Protein AF-A0A378NFX3-F1 (afdb_monomer_lite)

Radius of gyration: 78.87 Å; chains: 1; bounding box: 173×47×258 Å

Organism: Mannheimia haemolytica (NCBI:txid75985)

InterPro domains:
  IPR003798 DNA recombination RmuC [PF02646] (217-364)
  IPR003798 DNA recombination RmuC [PTHR30563] (143-364)

Sequence (382 aa):
MNNTIHFQEIGIYIALAVCVLVGVYLFFLKSRYQRNAYELSQDLGKITENFEQIQQKYEVLAQEKNQLEQWAIQQQTKYEAVSERLNERDGQLQRFQQKIELAEQQENQLERYINELKERVGSSQAKAESLEEQLQFSQSSLSTKERENQALFSRLNEVQNELTELRTTLSEKQANFEAQQRNFIEVKQQLNVEFQHLAQQILDEKSKRFSETNQSSLEALLKPFKEQIEGFQKRVNEVHSESLKGSANLEAEIKRVLQIGVSMSEEAQNLATALKGNNKIAGNWGEVQLESALQSAGLLAGEHYQAQESFRDEEGRRFAPILWCICRIKKHLIIDSKVSLVAYDQAVRSEENFAISQALDEHCVRYAIILRDCLRRTTVHY

Foldseek 3Di:
DDDDPPDVVVVVVVVVVVVVVVVVVVVVVVVVVVVVVVVVVVVVVVVVVVVVVVVVVVVVVVVVVVVVVVVVVVVVVVVVVVVVVVVVVVVVVVVVVVVVVVVVVVVVVVVVVVVVVVVVVVVVVVVVVVVVVVVVVVVVVVVVVVVVVVVVVVVVVVVVVVVVVVVVVVVVVVVVVVVVVVVVVVVVVVVVVVCVVVVVVCCVVCVVCVVPDDDPCVVVVCVVVVVVVVVVVVVVVVVVVVVVVVVVVVVVVVVVVVVVVVVVVVVVVVLLVVLVPDQVSVQVVLVVVVVVVCVVVVHDEPQFWDWDDWDADPVRDTDDDFIWGDDPPPDTDTDGGDDDSPLVVQLVPDPDPVSNVVSVVVVVVVVVVVVVVVVVVVVPDD

Secondary structure (DSSP, 8-state):
----TTHHHHHHHHHHHHHHHHHHHHHHHHHHHHHHHHHHHHHHHHHHHHHHHHHHHHHHHHHHHHHHHHHHHHHHHHHHHHHHHHHHHHHHHHHHHHHHHHHHHHHHHHHHHHHHHHHHHHHHHHHHHHHHHHHHHHHHHHHHHHHHHHHHHHHHHHHHHHHHHHHHHHHHHHHHHHHHHHHHHHHHHHHHHHHHHHHHHHHHHHHHHHTT--STTHHHHHHHHHHHHHHHHHHHHHHHHHHHHHHHHHHHHHHHHHHHHHHHHHHHHHHHHHHHH-HHHHHHHHHHHHHHHHHHTTPPBTTTEEEPPPPB-TT--B----EEEE-TTS-EEEE------HHHHHHHH--SHHHHHHHHHHHHHHHHHHHHHHHHHHTS--

pLDDT: mean 78.94, std 16.0, range [31.3, 97.19]

Structure (mmCIF, N/CA/C/O backbone):
data_AF-A0A378NFX3-F1
#
_entry.id   AF-A0A378NFX3-F1
#
loop_
_atom_site.group_PDB
_atom_site.id
_atom_site.type_symbol
_atom_site.label_atom_id
_atom_site.label_alt_id
_atom_site.label_comp_id
_atom_site.label_asym_id
_atom_site.label_entity_id
_atom_site.label_seq_id
_atom_site.pdbx_PDB_ins_code
_atom_site.Cartn_x
_atom_site.Cartn_y
_atom_site.Cartn_z
_atom_site.occupancy
_atom_site.B_iso_or_equiv
_atom_site.auth_seq_id
_atom_site.auth_comp_id
_atom_site.auth_asym_id
_atom_site.auth_atom_id
_atom_site.pdbx_PDB_model_num
ATOM 1 N N . MET A 1 1 ? 112.354 30.227 -144.761 1.00 38.34 1 MET A N 1
ATOM 2 C CA . MET A 1 1 ? 112.314 31.591 -144.186 1.00 38.34 1 MET A CA 1
ATOM 3 C C . MET A 1 1 ? 110.903 31.865 -143.685 1.00 38.34 1 MET A C 1
ATOM 5 O O . MET A 1 1 ? 110.002 31.784 -144.497 1.00 38.34 1 MET A O 1
ATOM 9 N N . ASN A 1 2 ? 110.601 32.221 -142.444 1.00 37.81 2 ASN A N 1
ATOM 10 C CA . ASN A 1 2 ? 111.087 31.808 -141.127 1.00 37.81 2 ASN A CA 1
ATOM 11 C C . ASN A 1 2 ? 109.947 32.191 -140.146 1.00 37.81 2 ASN A C 1
ATOM 13 O O . ASN A 1 2 ? 109.509 33.333 -140.205 1.00 37.81 2 ASN A O 1
ATOM 17 N N . ASN A 1 3 ? 109.508 31.261 -139.284 1.00 41.38 3 ASN A N 1
ATOM 18 C CA . ASN A 1 3 ? 108.649 31.413 -138.083 1.00 41.38 3 ASN A CA 1
ATOM 19 C C . ASN A 1 3 ? 107.237 32.036 -138.250 1.00 41.38 3 ASN A C 1
ATOM 21 O O . ASN A 1 3 ? 107.086 33.228 -138.472 1.00 41.38 3 ASN A O 1
ATOM 25 N N . THR A 1 4 ? 106.130 31.309 -138.049 1.00 43.84 4 THR A N 1
ATOM 26 C CA . THR A 1 4 ? 105.612 30.958 -136.707 1.00 43.84 4 THR A CA 1
ATOM 27 C C . THR A 1 4 ? 104.517 29.874 -136.804 1.00 43.84 4 THR A C 1
ATOM 29 O O . THR A 1 4 ? 103.327 30.142 -136.929 1.00 43.84 4 THR A O 1
ATOM 32 N N . ILE A 1 5 ? 104.944 28.615 -136.710 1.00 47.94 5 ILE A N 1
ATOM 33 C CA . ILE A 1 5 ? 104.150 27.373 -136.774 1.00 47.94 5 ILE A CA 1
ATOM 34 C C . ILE A 1 5 ? 103.476 27.039 -135.411 1.00 47.94 5 ILE A C 1
ATOM 36 O O . ILE A 1 5 ? 103.186 25.895 -135.111 1.00 47.94 5 ILE A O 1
ATOM 40 N N . HIS A 1 6 ? 103.157 28.024 -134.558 1.00 54.47 6 HIS A N 1
ATOM 41 C CA . HIS A 1 6 ? 102.705 27.738 -133.179 1.00 54.47 6 HIS A CA 1
ATOM 42 C C . HIS A 1 6 ? 101.240 28.074 -132.837 1.00 54.47 6 HIS A C 1
ATOM 44 O O . HIS A 1 6 ? 100.764 27.613 -131.809 1.00 54.47 6 HIS A O 1
ATOM 50 N N . PHE A 1 7 ? 100.465 28.800 -133.655 1.00 55.91 7 PHE A N 1
ATOM 51 C CA . PHE A 1 7 ? 99.140 29.287 -133.207 1.00 55.91 7 PHE A CA 1
ATOM 52 C C . PHE A 1 7 ? 97.987 28.260 -133.317 1.00 55.91 7 PHE A C 1
ATOM 54 O O . PHE A 1 7 ? 97.090 28.260 -132.474 1.00 55.91 7 PHE A O 1
ATOM 61 N N . GLN A 1 8 ? 98.004 27.356 -134.309 1.00 59.88 8 GLN A N 1
ATOM 62 C CA . GLN A 1 8 ? 96.956 26.327 -134.465 1.00 59.88 8 GLN A CA 1
ATOM 63 C C . GLN A 1 8 ? 97.091 25.170 -133.465 1.00 59.88 8 GLN A C 1
ATOM 65 O O . GLN A 1 8 ? 96.078 24.704 -132.947 1.00 59.88 8 GLN A O 1
ATOM 70 N N . GLU A 1 9 ? 98.315 24.756 -133.126 1.00 60.25 9 GLU A N 1
ATOM 71 C CA . GLU A 1 9 ? 98.535 23.783 -132.049 1.00 60.25 9 GLU A CA 1
ATOM 72 C C . GLU A 1 9 ? 98.127 24.374 -130.689 1.00 60.25 9 GLU A C 1
ATOM 74 O O . GLU A 1 9 ? 97.387 23.732 -129.948 1.00 60.25 9 GLU A O 1
ATOM 79 N N . ILE A 1 10 ? 98.485 25.635 -130.396 1.00 65.06 10 ILE A N 1
ATOM 80 C CA . ILE A 1 10 ? 98.069 26.339 -129.166 1.00 65.06 10 ILE A CA 1
ATOM 81 C C . ILE A 1 10 ? 96.536 26.428 -129.048 1.00 65.06 10 ILE A C 1
ATOM 83 O O . ILE A 1 10 ? 96.001 26.207 -127.964 1.00 65.06 10 ILE A O 1
ATOM 87 N N . GLY A 1 11 ? 95.809 26.689 -130.141 1.00 67.81 11 GLY A N 1
ATOM 88 C CA . GLY A 1 11 ? 94.340 26.731 -130.138 1.00 67.81 11 GLY A CA 1
ATOM 89 C C . GLY A 1 11 ? 93.683 25.388 -129.790 1.00 67.81 11 GLY A C 1
ATOM 90 O O . GLY A 1 11 ? 92.720 25.356 -129.022 1.00 67.81 11 GLY A O 1
ATOM 91 N N . ILE A 1 12 ? 94.233 24.275 -130.287 1.00 74.94 12 ILE A N 1
ATOM 92 C CA . ILE A 1 12 ? 93.768 22.919 -129.952 1.00 74.94 12 ILE A CA 1
ATOM 93 C C . ILE A 1 12 ? 94.069 22.595 -128.481 1.00 74.94 12 ILE A C 1
ATOM 95 O O . ILE A 1 12 ? 93.197 22.070 -127.788 1.00 74.94 12 ILE A O 1
ATOM 99 N N . TYR A 1 13 ? 95.245 22.974 -127.966 1.00 75.75 13 TYR A N 1
ATOM 100 C CA . TYR A 1 13 ? 95.585 22.803 -126.547 1.00 75.75 13 TYR A CA 1
ATOM 101 C C . TYR A 1 13 ? 94.717 23.666 -125.617 1.00 75.75 13 TYR A C 1
ATOM 103 O O . TYR A 1 13 ? 94.320 23.190 -124.556 1.00 75.75 13 TYR A O 1
ATOM 111 N N . ILE A 1 14 ? 94.357 24.893 -126.013 1.00 76.88 14 ILE A N 1
ATOM 112 C CA . ILE A 1 14 ? 93.420 25.750 -125.264 1.00 76.88 14 ILE A CA 1
ATOM 113 C C . ILE A 1 14 ? 92.013 25.139 -125.261 1.00 76.88 14 ILE A C 1
ATOM 115 O O . ILE A 1 14 ? 91.382 25.079 -124.209 1.00 76.88 14 ILE A O 1
ATOM 119 N N . ALA A 1 15 ? 91.522 24.638 -126.398 1.00 77.81 15 ALA A N 1
ATOM 120 C CA . ALA A 1 15 ? 90.214 23.983 -126.474 1.00 77.81 15 ALA A CA 1
ATOM 121 C C . ALA A 1 15 ? 90.159 22.696 -125.630 1.00 77.81 15 ALA A C 1
ATOM 123 O O . ALA A 1 15 ? 89.180 22.470 -124.916 1.00 77.81 15 ALA A O 1
ATOM 124 N N . LEU A 1 16 ? 91.228 21.893 -125.643 1.00 79.62 16 LEU A N 1
ATOM 125 C CA . LEU A 1 16 ? 91.397 20.740 -124.753 1.00 79.62 16 LEU A CA 1
ATOM 126 C C . LEU A 1 16 ? 91.434 21.163 -123.281 1.00 79.62 16 LEU A C 1
ATOM 128 O O . LEU A 1 16 ? 90.736 20.564 -122.468 1.00 79.62 16 LEU A O 1
ATOM 132 N N . ALA A 1 17 ? 92.176 22.217 -122.934 1.00 79.12 17 ALA A N 1
ATOM 133 C CA . ALA A 1 17 ? 92.245 22.733 -121.569 1.00 79.12 17 ALA A CA 1
ATOM 134 C C . ALA A 1 17 ? 90.881 23.241 -121.071 1.00 79.12 17 ALA A C 1
ATOM 136 O O . ALA A 1 17 ? 90.496 22.944 -119.942 1.00 79.12 17 ALA A O 1
ATOM 137 N N . VAL A 1 18 ? 90.109 23.938 -121.911 1.00 82.19 18 VAL A N 1
ATOM 138 C CA . VAL A 1 18 ? 88.743 24.380 -121.586 1.00 82.19 18 VAL A CA 1
ATOM 139 C C . VAL A 1 18 ? 87.800 23.185 -121.436 1.00 82.19 18 VAL A C 1
ATOM 141 O O . VAL A 1 18 ? 87.040 23.139 -120.474 1.00 82.19 18 VAL A O 1
ATOM 144 N N . CYS A 1 19 ? 87.873 22.181 -122.315 1.00 82.00 19 CYS A N 1
ATOM 145 C CA . CYS A 1 19 ? 87.066 20.963 -122.185 1.00 82.00 19 CYS A CA 1
ATOM 146 C C . CYS A 1 19 ? 87.399 20.182 -120.908 1.00 82.00 19 CYS A C 1
ATOM 148 O O . CYS A 1 19 ? 86.494 19.687 -120.239 1.00 82.00 19 CYS A O 1
ATOM 150 N N . VAL A 1 20 ? 88.678 20.112 -120.529 1.00 83.00 20 VAL A N 1
ATOM 151 C CA . VAL A 1 20 ? 89.115 19.504 -119.267 1.00 83.00 20 VAL A CA 1
ATOM 152 C C . VAL A 1 20 ? 88.613 20.318 -118.075 1.00 83.00 20 VAL A C 1
ATOM 154 O O . VAL A 1 20 ? 88.066 19.735 -117.146 1.00 83.00 20 VAL A O 1
ATOM 157 N N . LEU A 1 21 ? 88.707 21.650 -118.105 1.00 82.81 21 LEU A N 1
ATOM 158 C CA . LEU A 1 21 ? 88.189 22.517 -117.040 1.00 82.81 21 LEU A CA 1
ATOM 159 C C . LEU A 1 21 ? 86.667 22.405 -116.885 1.00 82.81 21 LEU A C 1
ATOM 161 O O . LEU A 1 21 ? 86.176 22.314 -115.762 1.00 82.81 21 LEU A O 1
ATOM 165 N N . VAL A 1 22 ? 85.919 22.344 -117.989 1.00 84.69 22 VAL A N 1
ATOM 166 C CA . VAL A 1 22 ? 84.466 22.113 -117.978 1.00 84.69 22 VAL A CA 1
ATOM 167 C C . VAL A 1 22 ? 84.147 20.705 -117.476 1.00 84.69 22 VAL A C 1
ATOM 169 O O . VAL A 1 22 ? 83.245 20.545 -116.658 1.00 84.69 22 VAL A O 1
ATOM 172 N N . GLY A 1 23 ? 84.910 19.688 -117.886 1.00 81.94 23 GLY A N 1
ATOM 173 C CA . GLY A 1 23 ? 84.777 18.319 -117.384 1.00 81.94 23 GLY A CA 1
ATOM 174 C C . GLY A 1 23 ? 85.024 18.219 -115.876 1.00 81.94 23 GLY A C 1
ATOM 175 O O . GLY A 1 23 ? 84.242 17.591 -115.165 1.00 81.94 23 GLY A O 1
ATOM 176 N N . VAL A 1 24 ? 86.050 18.906 -115.368 1.00 83.56 24 VAL A N 1
ATOM 177 C CA . VAL A 1 24 ? 86.360 19.009 -113.933 1.00 83.56 24 VAL A CA 1
ATOM 178 C C . VAL A 1 24 ? 85.271 19.784 -113.190 1.00 83.56 24 VAL A C 1
ATOM 180 O O . VAL A 1 24 ? 84.862 19.364 -112.110 1.00 83.56 24 VAL A O 1
ATOM 183 N N . TYR A 1 25 ? 84.747 20.867 -113.766 1.00 84.88 25 TYR A N 1
ATOM 184 C CA . TYR A 1 25 ? 83.654 21.650 -113.185 1.00 84.88 25 TYR A CA 1
ATOM 185 C C . TYR A 1 25 ? 82.347 20.850 -113.100 1.00 84.88 25 TYR A C 1
ATOM 187 O O . TYR A 1 25 ? 81.708 20.822 -112.049 1.00 84.88 25 TYR A O 1
ATOM 195 N N . LEU A 1 26 ? 81.978 20.130 -114.163 1.00 83.25 26 LEU A N 1
ATOM 196 C CA . LEU A 1 26 ? 80.816 19.236 -114.184 1.00 83.25 26 LEU A CA 1
ATOM 197 C C . LEU A 1 26 ? 80.993 18.049 -113.232 1.00 83.25 26 LEU A C 1
ATOM 199 O O . LEU A 1 26 ? 80.040 17.657 -112.560 1.00 83.25 26 LEU A O 1
ATOM 203 N N . PHE A 1 27 ? 82.207 17.506 -113.116 1.00 84.44 27 PHE A N 1
ATOM 204 C CA . PHE A 1 27 ? 82.533 16.483 -112.123 1.00 84.44 27 PHE A CA 1
ATOM 205 C C . PHE A 1 27 ? 82.379 17.019 -110.694 1.00 84.44 27 PHE A C 1
ATOM 207 O O . PHE A 1 27 ? 81.773 16.354 -109.855 1.00 84.44 27 PHE A O 1
ATOM 214 N N . PHE A 1 28 ? 82.844 18.241 -110.422 1.00 84.25 28 PHE A N 1
ATOM 215 C CA . PHE A 1 28 ? 82.656 18.906 -109.131 1.00 84.25 28 PHE A CA 1
ATOM 216 C C . PHE A 1 28 ? 81.183 19.196 -108.833 1.00 84.25 28 PHE A C 1
ATOM 218 O O . PHE A 1 28 ? 80.742 18.957 -107.713 1.00 84.25 28 PHE A O 1
ATOM 225 N N . LEU A 1 29 ? 80.403 19.652 -109.816 1.00 83.12 29 LEU A N 1
ATOM 226 C CA . LEU A 1 29 ? 78.957 19.859 -109.684 1.00 83.12 29 LEU A CA 1
ATOM 227 C C . LEU A 1 29 ? 78.222 18.550 -109.401 1.00 83.12 29 LEU A C 1
ATOM 229 O O . LEU A 1 29 ? 77.413 18.500 -108.480 1.00 83.12 29 LEU A O 1
ATOM 233 N N . LYS A 1 30 ? 78.532 17.478 -110.138 1.00 83.94 30 LYS A N 1
ATOM 234 C CA . LYS A 1 30 ?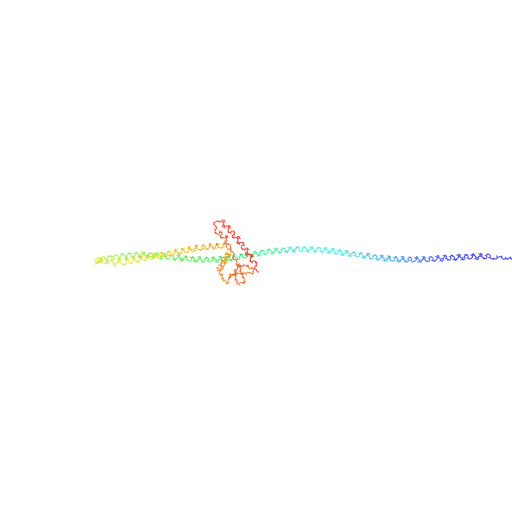 77.958 16.146 -109.914 1.00 83.94 30 LYS A CA 1
ATOM 235 C C . LYS A 1 30 ? 78.346 15.593 -108.544 1.00 83.94 30 LYS A C 1
ATOM 237 O O . LYS A 1 30 ? 77.485 15.081 -107.843 1.00 83.94 30 LYS A O 1
ATOM 242 N N . SER A 1 31 ? 79.607 15.744 -108.142 1.00 82.62 31 SER A N 1
ATOM 243 C CA . SER A 1 31 ? 80.109 15.341 -106.823 1.00 82.62 31 SER A CA 1
ATOM 244 C C . SER A 1 31 ? 79.429 16.126 -105.700 1.00 82.62 31 SER A C 1
ATOM 246 O O . SER A 1 31 ? 78.991 15.544 -104.712 1.00 82.62 31 SER A O 1
ATOM 248 N N . ARG A 1 32 ? 79.244 17.440 -105.872 1.00 82.25 32 ARG A N 1
ATOM 249 C CA . ARG A 1 32 ? 78.532 18.288 -104.908 1.00 82.25 32 ARG A CA 1
ATOM 250 C C . ARG A 1 32 ? 77.039 17.960 -104.850 1.00 82.25 32 ARG A C 1
ATOM 252 O O . ARG A 1 32 ? 76.488 17.901 -103.760 1.00 82.25 32 ARG A O 1
ATOM 259 N N . TYR A 1 33 ? 76.399 17.682 -105.986 1.00 81.06 33 TYR A N 1
ATOM 260 C CA . TYR A 1 33 ? 75.003 17.243 -106.042 1.00 81.06 33 TYR A CA 1
ATOM 261 C C . TYR A 1 33 ? 74.816 15.870 -105.388 1.00 81.06 33 TYR A C 1
ATOM 263 O O . TYR A 1 33 ? 73.885 15.690 -104.617 1.00 81.06 33 TYR A O 1
ATOM 271 N N . GLN A 1 34 ? 75.728 14.924 -105.625 1.00 82.75 34 GLN A N 1
ATOM 272 C CA . GLN A 1 34 ? 75.722 13.613 -104.973 1.00 82.75 34 GLN A CA 1
ATOM 273 C C . GLN A 1 34 ? 75.950 13.715 -103.464 1.00 82.75 34 GLN A C 1
ATOM 275 O O . GLN A 1 34 ? 75.257 13.036 -102.717 1.00 82.75 34 GLN A O 1
ATOM 280 N N . ARG A 1 35 ? 76.868 14.578 -103.006 1.00 80.88 35 ARG A N 1
ATOM 281 C CA . ARG A 1 35 ? 77.079 14.840 -101.572 1.00 80.88 35 ARG A CA 1
ATOM 282 C C . ARG A 1 35 ? 75.847 15.459 -100.925 1.00 80.88 35 ARG A C 1
ATOM 284 O O . ARG A 1 35 ? 75.362 14.907 -99.952 1.00 80.88 35 ARG A O 1
ATOM 291 N N . ASN A 1 36 ? 75.286 16.515 -101.512 1.00 84.69 36 ASN A N 1
ATOM 292 C CA . ASN A 1 36 ? 74.071 17.146 -100.994 1.00 84.69 36 ASN A CA 1
ATOM 293 C C . ASN A 1 36 ? 72.865 16.187 -101.023 1.00 84.69 36 ASN A C 1
ATOM 295 O O . ASN A 1 36 ? 72.052 16.201 -100.108 1.00 84.69 36 ASN A O 1
ATOM 299 N N . ALA A 1 37 ? 72.737 15.345 -102.055 1.00 80.81 37 ALA A N 1
ATOM 300 C CA . ALA A 1 37 ? 71.687 14.328 -102.135 1.00 80.81 37 ALA A CA 1
ATOM 301 C C . ALA A 1 37 ? 71.879 13.218 -101.091 1.00 80.81 37 ALA A C 1
ATOM 303 O O . ALA A 1 37 ? 70.902 12.725 -100.534 1.00 80.81 37 ALA A O 1
ATOM 304 N N . TYR A 1 38 ? 73.128 12.846 -100.802 1.00 83.12 38 TYR A N 1
ATOM 305 C CA . TYR A 1 38 ? 73.468 11.888 -99.755 1.00 83.12 38 TYR A CA 1
ATOM 306 C C . TYR A 1 38 ? 73.204 12.458 -98.354 1.00 83.12 38 TYR A C 1
ATOM 308 O O . TYR A 1 38 ? 72.560 11.796 -97.547 1.00 83.12 38 TYR A O 1
ATOM 316 N N . GLU A 1 39 ? 73.622 13.698 -98.088 1.00 83.62 39 GLU A N 1
ATOM 317 C CA . GLU A 1 39 ? 73.335 14.422 -96.841 1.00 83.62 39 GLU A CA 1
ATOM 318 C C . GLU A 1 39 ? 71.821 14.572 -96.628 1.00 83.62 39 GLU A C 1
ATOM 320 O O . GLU A 1 39 ? 71.312 14.217 -95.567 1.00 83.62 39 GLU A O 1
ATOM 325 N N . LEU A 1 40 ? 71.073 14.973 -97.663 1.00 84.06 40 LEU A N 1
ATOM 326 C CA . LEU A 1 40 ? 69.614 15.074 -97.601 1.00 84.06 40 LEU A CA 1
ATOM 327 C C . LEU A 1 40 ? 68.945 13.711 -97.369 1.00 84.06 40 LEU A C 1
ATOM 329 O O . LEU A 1 40 ? 68.006 13.617 -96.585 1.00 84.06 40 LEU A O 1
ATOM 333 N N . SER A 1 41 ? 69.426 12.644 -98.014 1.00 84.81 41 SER A N 1
ATOM 334 C CA . SER A 1 41 ? 68.932 11.281 -97.779 1.00 84.81 41 SER A CA 1
ATOM 335 C C . SER A 1 41 ? 69.213 10.811 -96.352 1.00 84.81 41 SER A C 1
ATOM 337 O O . SER A 1 41 ? 68.393 10.101 -95.772 1.00 84.81 41 SER A O 1
ATOM 339 N N . GLN A 1 42 ? 70.357 11.190 -95.783 1.00 87.31 42 GLN A N 1
ATOM 340 C CA . GLN A 1 42 ? 70.720 10.856 -94.412 1.00 87.31 42 GLN A CA 1
ATOM 341 C C . GLN A 1 42 ? 69.848 11.617 -93.405 1.00 87.31 42 GLN A C 1
ATOM 343 O O . GLN A 1 42 ? 69.387 11.024 -92.430 1.00 87.31 42 GLN A O 1
ATOM 348 N N . ASP A 1 43 ? 69.581 12.900 -93.641 1.00 87.62 43 ASP A N 1
ATOM 349 C CA . ASP A 1 43 ? 68.715 13.705 -92.777 1.00 87.62 43 ASP A CA 1
ATOM 350 C C . ASP A 1 43 ? 67.245 13.280 -92.878 1.00 87.62 43 ASP A C 1
ATOM 352 O O . ASP A 1 43 ? 66.576 13.176 -91.852 1.00 87.62 43 ASP A O 1
ATOM 356 N N . LEU A 1 44 ? 66.753 12.920 -94.071 1.00 86.62 44 LEU A N 1
ATOM 357 C CA . LEU A 1 44 ? 65.435 12.292 -94.238 1.00 86.62 44 LEU A CA 1
ATOM 358 C C . LEU A 1 44 ? 65.346 10.948 -93.498 1.00 86.62 44 LEU A C 1
ATOM 360 O O . LEU A 1 44 ? 64.333 10.672 -92.857 1.00 86.62 44 LEU A O 1
ATOM 364 N N . GLY A 1 45 ? 66.411 10.142 -93.520 1.00 87.12 45 GLY A N 1
ATOM 365 C CA . GLY A 1 45 ? 66.516 8.909 -92.731 1.00 87.12 45 GLY A CA 1
ATOM 366 C C . GLY A 1 45 ? 66.418 9.163 -91.222 1.00 87.12 45 GLY A C 1
ATOM 367 O O . GLY A 1 45 ? 65.624 8.534 -90.534 1.00 87.12 45 GLY A O 1
ATOM 368 N N . LYS A 1 46 ? 67.145 10.157 -90.702 1.00 89.62 46 LYS A N 1
ATOM 369 C CA . LYS A 1 46 ? 67.064 10.539 -89.279 1.00 89.62 46 LYS A CA 1
ATOM 370 C C . LYS A 1 46 ? 65.691 11.090 -88.897 1.00 89.62 46 LYS A C 1
ATOM 372 O O . LYS A 1 46 ? 65.200 10.821 -87.807 1.00 89.62 46 LYS A O 1
ATOM 377 N N . ILE A 1 47 ? 65.069 11.890 -89.766 1.00 89.44 47 ILE A N 1
ATOM 378 C CA . ILE A 1 47 ? 63.730 12.446 -89.523 1.00 89.44 47 ILE A CA 1
ATOM 379 C C . ILE A 1 47 ? 62.683 11.332 -89.505 1.00 89.44 47 ILE A C 1
ATOM 381 O O . ILE A 1 47 ? 61.809 11.349 -88.643 1.00 89.44 47 ILE A O 1
ATOM 385 N N . THR A 1 48 ? 62.776 10.363 -90.418 1.00 92.19 48 THR A N 1
ATOM 386 C CA . THR A 1 48 ? 61.868 9.207 -90.447 1.00 92.19 48 THR A CA 1
ATOM 387 C C . THR A 1 48 ? 62.048 8.315 -89.222 1.00 92.19 48 THR A C 1
ATOM 389 O O . THR A 1 48 ? 61.052 7.973 -88.594 1.00 92.19 48 THR A O 1
ATOM 392 N N . GLU A 1 49 ? 63.284 8.050 -88.797 1.00 90.56 49 GLU A N 1
ATOM 393 C CA . GLU A 1 49 ? 63.567 7.313 -87.558 1.00 90.56 49 GLU A CA 1
ATOM 394 C C . GLU A 1 49 ? 63.036 8.050 -86.315 1.00 90.56 49 GLU A C 1
ATOM 396 O O . GLU A 1 49 ? 62.370 7.457 -85.467 1.00 90.56 49 GLU A O 1
ATOM 401 N N . ASN A 1 50 ? 63.246 9.367 -86.221 1.00 92.56 50 ASN A N 1
ATOM 402 C CA . ASN A 1 50 ? 62.692 10.180 -85.135 1.00 92.56 50 ASN A CA 1
ATOM 403 C C . ASN A 1 50 ? 61.156 10.182 -85.142 1.00 92.56 50 ASN A C 1
ATOM 405 O O . ASN A 1 50 ? 60.536 10.139 -84.079 1.00 92.56 50 ASN A O 1
ATOM 409 N N . PHE A 1 51 ? 60.533 10.240 -86.323 1.00 93.12 51 PHE A N 1
ATOM 410 C CA . PHE A 1 51 ? 59.081 10.169 -86.464 1.00 93.12 51 PHE A CA 1
ATOM 411 C C . PHE A 1 51 ? 58.547 8.813 -85.995 1.00 93.12 51 PHE A C 1
ATOM 413 O O . PHE A 1 51 ? 57.585 8.771 -85.232 1.00 93.12 51 PHE A O 1
ATOM 420 N N . GLU A 1 52 ? 59.210 7.719 -86.368 1.00 92.06 52 GLU A N 1
ATOM 421 C CA . GLU A 1 52 ? 58.854 6.366 -85.940 1.00 92.06 52 GLU A CA 1
ATOM 422 C C . GLU A 1 52 ? 59.006 6.193 -84.419 1.00 92.06 52 GLU A C 1
ATOM 424 O O . GLU A 1 52 ? 58.101 5.682 -83.760 1.00 92.06 52 GLU A O 1
ATOM 429 N N . GLN A 1 53 ? 60.078 6.723 -83.820 1.00 93.56 53 GLN A N 1
ATOM 430 C CA . GLN A 1 53 ? 60.254 6.739 -82.361 1.00 93.56 53 GLN A CA 1
ATOM 431 C C . GLN A 1 53 ? 59.164 7.548 -81.642 1.00 93.56 53 GLN A C 1
ATOM 433 O O . GLN A 1 53 ? 58.695 7.153 -80.571 1.00 93.56 53 GLN A O 1
ATOM 438 N N . ILE A 1 54 ? 58.759 8.695 -82.196 1.00 92.25 54 ILE A N 1
ATOM 439 C CA . ILE A 1 54 ? 57.669 9.510 -81.641 1.00 92.25 54 ILE A CA 1
ATOM 440 C C . ILE A 1 54 ? 56.338 8.765 -81.758 1.00 92.25 54 ILE A C 1
ATOM 442 O O . ILE A 1 54 ? 55.566 8.763 -80.799 1.00 92.25 54 ILE A O 1
ATOM 446 N N . GLN A 1 55 ? 56.083 8.099 -82.886 1.00 94.06 55 GLN A N 1
ATOM 447 C CA . GLN A 1 55 ? 54.879 7.300 -83.085 1.00 94.06 55 GLN A CA 1
ATOM 448 C C . GLN A 1 55 ? 54.806 6.140 -82.082 1.00 94.06 55 GLN A C 1
ATOM 450 O O . GLN A 1 55 ? 53.782 5.978 -81.424 1.00 94.06 55 GLN A O 1
ATOM 455 N N . GLN A 1 56 ? 55.901 5.405 -81.873 1.00 93.81 56 GLN A N 1
ATOM 456 C CA . GLN A 1 56 ? 55.965 4.341 -80.864 1.00 93.81 56 GLN A CA 1
ATOM 457 C C . GLN A 1 56 ? 55.698 4.869 -79.450 1.00 93.81 56 GLN A C 1
ATOM 459 O O . GLN A 1 56 ? 54.920 4.280 -78.701 1.00 93.81 56 GLN A O 1
ATOM 464 N N . LYS A 1 57 ? 56.289 6.012 -79.074 1.00 94.44 57 LYS A N 1
ATOM 465 C CA . LYS A 1 57 ? 56.012 6.651 -77.775 1.00 94.44 57 LYS A CA 1
ATOM 466 C C . LYS A 1 57 ? 54.552 7.071 -77.642 1.00 94.44 57 LYS A C 1
ATOM 468 O O . LYS A 1 57 ? 53.987 6.927 -76.563 1.00 94.44 57 LYS A O 1
ATOM 473 N N . TYR A 1 58 ? 53.946 7.580 -78.712 1.00 94.88 58 TYR A N 1
ATOM 474 C CA . TYR A 1 58 ? 52.529 7.932 -78.724 1.00 94.88 58 TYR A CA 1
ATOM 475 C C . TYR A 1 58 ? 51.642 6.697 -78.544 1.00 94.88 58 TYR A C 1
ATOM 477 O O . TYR A 1 58 ? 50.700 6.742 -77.759 1.00 94.88 58 TYR A O 1
ATOM 485 N N . GLU A 1 59 ? 51.961 5.584 -79.207 1.00 94.12 59 GLU A N 1
ATOM 486 C CA . GLU A 1 59 ? 51.235 4.320 -79.059 1.00 94.12 59 GLU A CA 1
ATOM 487 C C . GLU A 1 59 ? 51.335 3.764 -77.631 1.00 94.12 59 GLU A C 1
ATOM 489 O O . GLU A 1 59 ? 50.312 3.399 -77.050 1.00 94.12 59 GLU A O 1
ATOM 494 N N . VAL A 1 60 ? 52.527 3.770 -77.025 1.00 95.00 60 VAL A N 1
ATOM 495 C CA . VAL A 1 60 ? 52.718 3.355 -75.621 1.00 95.00 60 VAL A CA 1
ATOM 496 C C . VAL A 1 60 ? 51.950 4.273 -74.671 1.00 95.00 60 VAL A C 1
ATOM 498 O O . VAL A 1 60 ? 51.206 3.791 -73.820 1.00 95.00 60 VAL A O 1
ATOM 501 N N . LEU A 1 61 ? 52.049 5.593 -74.850 1.00 95.00 61 LEU A N 1
ATOM 502 C CA . LEU A 1 61 ? 51.328 6.561 -74.021 1.00 95.00 61 LEU A CA 1
ATOM 503 C C . LEU A 1 61 ? 49.804 6.411 -74.167 1.00 95.00 61 LEU A C 1
ATOM 505 O O . LEU A 1 61 ? 49.069 6.546 -73.191 1.00 95.00 61 LEU A O 1
ATOM 509 N N . ALA A 1 62 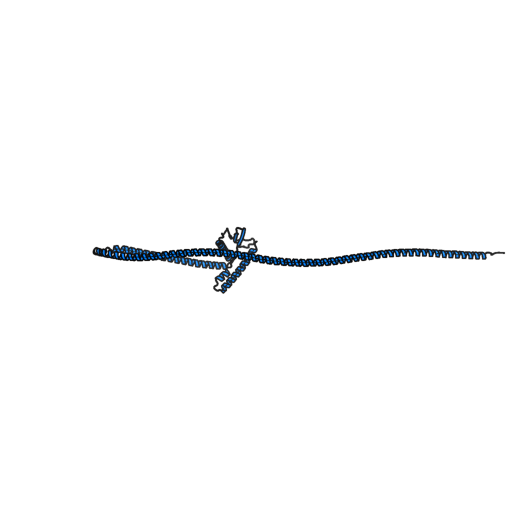? 49.312 6.106 -75.371 1.00 94.56 62 ALA A N 1
ATOM 510 C CA . ALA A 1 62 ? 47.900 5.828 -75.614 1.00 94.56 62 ALA A CA 1
ATOM 511 C C . ALA A 1 62 ? 47.440 4.543 -74.904 1.00 94.56 62 ALA A C 1
ATOM 513 O O . ALA A 1 62 ? 46.342 4.511 -74.346 1.00 94.56 62 ALA A O 1
ATOM 514 N N . GLN A 1 63 ? 48.275 3.500 -74.871 1.00 94.56 63 GLN A N 1
ATOM 515 C CA . GLN A 1 63 ? 47.997 2.276 -74.115 1.00 94.56 63 GLN A CA 1
ATOM 516 C C . GLN A 1 63 ? 47.978 2.526 -72.602 1.00 94.56 63 GLN A C 1
ATOM 518 O O . GLN A 1 63 ? 47.030 2.106 -71.939 1.00 94.56 63 GLN A O 1
ATOM 523 N N . GLU A 1 64 ? 48.966 3.241 -72.059 1.00 94.75 64 GLU A N 1
ATOM 524 C CA . GLU A 1 64 ? 49.012 3.615 -70.638 1.00 94.75 64 GLU A CA 1
ATOM 525 C C . GLU A 1 64 ? 47.802 4.465 -70.243 1.00 94.75 64 GLU A C 1
ATOM 527 O O . GLU A 1 64 ? 47.160 4.200 -69.227 1.00 94.75 64 GLU A O 1
ATOM 532 N N . LYS A 1 65 ? 47.428 5.442 -71.079 1.00 95.75 65 LYS A N 1
ATOM 533 C CA . LYS A 1 65 ? 46.221 6.249 -70.882 1.00 95.75 65 LYS A CA 1
ATOM 534 C C . LYS A 1 65 ? 44.969 5.369 -70.817 1.00 95.75 65 LYS A C 1
ATOM 536 O O . LYS A 1 65 ? 44.189 5.513 -69.881 1.00 95.75 65 LYS A O 1
ATOM 541 N N . ASN A 1 66 ? 44.799 4.435 -71.754 1.00 94.69 66 ASN A N 1
ATOM 542 C CA . ASN A 1 66 ? 43.655 3.518 -71.753 1.00 94.69 66 ASN A CA 1
ATOM 543 C C . ASN A 1 66 ? 43.632 2.624 -70.500 1.00 94.69 66 ASN A C 1
ATOM 545 O O . ASN A 1 66 ? 42.566 2.386 -69.935 1.00 94.69 66 ASN A O 1
ATOM 549 N N . GLN A 1 67 ? 44.789 2.143 -70.033 1.00 95.19 67 GLN A N 1
ATOM 550 C CA . GLN A 1 67 ? 44.882 1.367 -68.791 1.00 95.19 67 GLN A CA 1
ATOM 551 C C . GLN A 1 67 ? 44.513 2.206 -67.562 1.00 95.19 67 GLN A C 1
ATOM 553 O O . GLN A 1 67 ? 43.781 1.729 -66.694 1.00 95.19 67 GLN A O 1
ATOM 558 N N . LEU A 1 68 ? 44.976 3.457 -67.496 1.00 95.00 68 LEU A N 1
ATOM 559 C CA . LEU A 1 68 ? 44.629 4.390 -66.423 1.00 95.00 68 LEU A CA 1
ATOM 560 C C . LEU A 1 68 ? 43.137 4.730 -66.425 1.00 95.00 68 LEU A C 1
ATOM 562 O O . LEU A 1 68 ? 42.527 4.757 -65.359 1.00 95.00 68 LEU A O 1
ATOM 566 N N . GLU A 1 69 ? 42.531 4.932 -67.596 1.00 95.31 69 GLU A N 1
ATOM 567 C CA . GLU A 1 69 ? 41.086 5.148 -67.726 1.00 95.31 69 GLU A CA 1
ATOM 568 C C . GLU A 1 69 ? 40.295 3.925 -67.244 1.00 95.31 69 GLU A C 1
ATOM 570 O O . GLU A 1 69 ? 39.369 4.064 -66.444 1.00 95.31 69 GLU A O 1
ATOM 575 N N . GLN A 1 70 ? 40.693 2.712 -67.642 1.00 94.75 70 GLN A N 1
ATOM 576 C CA . GLN A 1 70 ? 40.071 1.479 -67.145 1.00 94.75 70 GLN A CA 1
ATOM 577 C C . GLN A 1 70 ? 40.222 1.328 -65.629 1.00 94.75 70 GLN A C 1
ATOM 579 O O . GLN A 1 70 ? 39.264 0.960 -64.946 1.00 94.75 70 GLN A O 1
ATOM 584 N N . TRP A 1 71 ? 41.401 1.628 -65.085 1.00 95.50 71 TRP A N 1
ATOM 585 C CA . TRP A 1 71 ? 41.638 1.592 -63.645 1.00 95.50 71 TRP A CA 1
ATOM 586 C C . TRP A 1 71 ? 40.781 2.625 -62.904 1.00 95.50 71 TRP A C 1
ATOM 588 O O . TRP A 1 71 ? 40.174 2.287 -61.888 1.00 95.50 71 TRP A O 1
ATOM 598 N N . ALA A 1 72 ? 40.655 3.847 -63.427 1.00 95.50 72 ALA A N 1
ATOM 599 C CA . ALA A 1 72 ? 39.807 4.889 -62.853 1.00 95.50 72 ALA A CA 1
ATOM 600 C C . ALA A 1 72 ? 38.332 4.461 -62.814 1.00 95.50 72 ALA A C 1
ATOM 602 O O . ALA A 1 72 ? 37.692 4.573 -61.769 1.00 95.50 72 ALA A O 1
ATOM 603 N N . ILE A 1 73 ? 37.820 3.874 -63.901 1.00 96.00 73 ILE A N 1
ATOM 604 C CA . ILE A 1 73 ? 36.457 3.321 -63.961 1.00 96.00 73 ILE A CA 1
ATOM 605 C C . ILE A 1 73 ? 36.280 2.194 -62.930 1.00 96.00 73 ILE A C 1
ATOM 607 O O . ILE A 1 73 ? 35.287 2.155 -62.201 1.00 96.00 73 ILE A O 1
ATOM 611 N N . GLN A 1 74 ? 37.251 1.285 -62.804 1.00 95.75 74 GLN A N 1
ATOM 612 C CA . GLN A 1 74 ? 37.199 0.215 -61.800 1.00 95.75 74 GLN A CA 1
ATOM 613 C C . GLN A 1 74 ? 37.194 0.750 -60.363 1.00 95.75 74 GLN A C 1
ATOM 615 O O . GLN A 1 74 ? 36.520 0.186 -59.504 1.00 95.75 74 GLN A O 1
ATOM 620 N N . GLN A 1 75 ? 37.942 1.813 -60.067 1.00 94.25 75 GLN A N 1
ATOM 621 C CA . GLN A 1 75 ? 37.924 2.419 -58.734 1.00 94.25 75 GLN A CA 1
ATOM 622 C C . GLN A 1 75 ? 36.619 3.163 -58.466 1.00 94.25 75 GLN A C 1
ATOM 624 O O . GLN A 1 75 ? 36.071 3.043 -57.372 1.00 94.25 75 GLN A O 1
ATOM 629 N N . GLN A 1 76 ? 36.089 3.869 -59.464 1.00 96.12 76 GLN A N 1
ATOM 630 C CA . GLN A 1 76 ? 34.809 4.555 -59.352 1.00 96.12 76 GLN A CA 1
ATOM 631 C C . GLN A 1 76 ? 33.670 3.567 -59.072 1.00 96.12 76 GLN A C 1
ATOM 633 O O . GLN A 1 76 ? 32.935 3.744 -58.107 1.00 96.12 76 GLN A O 1
ATOM 638 N N . THR A 1 77 ? 33.584 2.473 -59.831 1.00 95.12 77 THR A N 1
ATOM 639 C CA . THR A 1 77 ? 32.566 1.434 -59.597 1.00 95.12 77 THR A CA 1
ATOM 640 C C . THR A 1 77 ? 32.701 0.769 -58.224 1.00 95.12 77 THR A C 1
ATOM 642 O O . THR A 1 77 ? 31.698 0.502 -57.563 1.00 95.12 77 THR A O 1
ATOM 645 N N . LYS A 1 78 ? 33.929 0.541 -57.735 1.00 96.44 78 LYS A N 1
ATOM 646 C CA . LYS A 1 78 ? 34.157 0.060 -56.360 1.00 96.44 78 LYS A CA 1
ATOM 647 C C . LYS A 1 78 ? 33.687 1.068 -55.315 1.00 96.44 78 LYS A C 1
ATOM 649 O O . LYS A 1 78 ? 33.088 0.660 -54.323 1.00 96.44 78 LYS A O 1
ATOM 654 N N . TYR A 1 79 ? 33.961 2.355 -55.518 1.00 96.00 79 TYR A N 1
ATOM 655 C CA . TYR A 1 79 ? 33.514 3.419 -54.621 1.00 96.00 79 TYR A CA 1
ATOM 656 C C . TYR A 1 79 ? 31.986 3.508 -54.582 1.00 96.00 79 TYR A C 1
ATOM 658 O O . TYR A 1 79 ? 31.409 3.530 -53.497 1.00 96.00 79 TYR A O 1
ATOM 666 N N . GLU A 1 80 ? 31.332 3.472 -55.743 1.00 96.06 80 GLU A N 1
ATOM 667 C CA . GLU A 1 80 ? 29.871 3.468 -55.868 1.00 96.06 80 GLU A CA 1
ATOM 668 C C . GLU A 1 80 ? 29.256 2.259 -55.148 1.00 96.06 80 GLU A C 1
ATOM 670 O O . GLU A 1 80 ? 28.375 2.432 -54.307 1.00 96.06 80 GLU A O 1
ATOM 675 N N . ALA A 1 81 ? 29.793 1.052 -55.357 1.00 95.69 81 ALA A N 1
ATOM 676 C CA . ALA A 1 81 ? 29.315 -0.155 -54.681 1.00 95.69 81 ALA A CA 1
ATOM 677 C C . ALA A 1 81 ? 29.501 -0.108 -53.150 1.00 95.69 81 ALA A C 1
ATOM 679 O O . ALA A 1 81 ? 28.666 -0.606 -52.393 1.00 95.69 81 ALA A O 1
ATOM 680 N N . VAL A 1 82 ? 30.602 0.472 -52.660 1.00 96.31 82 VAL A N 1
ATOM 681 C CA . VAL A 1 82 ? 30.822 0.661 -51.215 1.00 96.31 82 VAL A CA 1
ATOM 682 C C . VAL A 1 82 ? 29.881 1.725 -50.653 1.00 96.31 82 VAL A C 1
ATOM 684 O O . VAL A 1 82 ? 29.335 1.528 -49.568 1.00 96.31 82 VAL A O 1
ATOM 687 N N . SER A 1 83 ? 29.661 2.819 -51.382 1.00 96.12 83 SER A N 1
ATOM 688 C CA . SER A 1 83 ? 28.733 3.883 -50.992 1.00 96.12 83 SER A CA 1
ATOM 689 C C . SER A 1 83 ? 27.296 3.371 -50.898 1.00 96.12 83 SER A C 1
ATOM 691 O O . SER A 1 83 ? 26.606 3.676 -49.927 1.00 96.12 83 SER A O 1
ATOM 693 N N . GLU A 1 84 ? 26.864 2.525 -51.833 1.00 95.69 84 GLU A N 1
ATOM 694 C CA . GLU A 1 84 ? 25.547 1.888 -51.790 1.00 95.69 84 GLU A CA 1
ATOM 695 C C . GLU A 1 84 ? 25.404 0.975 -50.564 1.00 95.69 84 GLU A C 1
ATOM 697 O O . GLU A 1 84 ? 24.438 1.087 -49.810 1.00 95.69 84 GLU A O 1
ATOM 702 N N . ARG A 1 85 ? 26.420 0.151 -50.272 1.00 96.75 85 ARG A N 1
ATOM 703 C CA . ARG A 1 85 ? 26.439 -0.694 -49.064 1.00 96.75 85 ARG A CA 1
ATOM 704 C C . ARG A 1 85 ? 26.434 0.114 -47.766 1.00 96.75 85 ARG A C 1
ATOM 706 O O . ARG A 1 85 ? 25.853 -0.349 -46.785 1.00 96.75 85 ARG A O 1
ATOM 713 N N . LEU A 1 86 ? 27.088 1.276 -47.732 1.00 96.31 86 LEU A N 1
ATOM 714 C CA . LEU A 1 86 ? 27.039 2.186 -46.583 1.00 96.31 86 LEU A CA 1
ATOM 715 C C . LEU A 1 86 ? 25.626 2.739 -46.393 1.00 96.31 86 LEU A C 1
ATOM 717 O O . LEU A 1 86 ? 25.082 2.603 -45.303 1.00 96.31 86 LEU A O 1
ATOM 721 N N . ASN A 1 87 ? 24.986 3.220 -47.461 1.00 95.81 87 ASN A N 1
ATOM 722 C CA . ASN A 1 87 ? 23.605 3.705 -47.402 1.00 95.81 87 ASN A CA 1
ATOM 723 C C . ASN A 1 87 ? 22.621 2.615 -46.943 1.00 95.81 87 ASN A C 1
ATOM 725 O O . ASN A 1 87 ? 21.723 2.874 -46.142 1.00 95.81 87 ASN A O 1
ATOM 729 N N . GLU A 1 88 ? 22.793 1.372 -47.403 1.00 96.00 88 GLU A N 1
ATOM 730 C CA . GLU A 1 88 ? 21.994 0.242 -46.921 1.00 96.00 88 GLU A CA 1
ATOM 731 C C . GLU A 1 88 ? 22.205 -0.028 -45.427 1.00 96.00 88 GLU A C 1
ATOM 733 O O . GLU A 1 88 ? 21.241 -0.295 -44.701 1.00 96.00 88 GLU A O 1
ATOM 738 N N . ARG A 1 89 ? 23.458 0.012 -44.954 1.00 95.69 89 ARG A N 1
ATOM 739 C CA . ARG A 1 89 ? 23.788 -0.168 -43.534 1.00 95.69 89 ARG A CA 1
ATOM 740 C C . ARG A 1 89 ? 23.216 0.964 -42.689 1.00 95.69 89 ARG A C 1
ATOM 742 O O . ARG A 1 89 ? 22.614 0.660 -41.664 1.00 95.69 89 ARG A O 1
ATOM 749 N N . ASP A 1 90 ? 23.309 2.210 -43.134 1.00 96.69 90 ASP A N 1
ATOM 750 C CA . ASP A 1 90 ? 22.731 3.367 -42.444 1.00 96.69 90 ASP A CA 1
ATOM 751 C C . ASP A 1 90 ? 21.206 3.252 -42.350 1.00 96.69 90 ASP A C 1
ATOM 753 O O . ASP A 1 90 ? 20.626 3.432 -41.277 1.00 96.69 90 ASP A O 1
ATOM 757 N N . GLY A 1 91 ? 20.547 2.818 -43.429 1.00 95.88 91 GLY A N 1
ATOM 758 C CA . GLY A 1 91 ? 19.114 2.528 -43.412 1.00 95.88 91 GLY A CA 1
ATOM 759 C C . GLY A 1 91 ? 18.738 1.403 -42.438 1.00 95.88 91 GLY A C 1
ATOM 760 O O . GLY A 1 91 ? 17.701 1.468 -41.774 1.00 95.88 91 GLY A O 1
ATOM 761 N N . GLN A 1 92 ? 19.570 0.365 -42.310 1.00 96.88 92 GLN A N 1
ATOM 762 C CA . GLN A 1 92 ? 19.364 -0.700 -41.322 1.00 96.88 92 GLN A CA 1
ATOM 763 C C . GLN A 1 92 ? 19.594 -0.214 -39.888 1.00 96.88 92 GLN A C 1
ATOM 765 O O . GLN A 1 92 ? 18.788 -0.535 -39.013 1.00 96.88 92 GLN A O 1
ATOM 770 N N . LEU A 1 93 ? 20.647 0.571 -39.651 1.00 96.56 93 LEU A N 1
ATOM 771 C CA . LEU A 1 93 ? 20.942 1.171 -38.351 1.00 96.56 93 LEU A CA 1
ATOM 772 C C . LEU A 1 93 ? 19.786 2.054 -37.893 1.00 96.56 93 LEU A C 1
ATOM 774 O O . LEU A 1 93 ? 19.313 1.888 -36.774 1.00 96.56 93 LEU A O 1
ATOM 778 N N . GLN A 1 94 ? 19.239 2.887 -38.777 1.00 96.50 94 GLN A N 1
ATOM 779 C CA . GLN A 1 94 ? 18.084 3.725 -38.462 1.00 96.50 94 GLN A CA 1
ATOM 780 C C . GLN A 1 94 ? 16.846 2.896 -38.080 1.00 96.50 94 GLN A C 1
ATOM 782 O O . GLN A 1 94 ? 16.145 3.227 -37.125 1.00 96.50 94 GLN A O 1
ATOM 787 N N . ARG A 1 95 ? 16.588 1.777 -38.771 1.00 96.69 95 ARG A N 1
ATOM 788 C CA . ARG A 1 95 ? 15.489 0.862 -38.411 1.00 96.69 95 ARG A CA 1
ATOM 789 C C . ARG A 1 95 ? 15.709 0.194 -37.055 1.00 96.69 95 ARG A C 1
ATOM 791 O O . ARG A 1 95 ? 14.743 -0.020 -36.328 1.00 96.69 95 ARG A O 1
ATOM 798 N N . PHE A 1 96 ? 16.945 -0.177 -36.722 1.00 96.38 96 PHE A N 1
ATOM 799 C CA . PHE A 1 96 ? 17.254 -0.736 -35.405 1.00 96.38 96 PHE A CA 1
ATOM 800 C C . PHE A 1 96 ? 17.146 0.317 -34.304 1.00 96.38 96 PHE A C 1
ATOM 802 O O . PHE A 1 96 ? 16.559 0.016 -33.271 1.00 96.38 96 PHE A O 1
ATOM 809 N N . GLN A 1 97 ? 17.598 1.546 -34.556 1.00 96.94 97 GLN A N 1
ATOM 810 C CA . GLN A 1 97 ? 17.440 2.683 -33.648 1.00 96.94 97 GLN A CA 1
ATOM 811 C C . GLN A 1 97 ? 15.962 2.895 -33.289 1.00 96.94 97 GLN A C 1
ATOM 813 O O . GLN A 1 97 ? 15.606 2.903 -32.118 1.00 96.94 97 GLN A O 1
ATOM 818 N N . GLN A 1 98 ? 15.081 2.933 -34.295 1.00 96.56 98 GLN A N 1
ATOM 819 C CA . GLN A 1 98 ? 13.635 3.070 -34.085 1.00 96.56 98 GLN A CA 1
ATOM 820 C C . GLN A 1 98 ? 13.034 1.915 -33.275 1.00 96.56 98 GLN A C 1
ATOM 822 O O . GLN A 1 98 ? 12.130 2.120 -32.468 1.00 96.56 98 GLN A O 1
ATOM 827 N N . LYS A 1 99 ? 13.516 0.682 -33.480 1.00 97.19 99 LYS A N 1
ATOM 828 C CA . LYS A 1 99 ? 13.065 -0.474 -32.691 1.00 97.19 99 LYS A CA 1
ATOM 829 C C . LYS A 1 99 ? 13.520 -0.392 -31.237 1.00 97.19 99 LYS A C 1
ATOM 831 O O . LYS A 1 99 ? 12.752 -0.790 -30.368 1.00 97.19 99 LYS A O 1
ATOM 836 N N . ILE A 1 100 ? 14.734 0.097 -30.988 1.00 96.94 100 ILE A N 1
ATOM 837 C CA . ILE A 1 100 ? 15.258 0.309 -29.634 1.00 96.94 100 ILE A CA 1
ATOM 838 C C . ILE A 1 100 ? 14.439 1.392 -28.934 1.00 96.94 100 ILE A C 1
ATOM 840 O O . ILE A 1 100 ? 13.925 1.132 -27.855 1.00 96.94 100 ILE A O 1
ATOM 844 N N . GLU A 1 101 ? 14.206 2.537 -29.580 1.00 96.94 101 GLU A N 1
ATOM 845 C CA . GLU A 1 101 ? 13.371 3.611 -29.022 1.00 96.94 101 GLU A CA 1
ATOM 846 C C . GLU A 1 101 ? 11.953 3.122 -28.686 1.00 96.94 101 GLU A C 1
ATOM 848 O O . GLU A 1 101 ? 11.412 3.438 -27.627 1.00 96.94 101 GLU A O 1
ATOM 853 N N . LEU A 1 102 ? 11.346 2.306 -29.556 1.00 96.88 102 LEU A N 1
ATOM 854 C CA . LEU A 1 102 ? 10.036 1.714 -29.285 1.00 96.88 102 LEU A CA 1
ATOM 855 C C . LEU A 1 102 ? 10.074 0.744 -28.092 1.00 96.88 102 LEU A C 1
ATOM 857 O O . LEU A 1 102 ? 9.157 0.753 -27.271 1.00 96.88 102 LEU A O 1
ATOM 861 N N . ALA A 1 103 ? 11.112 -0.089 -27.992 1.00 95.62 103 ALA A N 1
ATOM 862 C CA . ALA A 1 103 ? 11.283 -1.016 -26.877 1.00 95.62 103 ALA A CA 1
ATOM 863 C C . ALA A 1 103 ? 11.501 -0.269 -25.551 1.00 95.62 103 ALA A C 1
ATOM 865 O O . ALA A 1 103 ? 10.855 -0.600 -24.560 1.00 95.62 103 ALA A O 1
ATOM 866 N N . GLU A 1 104 ? 12.311 0.792 -25.546 1.00 96.81 104 GLU A N 1
ATOM 867 C CA . GLU A 1 104 ? 12.514 1.668 -24.385 1.00 96.81 104 GLU A CA 1
ATOM 868 C C . GLU A 1 104 ? 11.208 2.351 -23.960 1.00 96.81 104 GLU A C 1
ATOM 870 O O . GLU A 1 104 ? 10.906 2.460 -22.771 1.00 96.81 104 GLU A O 1
ATOM 875 N N . GLN A 1 105 ? 10.376 2.792 -24.909 1.00 96.06 105 GLN A N 1
ATOM 876 C CA . GLN A 1 105 ? 9.053 3.338 -24.589 1.00 96.06 105 GLN A CA 1
ATOM 877 C C . GLN A 1 105 ? 8.138 2.293 -23.940 1.00 96.06 105 GLN A C 1
ATOM 879 O O . GLN A 1 105 ? 7.439 2.613 -22.977 1.00 96.06 105 GLN A O 1
ATOM 884 N N . GLN A 1 106 ? 8.143 1.055 -24.438 1.00 96.50 106 GLN A N 1
ATOM 885 C CA . GLN A 1 106 ? 7.370 -0.045 -23.855 1.00 96.50 106 GLN A CA 1
ATOM 886 C C . GLN A 1 106 ? 7.865 -0.406 -22.451 1.00 96.50 106 GLN A C 1
ATOM 888 O O . GLN A 1 106 ? 7.049 -0.598 -21.551 1.00 96.50 106 GLN A O 1
ATOM 893 N N . GLU A 1 107 ? 9.178 -0.446 -22.237 1.00 96.31 107 GLU A N 1
ATOM 894 C CA . GLU A 1 107 ? 9.779 -0.707 -20.928 1.00 96.31 107 GLU A CA 1
ATOM 895 C C . GLU A 1 107 ? 9.388 0.374 -19.915 1.00 96.31 107 GLU A C 1
ATOM 897 O O . GLU A 1 107 ? 8.876 0.058 -18.842 1.00 96.31 107 GLU A O 1
ATOM 902 N N . ASN A 1 108 ? 9.478 1.649 -20.302 1.00 96.31 108 ASN A N 1
ATOM 903 C CA . ASN A 1 108 ? 9.028 2.769 -19.474 1.00 96.31 108 ASN A CA 1
ATOM 904 C C . ASN A 1 108 ? 7.526 2.691 -19.134 1.00 96.31 108 ASN A C 1
ATOM 906 O O . ASN A 1 108 ? 7.110 3.061 -18.034 1.00 96.31 108 ASN A O 1
ATOM 910 N N . GLN A 1 109 ? 6.682 2.231 -20.064 1.00 96.12 109 GLN A N 1
ATOM 911 C CA . GLN A 1 109 ? 5.253 2.023 -19.800 1.00 96.12 109 GLN A CA 1
ATOM 912 C C . GLN A 1 109 ? 5.013 0.879 -18.811 1.00 96.12 109 GLN A C 1
ATOM 914 O O . GLN A 1 109 ? 4.201 1.025 -17.895 1.00 96.12 109 GLN A O 1
ATOM 919 N N . LEU A 1 110 ? 5.728 -0.238 -18.966 1.00 96.38 110 LEU A N 1
ATOM 920 C CA . LEU A 1 110 ? 5.649 -1.375 -18.051 1.00 96.38 110 LEU A CA 1
ATOM 921 C C . LEU A 1 110 ? 6.141 -1.002 -16.653 1.00 96.38 110 LEU A C 1
ATOM 923 O O . LEU A 1 110 ? 5.504 -1.373 -15.670 1.00 96.38 110 LEU A O 1
ATOM 927 N N . GLU A 1 111 ? 7.213 -0.221 -16.544 1.00 96.69 111 GLU A N 1
ATOM 928 C CA . GLU A 1 111 ? 7.731 0.245 -15.259 1.00 96.69 111 GLU A CA 1
ATOM 929 C C . GLU A 1 111 ? 6.717 1.142 -14.534 1.00 96.69 111 GLU A C 1
ATOM 931 O O . GLU A 1 111 ? 6.454 0.953 -13.343 1.00 96.69 111 GLU A O 1
ATOM 936 N N . ARG A 1 112 ? 6.055 2.055 -15.258 1.00 96.06 112 ARG A N 1
ATOM 937 C CA . ARG A 1 112 ? 4.950 2.859 -14.707 1.00 96.06 112 ARG A CA 1
ATOM 938 C C . ARG A 1 112 ? 3.798 1.984 -14.220 1.00 96.06 112 ARG A C 1
ATOM 940 O O . ARG A 1 112 ? 3.309 2.198 -13.114 1.00 96.06 112 ARG A O 1
ATOM 947 N N . TYR A 1 113 ? 3.404 0.983 -15.004 1.00 96.00 113 TYR A N 1
ATOM 948 C CA . TYR A 1 113 ? 2.336 0.057 -14.629 1.00 96.00 113 TYR A CA 1
ATOM 949 C C . TYR A 1 113 ? 2.695 -0.777 -13.389 1.00 96.00 113 TYR A C 1
ATOM 951 O O . TYR A 1 113 ? 1.869 -0.959 -12.495 1.00 96.00 113 TYR A O 1
ATOM 959 N N . ILE A 1 114 ? 3.945 -1.237 -13.284 1.00 96.38 114 ILE A N 1
ATOM 960 C CA . ILE A 1 114 ? 4.452 -1.952 -12.106 1.00 96.38 114 ILE A CA 1
ATOM 961 C C . ILE A 1 114 ? 4.415 -1.053 -10.868 1.00 96.38 114 ILE A C 1
ATOM 963 O O . ILE A 1 114 ? 4.024 -1.517 -9.797 1.00 96.38 114 ILE A O 1
ATOM 967 N N . ASN A 1 115 ? 4.800 0.217 -10.992 1.00 96.31 115 ASN A N 1
ATOM 968 C CA . ASN A 1 115 ? 4.768 1.155 -9.871 1.00 96.31 115 ASN A CA 1
ATOM 969 C C . ASN A 1 115 ? 3.331 1.445 -9.414 1.00 96.31 115 ASN A C 1
ATOM 971 O O . ASN A 1 115 ? 3.056 1.376 -8.218 1.00 96.31 115 ASN A O 1
ATOM 975 N N . GLU A 1 116 ? 2.394 1.636 -10.344 1.00 96.31 116 GLU A N 1
ATOM 976 C CA . GLU A 1 116 ? 0.969 1.786 -10.020 1.00 96.31 116 GLU A CA 1
ATOM 977 C C . GLU A 1 116 ? 0.410 0.535 -9.317 1.00 96.31 116 GLU A C 1
ATOM 979 O O . GLU A 1 116 ? -0.293 0.631 -8.307 1.00 96.31 116 GLU A O 1
ATOM 984 N N . LEU A 1 117 ? 0.755 -0.664 -9.799 1.00 95.44 117 LEU A N 1
ATOM 985 C CA . LEU A 1 117 ? 0.364 -1.913 -9.145 1.00 95.44 117 LEU A CA 1
ATOM 986 C C . LEU A 1 117 ? 0.962 -2.040 -7.740 1.00 95.44 117 LEU A C 1
ATOM 988 O O . LEU A 1 117 ? 0.251 -2.453 -6.824 1.00 95.44 117 LEU A O 1
ATOM 992 N N . LYS A 1 118 ? 2.230 -1.663 -7.540 1.00 96.19 118 LYS A N 1
ATOM 993 C CA . LYS A 1 118 ? 2.871 -1.661 -6.214 1.00 96.19 118 LYS A CA 1
ATOM 994 C C . LYS A 1 118 ? 2.160 -0.718 -5.247 1.00 96.19 118 LYS A C 1
ATOM 996 O O . LYS A 1 118 ? 1.910 -1.113 -4.112 1.00 96.19 118 LYS A O 1
ATOM 1001 N N . GLU A 1 119 ? 1.779 0.481 -5.682 1.00 95.25 119 GLU A N 1
ATOM 1002 C CA . GLU A 1 119 ? 1.013 1.425 -4.855 1.00 95.25 119 GLU A CA 1
ATOM 1003 C C . GLU A 1 119 ? -0.385 0.892 -4.512 1.00 95.25 119 GLU A C 1
ATOM 1005 O O . GLU A 1 119 ? -0.837 0.975 -3.364 1.00 95.25 119 GLU A O 1
ATOM 1010 N N . ARG A 1 120 ? -1.076 0.277 -5.478 1.00 95.81 120 ARG A N 1
ATOM 1011 C CA . ARG A 1 120 ? -2.383 -0.356 -5.243 1.00 95.81 120 ARG A CA 1
ATOM 1012 C C . ARG A 1 120 ? -2.291 -1.529 -4.270 1.00 95.81 120 ARG A C 1
ATOM 1014 O O . ARG A 1 120 ? -3.137 -1.646 -3.387 1.00 95.81 120 ARG A O 1
ATOM 1021 N N . VAL A 1 121 ? -1.269 -2.373 -4.394 1.00 96.31 121 VAL A N 1
ATOM 1022 C CA . VAL A 1 121 ? -1.029 -3.484 -3.462 1.00 96.31 121 VAL A CA 1
ATOM 1023 C C . VAL A 1 121 ? -0.661 -2.951 -2.080 1.00 96.31 121 VAL A C 1
ATOM 1025 O O . VAL A 1 121 ? -1.260 -3.384 -1.103 1.00 96.31 121 VAL A O 1
ATOM 1028 N N . GLY A 1 122 ? 0.233 -1.962 -1.987 1.00 95.00 122 GLY A N 1
ATOM 1029 C CA . GLY A 1 122 ? 0.617 -1.344 -0.715 1.00 95.00 122 GLY A CA 1
ATOM 1030 C C . GLY A 1 122 ? -0.565 -0.696 0.010 1.00 95.00 122 GLY A C 1
ATOM 1031 O O . GLY A 1 122 ? -0.764 -0.920 1.201 1.00 95.00 122 GLY A O 1
ATOM 1032 N N . SER A 1 123 ? -1.414 0.040 -0.711 1.00 95.00 123 SER A N 1
ATOM 1033 C CA . SER A 1 123 ? -2.625 0.639 -0.132 1.00 95.00 123 SER A CA 1
ATOM 1034 C C . SER A 1 123 ? -3.682 -0.398 0.259 1.00 95.00 123 SER A C 1
ATOM 1036 O O . SER A 1 123 ? -4.364 -0.219 1.267 1.00 95.00 123 SER A O 1
ATOM 1038 N N . SER A 1 124 ? -3.825 -1.491 -0.497 1.00 93.31 124 SER A N 1
ATOM 1039 C CA . SER A 1 124 ? -4.708 -2.602 -0.126 1.00 93.31 124 SER A CA 1
ATOM 1040 C C . SER A 1 124 ? -4.192 -3.357 1.098 1.00 93.31 124 SER A C 1
ATOM 1042 O O . SER A 1 124 ? -4.992 -3.725 1.953 1.00 93.31 124 SER A O 1
ATOM 1044 N N . GLN A 1 125 ? -2.879 -3.561 1.199 1.00 96.44 125 GLN A N 1
ATOM 1045 C CA . GLN A 1 125 ? -2.235 -4.227 2.328 1.00 96.44 125 GLN A CA 1
ATOM 1046 C C . GLN A 1 125 ? -2.396 -3.405 3.610 1.00 96.44 125 GLN A C 1
ATOM 1048 O O . GLN A 1 125 ? -2.878 -3.929 4.607 1.00 96.44 125 GLN A O 1
ATOM 1053 N N . ALA A 1 126 ? -2.130 -2.097 3.557 1.00 93.75 126 ALA A N 1
ATOM 1054 C CA . ALA A 1 126 ? -2.340 -1.203 4.696 1.00 93.75 126 ALA A CA 1
ATOM 1055 C C . ALA A 1 126 ? -3.812 -1.165 5.152 1.00 93.75 126 ALA A C 1
ATOM 1057 O O . ALA A 1 126 ? -4.105 -1.098 6.345 1.00 93.75 126 ALA A O 1
ATOM 1058 N N . LYS A 1 127 ? -4.764 -1.235 4.209 1.00 95.50 127 LYS A N 1
ATOM 1059 C CA . LYS A 1 127 ? -6.194 -1.359 4.535 1.00 95.50 127 LYS A CA 1
ATOM 1060 C C . LYS A 1 127 ? -6.522 -2.699 5.190 1.00 95.50 127 LYS A C 1
ATOM 1062 O O . LYS A 1 127 ? -7.313 -2.713 6.125 1.00 95.50 127 LYS A O 1
ATOM 1067 N N . ALA A 1 128 ? -5.949 -3.798 4.702 1.00 95.12 128 ALA A N 1
ATOM 1068 C CA . ALA A 1 128 ? -6.152 -5.122 5.280 1.00 95.12 128 ALA A CA 1
ATOM 1069 C C . ALA A 1 128 ? -5.616 -5.186 6.717 1.00 95.12 128 ALA A C 1
ATOM 1071 O O . ALA A 1 128 ? -6.352 -5.591 7.608 1.00 95.12 128 ALA A O 1
ATOM 1072 N N . GLU A 1 129 ? -4.402 -4.684 6.950 1.00 95.75 129 GLU A N 1
ATOM 1073 C CA . GLU A 1 129 ? -3.789 -4.597 8.282 1.00 95.75 129 GLU A CA 1
ATOM 1074 C C . GLU A 1 129 ? -4.629 -3.736 9.233 1.00 95.75 129 GLU A C 1
ATOM 1076 O O . GLU A 1 129 ? -4.946 -4.161 10.340 1.00 95.75 129 GLU A O 1
ATOM 1081 N N . SER A 1 130 ? -5.092 -2.566 8.779 1.00 95.56 130 SER A N 1
ATOM 1082 C CA . SER A 1 130 ? -5.962 -1.710 9.594 1.00 95.56 130 SER A CA 1
ATOM 1083 C C . SER A 1 130 ? -7.303 -2.374 9.932 1.00 95.56 130 SER A C 1
ATOM 1085 O O . SER A 1 130 ? -7.798 -2.227 11.050 1.00 95.56 130 SER A O 1
ATOM 1087 N N . LEU A 1 131 ? -7.903 -3.112 8.993 1.00 95.06 131 LEU A N 1
ATOM 1088 C CA . LEU A 1 131 ? -9.136 -3.863 9.243 1.00 95.06 131 LEU A CA 1
ATOM 1089 C C . LEU A 1 131 ? -8.907 -5.033 10.205 1.00 95.06 131 LEU A C 1
ATOM 1091 O O . LEU A 1 131 ? -9.776 -5.313 11.028 1.00 95.06 131 LEU A O 1
ATOM 1095 N N . GLU A 1 132 ? -7.756 -5.695 10.128 1.00 96.25 132 GLU A N 1
ATOM 1096 C CA . GLU A 1 132 ? -7.384 -6.788 11.026 1.00 96.25 132 GLU A CA 1
ATOM 1097 C C . GLU A 1 132 ? -7.156 -6.282 12.458 1.00 96.25 132 GLU A C 1
ATOM 1099 O O . GLU A 1 132 ? -7.699 -6.856 13.404 1.00 96.25 132 GLU A O 1
ATOM 1104 N N . GLU A 1 133 ? -6.486 -5.138 12.624 1.00 94.94 133 GLU A N 1
ATOM 1105 C CA . GLU A 1 133 ? -6.359 -4.457 13.919 1.00 94.94 133 GLU A CA 1
ATOM 1106 C C . GLU A 1 133 ? -7.726 -4.050 14.491 1.00 94.94 133 GLU A C 1
ATOM 1108 O O . GLU A 1 133 ? -8.004 -4.278 15.672 1.00 94.94 133 GLU A O 1
ATOM 1113 N N . GLN A 1 134 ? -8.619 -3.494 13.662 1.00 95.25 134 GLN A N 1
ATOM 1114 C CA . GLN A 1 134 ? -9.984 -3.151 14.082 1.00 95.25 134 GLN A CA 1
ATOM 1115 C C . GLN A 1 134 ? -10.789 -4.390 14.488 1.00 95.25 134 GLN A C 1
ATOM 1117 O O . GLN A 1 134 ? -11.516 -4.350 15.484 1.00 95.25 134 GLN A O 1
ATOM 1122 N N . LEU A 1 135 ? -10.654 -5.498 13.753 1.00 96.38 135 LEU A N 1
ATOM 1123 C CA . LEU A 1 135 ? -11.309 -6.763 14.073 1.00 96.38 135 LEU A CA 1
ATOM 1124 C C . LEU A 1 135 ? -10.805 -7.308 15.414 1.00 96.38 135 LEU A C 1
ATOM 1126 O O . LEU A 1 135 ? -11.612 -7.687 16.263 1.00 96.38 135 LEU A O 1
ATOM 1130 N N . GLN A 1 136 ? -9.491 -7.296 15.640 1.00 96.69 136 GLN A N 1
ATOM 1131 C CA . GLN A 1 136 ? -8.882 -7.758 16.885 1.00 96.69 136 GLN A CA 1
ATOM 1132 C C . GLN A 1 136 ? -9.283 -6.876 18.079 1.00 96.69 136 GLN A C 1
ATOM 1134 O O . GLN A 1 136 ? -9.610 -7.377 19.162 1.00 96.69 136 GLN A O 1
ATOM 1139 N N . PHE A 1 137 ? -9.326 -5.557 17.887 1.00 95.88 137 PHE A N 1
ATOM 1140 C CA . PHE A 1 137 ? -9.820 -4.620 18.893 1.00 95.88 137 PHE A CA 1
ATOM 1141 C C . PHE A 1 137 ? -11.306 -4.851 19.212 1.00 95.88 137 PHE A C 1
ATOM 1143 O O . PHE A 1 137 ? -11.705 -4.879 20.378 1.00 95.88 137 PHE A O 1
ATOM 1150 N N . SER A 1 138 ? -12.133 -5.080 18.191 1.00 93.69 138 SER A N 1
ATOM 1151 C CA . SER A 1 138 ? -13.555 -5.381 18.370 1.00 93.69 138 SER A CA 1
ATOM 1152 C C . SER A 1 138 ? -13.767 -6.712 19.099 1.00 93.69 138 SER A C 1
ATOM 1154 O O . SER A 1 138 ? -14.545 -6.770 20.050 1.00 93.69 138 SER A O 1
ATOM 1156 N N . GLN A 1 139 ? -13.020 -7.760 18.739 1.00 96.62 139 GLN A N 1
ATOM 1157 C CA . GLN A 1 139 ? -13.078 -9.070 19.399 1.00 96.62 139 GLN A CA 1
ATOM 1158 C C . GLN A 1 139 ? -12.643 -9.007 20.868 1.00 96.62 139 GLN A C 1
ATOM 1160 O O . GLN A 1 139 ? -13.298 -9.590 21.732 1.00 96.62 139 GLN A O 1
ATOM 1165 N N . SER A 1 140 ? -11.568 -8.280 21.180 1.00 95.62 140 SER A N 1
ATOM 1166 C CA . SER A 1 140 ? -11.118 -8.106 22.569 1.00 95.62 140 SER A CA 1
ATOM 1167 C C . SER A 1 140 ? -12.112 -7.292 23.405 1.00 95.62 140 SER A C 1
ATOM 1169 O O . SER A 1 140 ? -12.394 -7.648 24.555 1.00 95.62 140 SER A O 1
ATOM 1171 N N . SER A 1 141 ? -12.716 -6.259 22.814 1.00 95.75 141 SER A N 1
ATOM 1172 C CA . SER A 1 141 ? -13.793 -5.489 23.443 1.00 95.75 141 SER A CA 1
ATOM 1173 C C . SER A 1 141 ? -15.024 -6.359 23.710 1.00 95.75 141 SER A C 1
ATOM 1175 O O . SER A 1 141 ? -15.579 -6.310 24.808 1.00 95.75 141 SER A O 1
ATOM 1177 N N . LEU A 1 142 ? -15.419 -7.202 22.749 1.00 96.25 142 LEU A N 1
ATOM 1178 C CA . LEU A 1 142 ? -16.539 -8.131 22.896 1.00 96.25 142 LEU A CA 1
ATOM 1179 C C . LEU A 1 142 ? -16.273 -9.145 24.012 1.00 96.25 142 LEU A C 1
ATOM 1181 O O . LEU A 1 142 ? -17.104 -9.289 24.901 1.00 96.25 142 LEU A O 1
ATOM 1185 N N . SER A 1 143 ? -15.088 -9.759 24.039 1.00 96.75 143 SER A N 1
ATOM 1186 C CA . SER A 1 143 ? -14.705 -10.694 25.105 1.00 96.75 143 SER A CA 1
ATOM 1187 C C . SER A 1 143 ? -14.720 -10.036 26.489 1.00 96.75 143 SER A C 1
ATOM 1189 O O . SER A 1 143 ? -15.143 -10.647 27.471 1.00 96.75 143 SER A O 1
ATOM 1191 N N . THR A 1 144 ? -14.305 -8.771 26.584 1.00 96.00 144 THR A N 1
ATOM 1192 C CA . THR A 1 144 ? -14.362 -8.013 27.843 1.00 96.00 144 THR A CA 1
ATOM 1193 C C . THR A 1 144 ? -15.810 -7.762 28.265 1.00 96.00 144 THR A C 1
ATOM 1195 O O . THR A 1 144 ? -16.164 -8.020 29.415 1.00 96.00 144 THR A O 1
ATOM 1198 N N . LYS A 1 145 ? -16.679 -7.358 27.330 1.00 93.94 145 LYS A N 1
ATOM 1199 C CA . LYS A 1 145 ? -18.114 -7.162 27.589 1.00 93.94 145 LYS A CA 1
ATOM 1200 C C . LYS A 1 145 ? -18.840 -8.456 27.948 1.00 93.94 145 LYS A C 1
ATOM 1202 O O . LYS A 1 145 ? -19.738 -8.434 28.786 1.00 93.94 145 LYS A O 1
ATOM 1207 N N . GLU A 1 146 ? -18.451 -9.585 27.368 1.00 96.00 146 GLU A N 1
ATOM 1208 C CA . GLU A 1 146 ? -18.967 -10.905 27.740 1.00 96.00 146 GLU A CA 1
ATOM 1209 C C . GLU A 1 146 ? -18.580 -11.274 29.177 1.00 96.00 146 GLU A C 1
ATOM 1211 O O . GLU A 1 146 ? -19.437 -11.718 29.941 1.00 96.00 146 GLU A O 1
ATOM 1216 N N . ARG A 1 147 ? -17.327 -11.024 29.584 1.00 95.94 147 ARG A N 1
ATOM 1217 C CA . ARG A 1 147 ? -16.878 -11.237 30.973 1.00 95.94 147 ARG A CA 1
ATOM 1218 C C . ARG A 1 147 ? -17.601 -10.324 31.961 1.00 95.94 147 ARG A C 1
ATOM 1220 O O . ARG A 1 147 ? -18.031 -10.795 33.010 1.00 95.94 147 ARG A O 1
ATOM 1227 N N . GLU A 1 148 ? -17.772 -9.046 31.625 1.00 95.56 148 GLU A N 1
ATOM 1228 C CA . GLU A 1 148 ? -18.551 -8.103 32.439 1.00 95.56 148 GLU A CA 1
ATOM 1229 C C . GLU A 1 148 ? -20.004 -8.570 32.598 1.00 95.56 148 GLU A C 1
ATOM 1231 O O . GLU A 1 148 ? -20.523 -8.587 33.711 1.00 95.56 148 GLU A O 1
ATOM 1236 N N . ASN A 1 149 ? -20.648 -9.020 31.516 1.00 95.12 149 ASN A N 1
ATOM 1237 C CA . ASN A 1 149 ? -22.005 -9.567 31.575 1.00 95.12 149 ASN A CA 1
ATOM 1238 C C . ASN A 1 149 ? -22.093 -10.819 32.454 1.00 95.12 149 ASN A C 1
ATOM 1240 O O . ASN A 1 149 ? -23.023 -10.942 33.248 1.00 95.12 149 ASN A O 1
ATOM 1244 N N . GLN A 1 150 ? -21.129 -11.736 32.356 1.00 96.38 150 GLN A N 1
ATOM 1245 C CA . GLN A 1 150 ? -21.078 -12.924 33.215 1.00 96.38 150 GLN A CA 1
ATOM 1246 C C . GLN A 1 150 ? -20.898 -12.559 34.697 1.00 96.38 150 GLN A C 1
ATOM 1248 O O . GLN A 1 150 ? -21.540 -13.161 35.565 1.00 96.38 150 GLN A O 1
ATOM 1253 N N . ALA A 1 151 ? -20.077 -11.549 34.994 1.00 95.88 151 ALA A N 1
ATOM 1254 C CA . ALA A 1 151 ? -19.890 -11.042 36.350 1.00 95.88 151 ALA A CA 1
ATOM 1255 C C . ALA A 1 151 ? -21.169 -10.381 36.891 1.00 95.88 151 ALA A C 1
ATOM 1257 O O . ALA A 1 151 ? -21.593 -10.683 38.007 1.00 95.88 151 ALA A O 1
ATOM 1258 N N . LEU A 1 152 ? -21.832 -9.545 36.085 1.00 95.12 152 LEU A N 1
ATOM 1259 C CA . LEU A 1 152 ? -23.113 -8.928 36.439 1.00 95.12 152 LEU A CA 1
ATOM 1260 C C . LEU A 1 152 ? -24.202 -9.975 36.672 1.00 95.12 152 LEU A C 1
ATOM 1262 O O . LEU A 1 152 ? -24.946 -9.868 37.642 1.00 95.12 152 LEU A O 1
ATOM 1266 N N . PHE A 1 153 ? -24.273 -11.009 35.833 1.00 96.81 153 PHE A N 1
ATOM 1267 C CA . PHE A 1 153 ? -25.240 -12.093 35.994 1.00 96.81 153 PHE A CA 1
ATOM 1268 C C . PHE A 1 153 ? -25.008 -12.874 37.294 1.00 96.81 153 PHE A C 1
ATOM 1270 O O . PHE A 1 153 ? -25.953 -13.176 38.022 1.00 96.81 153 PHE A O 1
ATOM 1277 N N . SER A 1 154 ? -23.744 -13.144 37.627 1.00 96.25 154 SER A N 1
ATOM 1278 C CA . SER A 1 154 ? -23.370 -13.766 38.902 1.00 96.25 154 SER A CA 1
ATOM 1279 C C . SER A 1 154 ? -23.781 -12.897 40.092 1.00 96.25 154 SER A C 1
ATOM 1281 O O . SER A 1 154 ? -24.406 -13.398 41.026 1.00 96.25 154 SER A O 1
ATOM 1283 N N . ARG A 1 155 ? -23.519 -11.584 40.029 1.00 95.44 155 ARG A N 1
ATOM 1284 C CA . ARG A 1 155 ? -23.895 -10.644 41.093 1.00 95.44 155 ARG A CA 1
ATOM 1285 C C . ARG A 1 155 ? -25.408 -10.505 41.245 1.00 95.44 155 ARG A C 1
ATOM 1287 O O . ARG A 1 155 ? -25.898 -10.401 42.363 1.00 95.44 155 ARG A O 1
ATOM 1294 N N . LEU A 1 156 ? -26.150 -10.524 40.139 1.00 96.12 156 LEU A N 1
ATOM 1295 C CA . LEU A 1 156 ? -27.610 -10.484 40.158 1.00 96.12 156 LEU A CA 1
ATOM 1296 C C . LEU A 1 156 ? -28.164 -11.714 40.882 1.00 96.12 156 LEU A C 1
ATOM 1298 O O . LEU A 1 156 ? -28.996 -11.561 41.769 1.00 96.12 156 LEU A O 1
ATOM 1302 N N . ASN A 1 157 ? -27.655 -12.911 40.577 1.00 96.12 157 ASN A N 1
ATOM 1303 C CA . ASN A 1 157 ? -28.060 -14.135 41.272 1.00 96.12 157 ASN A CA 1
ATOM 1304 C C . ASN A 1 157 ? -27.720 -14.107 42.768 1.00 96.12 157 ASN A C 1
ATOM 1306 O O . ASN A 1 157 ? -28.529 -14.539 43.584 1.00 96.12 157 ASN A O 1
ATOM 1310 N N . GLU A 1 158 ? -26.551 -13.585 43.137 1.00 96.25 158 GLU A N 1
ATOM 1311 C CA . GLU A 1 158 ? -26.153 -13.431 44.539 1.00 96.25 158 GLU A CA 1
ATOM 1312 C C . GLU A 1 158 ? -27.117 -12.507 45.295 1.00 96.25 158 GLU A C 1
ATOM 1314 O O . GLU A 1 158 ? -27.697 -12.911 46.301 1.00 96.25 158 GLU A O 1
ATOM 1319 N N . VAL A 1 159 ? -27.393 -11.319 44.750 1.00 94.88 159 VAL A N 1
ATOM 1320 C CA . VAL A 1 159 ? -28.349 -10.368 45.338 1.00 94.88 159 VAL A CA 1
ATOM 1321 C C . VAL A 1 159 ? -29.763 -10.953 45.381 1.00 94.88 159 VAL A C 1
ATOM 1323 O O . VAL A 1 159 ? -30.480 -10.754 46.357 1.00 94.88 159 VAL A O 1
ATOM 1326 N N . GLN A 1 160 ? -30.182 -11.700 44.359 1.00 96.56 160 GLN A N 1
ATOM 1327 C CA . GLN A 1 160 ? -31.480 -12.379 44.336 1.00 96.56 160 GLN A CA 1
ATOM 1328 C C . GLN A 1 160 ? -31.598 -13.399 45.483 1.00 96.56 160 GLN A C 1
ATOM 1330 O O . GLN A 1 160 ? -32.647 -13.482 46.131 1.00 96.56 160 GLN A O 1
ATOM 1335 N N . ASN A 1 161 ? -30.530 -14.153 45.755 1.00 96.00 161 ASN A N 1
ATOM 1336 C CA . ASN A 1 161 ? -30.478 -15.115 46.855 1.00 96.00 161 ASN A CA 1
ATOM 1337 C C . ASN A 1 161 ? -30.512 -14.407 48.214 1.00 96.00 161 ASN A C 1
ATOM 1339 O O . ASN A 1 161 ? -31.353 -14.757 49.041 1.00 96.00 161 ASN A O 1
ATOM 1343 N N . GLU A 1 162 ? -29.695 -13.366 48.409 1.00 95.81 162 GLU A N 1
ATOM 1344 C CA . GLU A 1 162 ? -29.705 -12.538 49.626 1.00 95.81 162 GLU A CA 1
ATOM 1345 C C . GLU A 1 162 ? -31.095 -11.944 49.889 1.00 95.81 162 GLU A C 1
ATOM 1347 O O . GLU A 1 162 ? -31.608 -11.999 51.003 1.00 95.81 162 GLU A O 1
ATOM 1352 N N . LEU A 1 163 ? -31.756 -11.417 48.855 1.00 95.56 163 LEU A N 1
ATOM 1353 C CA . LEU A 1 163 ? -33.098 -10.840 48.963 1.00 95.56 163 LEU A CA 1
ATOM 1354 C C . LEU A 1 163 ? -34.128 -11.911 49.353 1.00 95.56 163 LEU A C 1
ATOM 1356 O O . LEU A 1 163 ? -35.043 -11.648 50.136 1.00 95.56 163 LEU A O 1
ATOM 1360 N N . THR A 1 164 ? -33.977 -13.129 48.833 1.00 95.75 164 THR A N 1
ATOM 1361 C CA . THR A 1 164 ? -34.848 -14.258 49.181 1.00 95.75 164 THR A CA 1
ATOM 1362 C C . THR A 1 164 ? -34.658 -14.661 50.644 1.00 95.75 164 THR A C 1
ATOM 1364 O O . THR A 1 164 ? -35.650 -14.774 51.362 1.00 95.75 164 THR A O 1
ATOM 1367 N N . GLU A 1 165 ? -33.415 -14.778 51.114 1.00 96.12 165 GLU A N 1
ATOM 1368 C CA . GLU A 1 165 ? -33.084 -15.073 52.515 1.00 96.12 165 GLU A CA 1
ATOM 1369 C C . GLU A 1 165 ? -33.563 -13.966 53.471 1.00 96.12 165 GLU A C 1
ATOM 1371 O O . GLU A 1 165 ? -34.146 -14.225 54.528 1.00 96.12 165 GLU A O 1
ATOM 1376 N N . LEU A 1 166 ? -33.397 -12.700 53.089 1.00 94.19 166 LEU A N 1
ATOM 1377 C CA . LEU A 1 166 ? -33.860 -11.572 53.894 1.00 94.19 166 LEU A CA 1
ATOM 1378 C C . LEU A 1 166 ? -35.393 -11.539 53.984 1.00 94.19 166 LEU A C 1
ATOM 1380 O O . LEU A 1 166 ? -35.957 -11.237 55.034 1.00 94.19 166 LEU A O 1
ATOM 1384 N N . ARG A 1 167 ? -36.095 -11.888 52.898 1.00 95.69 167 ARG A N 1
ATOM 1385 C CA . ARG A 1 167 ? -37.561 -12.008 52.899 1.00 95.69 167 ARG A CA 1
ATOM 1386 C C . ARG A 1 167 ? -38.046 -13.144 53.791 1.00 95.69 167 ARG A C 1
ATOM 1388 O O . ARG A 1 167 ? -39.012 -12.941 54.526 1.00 95.69 167 ARG A O 1
ATOM 1395 N N . THR A 1 168 ? -37.407 -14.313 53.748 1.00 95.12 168 THR A N 1
ATOM 1396 C CA . THR A 1 168 ? -37.796 -15.448 54.599 1.00 95.12 168 THR A CA 1
ATOM 1397 C C . THR A 1 168 ? -37.547 -15.135 56.068 1.00 95.12 168 THR A C 1
ATOM 1399 O O . THR A 1 168 ? -38.459 -15.277 56.879 1.00 95.12 168 THR A O 1
ATOM 1402 N N . THR A 1 169 ? -36.371 -14.602 56.408 1.00 95.25 169 THR A N 1
ATOM 1403 C CA . THR A 1 169 ? -36.040 -14.215 57.789 1.00 95.25 169 THR A CA 1
ATOM 1404 C C . THR A 1 169 ? -36.964 -13.118 58.318 1.00 95.25 169 THR A C 1
ATOM 1406 O O . THR A 1 169 ? -37.425 -13.209 59.455 1.00 95.25 169 THR A O 1
ATOM 1409 N N . LEU A 1 170 ? -37.309 -12.112 57.507 1.00 94.62 170 LEU A N 1
ATOM 1410 C CA . LEU A 1 170 ? -38.275 -11.081 57.896 1.00 94.62 170 LEU A CA 1
ATOM 1411 C C . LEU A 1 170 ? -39.660 -11.690 58.139 1.00 94.62 170 LEU A C 1
ATOM 1413 O O . LEU A 1 170 ? -40.266 -11.412 59.172 1.00 94.62 170 LEU A O 1
ATOM 1417 N N . SER A 1 171 ? -40.132 -12.568 57.250 1.00 95.31 171 SER A N 1
ATOM 1418 C CA . SER A 1 171 ? -41.406 -13.276 57.425 1.00 95.31 171 SER A CA 1
ATOM 1419 C C . SER A 1 171 ? -41.434 -14.108 58.714 1.00 95.31 171 SER A C 1
ATOM 1421 O O . SER A 1 171 ? -42.427 -14.086 59.441 1.00 95.31 171 SER A O 1
ATOM 1423 N N . GLU A 1 172 ? -40.349 -14.813 59.038 1.00 95.06 172 GLU A N 1
ATOM 1424 C CA . GLU A 1 172 ? -40.219 -15.586 60.279 1.00 95.06 172 GLU A CA 1
ATOM 1425 C C . GLU A 1 172 ? -40.194 -14.691 61.524 1.00 95.06 172 GLU A C 1
ATOM 1427 O O . GLU A 1 172 ? -40.830 -15.003 62.534 1.00 95.06 172 GLU A O 1
ATOM 1432 N N . LYS A 1 173 ? -39.478 -13.560 61.479 1.00 93.38 173 LYS A N 1
ATOM 1433 C CA . LYS A 1 173 ? -39.458 -12.576 62.573 1.00 93.38 173 LYS A CA 1
ATOM 1434 C C . LYS A 1 173 ? -40.832 -11.952 62.786 1.00 93.38 173 LYS A C 1
ATOM 1436 O O . LYS A 1 173 ? -41.242 -11.821 63.937 1.00 93.38 173 LYS A O 1
ATOM 1441 N N . GLN A 1 174 ? -41.547 -11.629 61.710 1.00 94.00 174 GLN A N 1
ATOM 1442 C CA . GLN A 1 174 ? -42.907 -11.098 61.760 1.00 94.00 174 GLN A CA 1
ATOM 1443 C C . GLN A 1 174 ? -43.856 -12.101 62.433 1.00 94.00 174 GLN A C 1
ATOM 1445 O O . GLN A 1 174 ? -44.534 -11.754 63.398 1.00 94.00 174 GLN A O 1
ATOM 1450 N N . ALA A 1 175 ? -43.833 -13.367 62.001 1.00 93.88 175 ALA A N 1
ATOM 1451 C CA . ALA A 1 175 ? -44.655 -14.428 62.584 1.00 93.88 175 ALA A CA 1
ATOM 1452 C C . ALA A 1 175 ? -44.328 -14.676 64.069 1.00 93.88 175 ALA A C 1
ATOM 1454 O O . ALA A 1 175 ? -45.232 -14.812 64.895 1.00 93.88 175 ALA A O 1
ATOM 1455 N N . ASN A 1 176 ? -43.041 -14.680 64.433 1.00 94.19 176 ASN A N 1
ATOM 1456 C CA . ASN A 1 176 ? -42.608 -14.797 65.827 1.00 94.19 176 ASN A CA 1
ATOM 1457 C C . ASN A 1 176 ? -43.063 -13.605 66.677 1.00 94.19 176 ASN A C 1
ATOM 1459 O O . ASN A 1 176 ? -43.495 -13.802 67.811 1.00 94.19 176 ASN A O 1
ATOM 1463 N N . PHE A 1 177 ? -42.988 -12.382 66.148 1.00 91.81 177 PHE A N 1
ATOM 1464 C CA . PHE A 1 177 ? -43.450 -11.186 66.849 1.00 91.81 177 PHE A CA 1
ATOM 1465 C C . PHE A 1 177 ? -44.963 -11.228 67.085 1.00 91.81 177 PHE A C 1
ATOM 1467 O O . PHE A 1 177 ? -45.417 -10.982 68.200 1.00 91.81 177 PHE A O 1
ATOM 1474 N N . GLU A 1 178 ? -45.748 -11.629 66.084 1.00 94.06 178 GLU A N 1
ATOM 1475 C CA . GLU A 1 178 ? -47.195 -11.827 66.230 1.00 94.06 178 GLU A CA 1
ATOM 1476 C C . GLU A 1 178 ? -47.542 -12.919 67.251 1.00 94.06 178 GLU A C 1
ATOM 1478 O O . GLU A 1 178 ? -48.504 -12.778 68.011 1.00 94.06 178 GLU A O 1
ATOM 1483 N N . ALA A 1 179 ? -46.775 -14.013 67.295 1.00 93.00 179 ALA A N 1
ATOM 1484 C CA . ALA A 1 179 ? -46.940 -15.064 68.297 1.00 93.00 179 ALA A CA 1
ATOM 1485 C C . ALA A 1 179 ? -46.591 -14.564 69.709 1.00 93.00 179 ALA A C 1
ATOM 1487 O O . ALA A 1 179 ? -47.356 -14.782 70.646 1.00 93.00 179 ALA A O 1
ATOM 1488 N N . GLN A 1 180 ? -45.484 -13.830 69.867 1.00 91.44 180 GLN A N 1
ATOM 1489 C CA . GLN A 1 180 ? -45.105 -13.205 71.139 1.00 91.44 180 GLN A CA 1
ATOM 1490 C C . GLN A 1 180 ? -46.151 -12.196 71.613 1.00 91.44 180 GLN A C 1
ATOM 1492 O O . GLN A 1 180 ? -46.479 -12.170 72.797 1.00 91.44 180 GLN A O 1
ATOM 1497 N N . GLN A 1 181 ? -46.708 -11.394 70.706 1.00 91.38 181 GLN A N 1
ATOM 1498 C CA . GLN A 1 181 ? -47.738 -10.414 71.031 1.00 91.38 181 GLN A CA 1
ATOM 1499 C C . GLN A 1 181 ? -49.036 -11.098 71.482 1.00 91.38 181 GLN A C 1
ATOM 1501 O O . GLN A 1 181 ? -49.634 -10.674 72.471 1.00 91.38 181 GLN A O 1
ATOM 1506 N N . ARG A 1 182 ? -49.431 -12.199 70.826 1.00 92.19 182 ARG A N 1
ATOM 1507 C CA . ARG A 1 182 ? -50.549 -13.050 71.267 1.00 92.19 182 ARG A CA 1
ATOM 1508 C C . ARG A 1 182 ? -50.302 -13.648 72.649 1.00 92.19 182 ARG A C 1
ATOM 1510 O O . ARG A 1 182 ? -51.137 -13.458 73.530 1.00 92.19 182 ARG A O 1
ATOM 1517 N N . ASN A 1 183 ? -49.140 -14.264 72.865 1.00 91.44 183 ASN A N 1
ATOM 1518 C CA . ASN A 1 183 ? -48.760 -14.820 74.166 1.00 91.44 183 ASN A CA 1
ATOM 1519 C C . ASN A 1 183 ? -48.753 -13.741 75.257 1.00 91.44 183 ASN A C 1
ATOM 1521 O O . ASN A 1 183 ? -49.217 -13.978 76.363 1.00 91.44 183 ASN A O 1
ATOM 1525 N N . PHE A 1 184 ? -48.272 -12.531 74.959 1.00 90.50 184 PHE A N 1
ATOM 1526 C CA . PHE A 1 184 ? -48.274 -11.421 75.910 1.00 90.50 184 PHE A CA 1
ATOM 1527 C C . PHE A 1 184 ? -49.693 -10.983 76.289 1.00 90.50 184 PHE A C 1
ATOM 1529 O O . PHE A 1 184 ? -49.963 -10.715 77.459 1.00 90.50 184 PHE A O 1
ATOM 1536 N N . ILE A 1 185 ? -50.612 -10.919 75.320 1.00 91.56 185 ILE A N 1
ATOM 1537 C CA . ILE A 1 185 ? -52.024 -10.610 75.579 1.00 91.56 185 ILE A CA 1
ATOM 1538 C C . ILE A 1 185 ? -52.659 -11.703 76.445 1.00 91.56 185 ILE A C 1
ATOM 1540 O O . ILE A 1 185 ? -53.343 -11.373 77.413 1.00 91.56 185 ILE A O 1
ATOM 1544 N N . GLU A 1 186 ? -52.408 -12.975 76.136 1.00 90.88 186 GLU A N 1
ATOM 1545 C CA . GLU A 1 186 ? -52.924 -14.116 76.899 1.00 90.88 186 GLU A CA 1
ATOM 1546 C C . GLU A 1 186 ? -52.382 -14.130 78.333 1.00 90.88 186 GLU A C 1
ATOM 1548 O O . GLU A 1 186 ? -53.159 -14.180 79.285 1.00 90.88 186 GLU A O 1
ATOM 1553 N N . VAL A 1 187 ? -51.066 -13.969 78.504 1.00 90.12 187 VAL A N 1
ATOM 1554 C CA . VAL A 1 187 ? -50.430 -13.851 79.822 1.00 90.12 187 VAL A CA 1
ATOM 1555 C C . VAL A 1 187 ? -51.009 -12.667 80.585 1.00 90.12 187 VAL A C 1
ATOM 1557 O O . VAL A 1 187 ? -51.346 -12.817 81.750 1.00 90.12 187 VAL A O 1
ATOM 1560 N N . LYS A 1 188 ? -51.199 -11.501 79.954 1.00 88.50 188 LYS A N 1
ATOM 1561 C CA . LYS A 1 188 ? -51.815 -10.334 80.606 1.00 88.50 188 LYS A CA 1
ATOM 1562 C C . LYS A 1 188 ? -53.254 -10.613 81.051 1.00 88.50 188 LYS A C 1
ATOM 1564 O O . LYS A 1 188 ? -53.655 -10.151 82.117 1.00 88.50 188 LYS A O 1
ATOM 1569 N N . GLN A 1 189 ? -54.038 -11.337 80.252 1.00 88.00 189 GLN A N 1
ATOM 1570 C CA . GLN A 1 189 ? -55.395 -11.745 80.624 1.00 88.00 189 GLN A CA 1
ATOM 1571 C C . GLN A 1 189 ? -55.380 -12.712 81.809 1.00 88.00 189 GLN A C 1
ATOM 1573 O O . GLN A 1 189 ? -56.101 -12.474 82.775 1.00 88.00 189 GLN A O 1
ATOM 1578 N N . GLN A 1 190 ? -54.525 -13.739 81.778 1.00 87.06 190 GLN A N 1
ATOM 1579 C CA . GLN A 1 190 ? -54.342 -14.666 82.898 1.00 87.06 190 GLN A CA 1
ATOM 1580 C C . GLN A 1 190 ? -53.896 -13.931 84.162 1.00 87.06 190 GLN A C 1
ATOM 1582 O O . GLN A 1 190 ? -54.509 -14.106 85.208 1.00 87.06 190 GLN A O 1
ATOM 1587 N N . LEU A 1 191 ? -52.913 -13.033 84.060 1.00 85.56 191 LEU A N 1
ATOM 1588 C CA . LEU A 1 191 ? -52.436 -12.230 85.186 1.00 85.56 191 LEU A CA 1
ATOM 1589 C C . LEU A 1 191 ? -53.534 -11.329 85.746 1.00 85.56 191 LEU A C 1
ATOM 1591 O O . LEU A 1 191 ? -53.619 -11.180 86.953 1.00 85.56 191 LEU A O 1
ATOM 1595 N N . ASN A 1 192 ? -54.390 -10.744 84.904 1.00 84.81 192 ASN A N 1
ATOM 1596 C CA . ASN A 1 192 ? -55.541 -9.971 85.374 1.00 84.81 192 ASN A CA 1
ATOM 1597 C C . ASN A 1 192 ? -56.538 -10.844 86.146 1.00 84.81 192 ASN A C 1
ATOM 1599 O O . ASN A 1 192 ? -57.053 -10.400 87.168 1.00 84.81 192 ASN A O 1
ATOM 1603 N N . VAL A 1 193 ? -56.810 -12.064 85.675 1.00 88.12 193 VAL A N 1
ATOM 1604 C CA . VAL A 1 193 ? -57.696 -13.014 86.366 1.00 88.12 193 VAL A CA 1
ATOM 1605 C C . VAL A 1 193 ? -57.076 -13.467 87.686 1.00 88.12 193 VAL A C 1
ATOM 1607 O O . VAL A 1 193 ? -57.740 -13.416 88.719 1.00 88.12 193 VAL A O 1
ATOM 1610 N N . GLU A 1 194 ? -55.797 -13.847 87.686 1.00 84.81 194 GL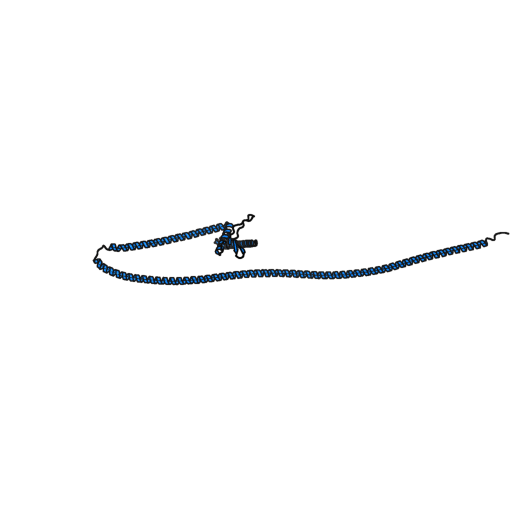U A N 1
ATOM 1611 C CA . GLU A 1 194 ? -55.080 -14.201 88.911 1.00 84.81 194 GLU A CA 1
ATOM 1612 C C . GLU A 1 194 ? -54.996 -13.019 89.869 1.00 84.81 194 GLU A C 1
ATOM 1614 O O . GLU A 1 194 ? -55.205 -13.200 91.059 1.00 84.81 194 GLU A O 1
ATOM 1619 N N . PHE A 1 195 ? -54.771 -11.799 89.383 1.00 83.69 195 PHE A N 1
ATOM 1620 C CA . PHE A 1 195 ? -54.756 -10.602 90.215 1.00 83.69 195 PHE A CA 1
ATOM 1621 C C . PHE A 1 195 ? -56.138 -10.299 90.787 1.00 83.69 195 PHE A C 1
ATOM 1623 O O . PHE A 1 195 ? -56.224 -9.915 91.944 1.00 83.69 195 PHE A O 1
ATOM 1630 N N . GLN A 1 196 ? -57.225 -10.496 90.032 1.00 80.56 196 GLN A N 1
ATOM 1631 C CA . GLN A 1 196 ? -58.586 -10.403 90.569 1.00 80.56 196 GLN A CA 1
ATOM 1632 C C . GLN A 1 196 ? -58.824 -11.451 91.658 1.00 80.56 196 GLN A C 1
ATOM 1634 O O . GLN A 1 196 ? -59.346 -11.112 92.716 1.00 80.56 196 GLN A O 1
ATOM 1639 N N . HIS A 1 197 ? -58.398 -12.695 91.439 1.00 82.12 197 HIS A N 1
ATOM 1640 C CA . HIS A 1 197 ? -58.531 -13.766 92.423 1.00 82.12 197 HIS A CA 1
ATOM 1641 C C . HIS A 1 197 ? -57.680 -13.504 93.673 1.00 82.12 197 HIS A C 1
ATOM 1643 O O . HIS A 1 197 ? -58.166 -13.631 94.793 1.00 82.12 197 HIS A O 1
ATOM 1649 N N . LEU A 1 198 ? -56.429 -13.078 93.496 1.00 79.31 198 LEU A N 1
ATOM 1650 C CA . LEU A 1 198 ? -55.506 -12.732 94.570 1.00 79.31 198 LEU A CA 1
ATOM 1651 C C . LEU A 1 198 ? -55.972 -11.474 95.304 1.00 79.31 198 LEU A C 1
ATOM 1653 O O . LEU A 1 198 ? -55.873 -11.421 96.518 1.00 79.31 198 LEU A O 1
ATOM 1657 N N . ALA A 1 199 ? -56.511 -10.474 94.606 1.00 77.25 199 ALA A N 1
ATOM 1658 C CA . ALA A 1 199 ? -57.097 -9.289 95.219 1.00 77.25 199 ALA A CA 1
ATOM 1659 C C . ALA A 1 199 ? -58.360 -9.645 95.999 1.00 77.25 199 ALA A C 1
ATOM 1661 O O . ALA A 1 199 ? -58.523 -9.126 97.091 1.00 77.25 199 ALA A O 1
ATOM 1662 N N . GLN A 1 200 ? -59.208 -10.553 95.507 1.00 77.44 200 GLN A N 1
ATOM 1663 C CA . GLN A 1 200 ? -60.361 -11.065 96.251 1.00 77.44 200 GLN A CA 1
ATOM 1664 C C . GLN A 1 200 ? -59.903 -11.824 97.504 1.00 77.44 200 GLN A C 1
ATOM 1666 O O . GLN A 1 200 ? -60.368 -11.530 98.599 1.00 77.44 200 GLN A O 1
ATOM 1671 N N . GLN A 1 201 ? -58.925 -12.727 97.373 1.00 77.62 201 GLN A N 1
ATOM 1672 C CA . GLN A 1 201 ? -58.352 -13.472 98.497 1.00 77.62 201 GLN A CA 1
ATOM 1673 C C . GLN A 1 201 ? -57.651 -12.563 99.508 1.00 77.62 201 GLN A C 1
ATOM 1675 O O . GLN A 1 201 ? -57.865 -12.717 100.703 1.00 77.62 201 GLN A O 1
ATOM 1680 N N . ILE A 1 202 ? -56.847 -11.598 99.054 1.00 74.38 202 ILE A N 1
ATOM 1681 C CA . ILE A 1 202 ? -56.196 -10.605 99.909 1.00 74.38 202 ILE A CA 1
ATOM 1682 C C . ILE A 1 202 ? -57.243 -9.691 100.523 1.00 74.38 202 ILE A C 1
ATOM 1684 O O . ILE A 1 202 ? -57.094 -9.367 101.684 1.00 74.38 202 ILE A O 1
ATOM 1688 N N . LEU A 1 203 ? -58.287 -9.262 99.814 1.00 71.06 203 LEU A N 1
ATOM 1689 C CA . LEU A 1 203 ? -59.344 -8.427 100.384 1.00 71.06 203 LEU A CA 1
ATOM 1690 C C . LEU A 1 203 ? -60.148 -9.209 101.425 1.00 71.06 203 LEU A C 1
ATOM 1692 O O . LEU A 1 203 ? -60.469 -8.635 102.453 1.00 71.06 203 LEU A O 1
ATOM 1696 N N . ASP A 1 204 ? -60.398 -10.503 101.230 1.00 68.56 204 ASP A N 1
ATOM 1697 C CA . ASP A 1 204 ? -61.066 -11.370 102.206 1.00 68.56 204 ASP A CA 1
ATOM 1698 C C . ASP A 1 204 ? -60.159 -11.677 103.415 1.00 68.56 204 ASP A C 1
ATOM 1700 O O . ASP A 1 204 ? -60.588 -11.589 104.569 1.00 68.56 204 ASP A O 1
ATOM 1704 N N . GLU A 1 205 ? -58.877 -11.981 103.184 1.00 68.81 205 GLU A N 1
ATOM 1705 C CA . GLU A 1 205 ? -57.873 -12.220 104.229 1.00 68.81 205 GLU A CA 1
ATOM 1706 C C . GLU A 1 205 ? -57.551 -10.929 104.995 1.00 68.81 205 GLU A C 1
ATOM 1708 O O . GLU A 1 205 ? -57.439 -10.932 106.223 1.00 68.81 205 GLU A O 1
ATOM 1713 N N . LYS A 1 206 ? -57.454 -9.798 104.292 1.00 56.56 206 LYS A N 1
ATOM 1714 C CA . LYS A 1 206 ? -57.303 -8.464 104.871 1.00 56.56 206 LYS A CA 1
ATOM 1715 C C . LYS A 1 206 ? -58.596 -7.999 105.502 1.00 56.56 206 LYS A C 1
ATOM 1717 O O . LYS A 1 206 ? -58.469 -7.365 106.518 1.00 56.56 206 LYS A O 1
ATOM 1722 N N . SER A 1 207 ? -59.800 -8.308 105.035 1.00 56.88 207 SER A N 1
ATOM 1723 C CA . SER A 1 207 ? -61.041 -7.950 105.745 1.00 56.88 207 SER A CA 1
ATOM 1724 C C . SER A 1 207 ? -61.109 -8.680 107.091 1.00 56.88 207 SER A C 1
ATOM 1726 O O . SER A 1 207 ? -61.384 -8.063 108.121 1.00 56.88 207 SER A O 1
ATOM 1728 N N . LYS A 1 208 ? -60.688 -9.954 107.123 1.00 57.12 208 LYS A N 1
ATOM 1729 C CA . LYS A 1 208 ? -60.483 -10.708 108.370 1.00 57.12 208 LYS A CA 1
ATOM 1730 C C . LYS A 1 208 ? -59.383 -10.111 109.261 1.00 57.12 208 LYS A C 1
ATOM 1732 O O . LYS A 1 208 ? -59.614 -9.942 110.450 1.00 57.12 208 LYS A O 1
ATOM 1737 N N . ARG A 1 209 ? -58.219 -9.732 108.711 1.00 53.41 209 ARG A N 1
ATOM 1738 C CA . ARG A 1 209 ? -57.089 -9.145 109.476 1.00 53.41 209 ARG A CA 1
ATOM 1739 C C . ARG A 1 209 ? -57.219 -7.645 109.796 1.00 53.41 209 ARG A C 1
ATOM 1741 O O . ARG A 1 209 ? -56.603 -7.167 110.739 1.00 53.41 209 ARG A O 1
ATOM 1748 N N . PHE A 1 210 ? -58.003 -6.885 109.039 1.00 47.72 210 PHE A N 1
ATOM 1749 C CA . PHE A 1 210 ? -58.284 -5.450 109.211 1.00 47.72 210 PHE A CA 1
ATOM 1750 C C . PHE A 1 210 ? -59.262 -5.234 110.361 1.00 47.72 210 PHE A C 1
ATOM 1752 O O . PHE A 1 210 ? -59.208 -4.205 111.025 1.00 47.72 210 PHE A O 1
ATOM 1759 N N . SER A 1 211 ? -60.069 -6.251 110.674 1.00 52.66 211 SER A N 1
ATOM 1760 C CA . SER A 1 211 ? -60.777 -6.318 111.948 1.00 52.66 211 SER A CA 1
ATOM 1761 C C . SER A 1 211 ? -59.835 -6.516 113.151 1.00 52.66 211 SER A C 1
ATOM 1763 O O . SER A 1 211 ? -60.291 -6.371 114.281 1.00 52.66 211 SER A O 1
ATOM 1765 N N . GLU A 1 212 ? -58.542 -6.814 112.942 1.00 51.69 212 GLU A N 1
ATOM 1766 C CA . GLU A 1 212 ? -57.618 -7.212 114.014 1.00 51.69 212 GLU A CA 1
ATOM 1767 C C . GLU A 1 212 ? -56.356 -6.345 114.199 1.00 51.69 212 GLU A C 1
ATOM 1769 O O . GLU A 1 212 ? -55.709 -6.502 115.234 1.00 51.69 212 GLU A O 1
ATOM 1774 N N . THR A 1 213 ? -55.940 -5.417 113.317 1.00 48.44 213 THR A N 1
ATOM 1775 C CA . THR A 1 213 ? -54.724 -4.611 113.622 1.00 48.44 213 THR A CA 1
ATOM 1776 C C . THR A 1 213 ? -54.644 -3.212 112.984 1.00 48.44 213 THR A C 1
ATOM 1778 O O . THR A 1 213 ? -54.726 -3.038 111.771 1.00 48.44 213 THR A O 1
ATOM 1781 N N . ASN A 1 214 ? -54.414 -2.222 113.857 1.00 45.81 214 ASN A N 1
ATOM 1782 C CA . ASN A 1 214 ? -54.346 -0.769 113.651 1.00 45.81 214 ASN A CA 1
ATOM 1783 C C . ASN A 1 214 ? -53.156 -0.253 112.805 1.00 45.81 214 ASN A C 1
ATOM 1785 O O . ASN A 1 214 ? -52.016 -0.655 113.010 1.00 45.81 214 ASN A O 1
ATOM 1789 N N . GLN A 1 215 ? -53.462 0.739 111.955 1.00 52.91 215 GLN A N 1
ATOM 1790 C CA . GLN A 1 215 ? -52.748 1.956 111.490 1.00 52.91 215 GLN A CA 1
ATOM 1791 C C . GLN A 1 215 ? -51.212 2.017 111.257 1.00 52.91 215 GLN A C 1
ATOM 1793 O O . GLN A 1 215 ? -50.791 2.857 110.465 1.00 52.91 215 GLN A O 1
ATOM 1798 N N . SER A 1 216 ? -50.351 1.172 111.838 1.00 53.84 216 SER A N 1
ATOM 1799 C CA . SER A 1 216 ? -48.882 1.340 111.754 1.00 53.84 216 SER A CA 1
ATOM 1800 C C . SER A 1 216 ? -48.202 0.617 110.577 1.00 53.84 216 SER A C 1
ATOM 1802 O O . SER A 1 216 ? -47.013 0.812 110.339 1.00 53.84 216 SER A O 1
ATOM 1804 N N . SER A 1 217 ? -48.920 -0.220 109.820 1.00 54.72 217 SER A N 1
ATOM 1805 C CA . SER A 1 217 ? -48.342 -1.036 108.731 1.00 54.72 217 SER A CA 1
ATOM 1806 C C . SER A 1 217 ? -48.314 -0.348 107.356 1.00 54.72 217 SER A C 1
ATOM 1808 O O . SER A 1 217 ? -47.749 -0.897 106.411 1.00 54.72 217 SER A O 1
ATOM 1810 N N . LEU A 1 218 ? -48.917 0.838 107.223 1.00 54.00 218 LEU A N 1
ATOM 1811 C CA . LEU A 1 218 ? -49.050 1.558 105.948 1.00 54.00 218 LEU A CA 1
ATOM 1812 C C . LEU A 1 218 ? -47.732 2.190 105.463 1.00 54.00 218 LEU A C 1
ATOM 1814 O O . LEU A 1 218 ? -47.436 2.134 104.272 1.00 54.00 218 LEU A O 1
ATOM 1818 N N . GLU A 1 219 ? -46.897 2.722 106.360 1.00 55.81 219 GLU A N 1
ATOM 1819 C CA . GLU A 1 219 ? -45.610 3.337 105.983 1.00 55.81 219 GLU A CA 1
ATOM 1820 C C . GLU A 1 219 ? -44.557 2.310 105.541 1.00 55.81 219 GLU A C 1
ATOM 1822 O O . GLU A 1 219 ? -43.780 2.572 104.623 1.00 55.81 219 GLU A O 1
ATOM 1827 N N . ALA A 1 220 ? -44.562 1.109 106.130 1.00 60.44 220 ALA A N 1
ATOM 1828 C CA . ALA A 1 220 ? -43.640 0.037 105.750 1.00 60.44 220 ALA A CA 1
ATOM 1829 C C . ALA A 1 220 ? -43.958 -0.561 104.364 1.00 60.44 220 ALA A C 1
ATOM 1831 O O . ALA A 1 220 ? -43.056 -1.040 103.679 1.00 60.44 220 ALA A O 1
ATOM 1832 N N . LEU A 1 221 ? -45.225 -0.501 103.932 1.00 58.69 221 LEU A N 1
ATOM 1833 C CA . LEU A 1 221 ? -45.691 -1.043 102.650 1.00 58.69 221 LEU A CA 1
ATOM 1834 C C . LEU A 1 221 ? -45.524 -0.074 101.469 1.00 58.69 221 LEU A C 1
ATOM 1836 O O . LEU A 1 221 ? -45.338 -0.523 100.341 1.00 58.69 221 LEU A O 1
ATOM 1840 N N . LEU A 1 222 ? -45.548 1.241 101.703 1.00 60.38 222 LEU A N 1
ATOM 1841 C CA . LEU A 1 222 ? -45.405 2.252 100.642 1.00 60.38 222 LEU A CA 1
ATOM 1842 C C . LEU A 1 222 ? -43.945 2.551 100.267 1.00 60.38 222 LEU A C 1
ATOM 1844 O O . LEU A 1 222 ? -43.676 3.069 99.181 1.00 60.38 222 LEU A O 1
ATOM 1848 N N . LYS A 1 223 ? -42.993 2.197 101.134 1.00 64.19 223 LYS A N 1
ATOM 1849 C CA . LYS A 1 223 ? -41.556 2.404 100.914 1.00 64.19 223 LYS A CA 1
ATOM 1850 C C . LYS A 1 223 ? -40.995 1.666 99.678 1.00 64.19 223 LYS A C 1
ATOM 1852 O O . LYS A 1 223 ? -40.394 2.337 98.840 1.00 64.19 223 LYS A O 1
ATOM 1857 N N . PRO A 1 224 ? -41.245 0.355 99.474 1.00 69.94 224 PRO A N 1
ATOM 1858 C CA . PRO A 1 224 ? -40.748 -0.350 98.287 1.00 69.94 224 PRO A CA 1
ATOM 1859 C C . PRO A 1 224 ? -41.388 0.133 96.973 1.00 69.94 224 PRO A C 1
ATOM 1861 O O . PRO A 1 224 ? -40.757 0.070 95.922 1.00 69.94 224 PRO A O 1
ATOM 1864 N N . PHE A 1 225 ? -42.615 0.665 97.013 1.00 61.84 225 PHE A N 1
ATOM 1865 C CA . PHE A 1 225 ? -43.284 1.203 95.822 1.00 61.84 225 PHE A CA 1
ATOM 1866 C C . PHE A 1 225 ? -42.662 2.532 95.367 1.00 61.84 225 PHE A C 1
ATOM 1868 O O . PHE A 1 225 ? -42.451 2.759 94.176 1.00 61.84 225 PHE A O 1
ATOM 1875 N N . LYS A 1 226 ? -42.300 3.390 96.329 1.00 67.94 226 LYS A N 1
ATOM 1876 C CA . LYS A 1 226 ? -41.588 4.643 96.061 1.00 67.94 226 LYS A CA 1
ATOM 1877 C C . LYS A 1 226 ? -40.185 4.389 95.500 1.00 67.94 226 LYS A C 1
ATOM 1879 O O . LYS A 1 226 ? -39.817 5.013 94.510 1.00 67.94 226 LYS A O 1
ATOM 1884 N N . GLU A 1 227 ? -39.447 3.433 96.067 1.00 71.88 227 GLU A N 1
ATOM 1885 C CA . GLU A 1 227 ? -38.105 3.062 95.589 1.00 71.88 227 GLU A CA 1
ATOM 1886 C C . GLU A 1 227 ? -38.128 2.492 94.158 1.00 71.88 227 GLU A C 1
ATOM 1888 O O . GLU A 1 227 ? -37.253 2.809 93.351 1.00 71.88 227 GLU A O 1
ATOM 1893 N N . GLN A 1 228 ? -39.155 1.715 93.789 1.00 72.75 228 GLN A N 1
ATOM 1894 C CA . GLN A 1 228 ? -39.305 1.213 92.417 1.00 72.75 228 GLN A CA 1
ATOM 1895 C C . GLN A 1 228 ? -39.656 2.314 91.407 1.00 72.75 228 GLN A C 1
ATOM 1897 O O . GLN A 1 228 ? -39.122 2.307 90.296 1.00 72.75 228 GLN A O 1
ATOM 1902 N N . ILE A 1 229 ? -40.505 3.279 91.778 1.00 71.94 229 ILE A N 1
ATOM 1903 C CA . ILE A 1 229 ? -40.829 4.422 90.911 1.00 71.94 229 ILE A CA 1
ATOM 1904 C C . ILE A 1 229 ? -39.623 5.351 90.745 1.00 71.94 229 ILE A C 1
ATOM 1906 O O . ILE A 1 229 ? -39.339 5.771 89.623 1.00 71.94 229 ILE A O 1
ATOM 1910 N N . GLU A 1 230 ? -38.870 5.619 91.813 1.00 72.31 230 GLU A N 1
ATOM 1911 C CA . GLU A 1 230 ? -37.623 6.389 91.726 1.00 72.31 230 GLU A CA 1
ATOM 1912 C C . GLU A 1 230 ? -36.589 5.672 90.839 1.00 72.31 230 GLU A C 1
ATOM 1914 O O . GLU A 1 230 ? -35.964 6.305 89.985 1.00 72.31 230 GLU A O 1
ATOM 1919 N N . GLY A 1 231 ? -36.461 4.344 90.954 1.00 76.31 231 GLY A N 1
ATOM 1920 C CA . GLY A 1 231 ? -35.604 3.534 90.082 1.00 76.31 231 GLY A CA 1
ATOM 1921 C C . GLY A 1 231 ? -36.028 3.559 88.608 1.00 76.31 231 GLY A C 1
ATOM 1922 O O . GLY A 1 231 ? -35.179 3.662 87.719 1.00 76.31 231 GLY A O 1
ATOM 1923 N N . PHE A 1 232 ? -37.334 3.519 88.331 1.00 71.50 232 PHE A N 1
ATOM 1924 C CA . PHE A 1 232 ? -37.875 3.616 86.974 1.00 71.50 232 PHE A CA 1
ATOM 1925 C C . PHE A 1 232 ? -37.647 5.004 86.367 1.00 71.50 232 PHE A C 1
ATOM 1927 O O . PHE A 1 232 ? -37.142 5.114 85.250 1.00 71.50 232 PHE A O 1
ATOM 1934 N N . GLN A 1 233 ? -37.942 6.067 87.117 1.00 70.94 233 GLN A N 1
ATOM 1935 C CA . GLN A 1 233 ? -37.745 7.445 86.670 1.00 70.94 233 GLN A CA 1
ATOM 1936 C C . GLN A 1 233 ? -36.269 7.730 86.364 1.00 70.94 233 GLN A C 1
ATOM 1938 O O . GLN A 1 233 ? -35.955 8.367 85.357 1.00 70.94 233 GLN A O 1
ATOM 1943 N N . LYS A 1 234 ? -35.351 7.206 87.184 1.00 77.31 234 LYS A N 1
ATOM 1944 C CA . LYS A 1 234 ? -33.908 7.346 86.964 1.00 77.31 234 LYS A CA 1
ATOM 1945 C C . LYS A 1 234 ? -33.455 6.650 85.679 1.00 77.31 234 LYS A C 1
ATOM 1947 O O . LYS A 1 234 ? -32.761 7.263 84.875 1.00 77.31 234 LYS A O 1
ATOM 1952 N N . ARG A 1 235 ? -33.926 5.423 85.439 1.00 73.50 235 ARG A N 1
ATOM 1953 C CA . ARG A 1 235 ? -33.588 4.645 84.238 1.00 73.50 235 ARG A CA 1
ATOM 1954 C C . ARG A 1 235 ? -34.161 5.267 82.958 1.00 73.50 235 ARG A C 1
ATOM 1956 O O . ARG A 1 235 ? -33.483 5.289 81.939 1.00 73.50 235 ARG A O 1
ATOM 1963 N N . VAL A 1 236 ? -35.370 5.832 83.008 1.00 75.25 236 VAL A N 1
ATOM 1964 C CA . VAL A 1 236 ? -35.958 6.568 81.872 1.00 75.25 236 VAL A CA 1
ATOM 1965 C C . VAL A 1 236 ? -35.152 7.828 81.556 1.00 75.25 236 VAL A C 1
ATOM 1967 O O . VAL A 1 236 ? -34.840 8.073 80.393 1.00 75.25 236 VAL A O 1
ATOM 1970 N N . ASN A 1 237 ? -34.758 8.595 82.574 1.00 72.19 237 ASN A N 1
ATOM 1971 C CA . ASN A 1 237 ? -33.940 9.794 82.383 1.00 72.19 237 ASN A CA 1
ATOM 1972 C C . ASN A 1 237 ? -32.533 9.467 81.855 1.00 72.19 237 ASN A C 1
ATOM 1974 O O . ASN A 1 237 ? -32.018 10.202 81.013 1.00 72.19 237 ASN A O 1
ATOM 1978 N N . GLU A 1 238 ? -31.925 8.365 82.303 1.00 76.94 238 GLU A N 1
ATOM 1979 C CA . GLU A 1 238 ? -30.642 7.873 81.782 1.00 76.94 238 GLU A CA 1
ATOM 1980 C C . GLU A 1 238 ? -30.747 7.499 80.296 1.00 76.94 238 GLU A C 1
ATOM 1982 O O . GLU A 1 238 ? -29.963 8.003 79.494 1.00 76.94 238 GLU A O 1
ATOM 1987 N N . VAL A 1 239 ? -31.770 6.731 79.902 1.00 72.69 239 VAL A N 1
ATOM 1988 C CA . VAL A 1 239 ? -32.005 6.356 78.493 1.00 72.69 239 VAL A CA 1
ATOM 1989 C C . VAL A 1 239 ? -32.277 7.585 77.616 1.00 72.69 239 VAL A C 1
ATOM 1991 O O . VAL A 1 239 ? -31.775 7.679 76.495 1.00 72.69 239 VAL A O 1
ATOM 1994 N N . HIS A 1 240 ? -33.039 8.564 78.112 1.00 69.44 240 HIS A N 1
ATOM 1995 C CA . HIS A 1 240 ? -33.293 9.803 77.373 1.00 69.44 240 HIS A CA 1
ATOM 1996 C C . HIS A 1 240 ? -32.024 10.657 77.224 1.00 69.44 240 HIS A C 1
ATOM 1998 O O . HIS A 1 240 ? -31.769 11.201 76.150 1.00 69.44 240 HIS A O 1
ATOM 2004 N N . SER A 1 241 ? -31.189 10.731 78.266 1.00 75.38 241 SER A N 1
ATOM 2005 C CA . SER A 1 241 ? -29.896 11.423 78.213 1.00 75.38 241 SER A CA 1
ATOM 2006 C C . SER A 1 241 ? -28.927 10.763 77.229 1.00 75.38 241 SER A C 1
ATOM 2008 O O . SER A 1 241 ? -28.236 11.460 76.486 1.00 75.38 241 SER A O 1
ATOM 2010 N N . GLU A 1 242 ? -28.893 9.432 77.184 1.00 75.94 242 GLU A N 1
ATOM 2011 C CA . GLU A 1 242 ? -28.035 8.670 76.277 1.00 75.94 242 GLU A CA 1
ATOM 2012 C C . GLU A 1 242 ? -28.468 8.828 74.808 1.00 75.94 242 GLU A C 1
ATOM 2014 O O . GLU A 1 242 ? -27.630 9.071 73.939 1.00 75.94 242 GLU A O 1
ATOM 2019 N N . SER A 1 243 ? -29.778 8.835 74.538 1.00 67.19 243 SER A N 1
ATOM 2020 C CA . SER A 1 243 ? -30.338 9.099 73.201 1.00 67.19 243 SER A CA 1
ATOM 2021 C C . SER A 1 243 ? -30.050 10.525 72.698 1.00 67.19 243 SER A C 1
ATOM 2023 O O . SER A 1 243 ? -29.664 10.727 71.541 1.00 67.19 243 SER A O 1
ATOM 2025 N N . LEU A 1 244 ? -30.147 11.528 73.581 1.00 72.00 244 LEU A N 1
ATOM 2026 C CA . LEU A 1 244 ? -29.793 12.915 73.257 1.00 72.00 244 LEU A CA 1
ATOM 2027 C C . LEU A 1 244 ? -28.290 13.077 72.974 1.00 72.00 244 LEU A C 1
ATOM 2029 O O . LEU A 1 244 ? -27.922 13.787 72.038 1.00 72.00 244 LEU A O 1
ATOM 2033 N N . LYS A 1 245 ? -27.418 12.382 73.719 1.00 75.94 245 LYS A N 1
ATOM 2034 C CA . LYS A 1 245 ? -25.969 12.347 73.439 1.00 75.94 245 LYS A CA 1
ATOM 2035 C C . LYS A 1 245 ? -25.657 11.686 72.096 1.00 75.94 245 LYS A C 1
ATOM 2037 O O . LYS A 1 245 ? -24.828 12.204 71.352 1.00 75.94 245 LYS A O 1
ATOM 2042 N N . GLY A 1 246 ? -26.337 10.586 71.764 1.00 72.06 246 GLY A N 1
ATOM 2043 C CA . GLY A 1 246 ? -26.210 9.928 70.461 1.00 72.06 246 GLY A CA 1
ATOM 2044 C C . GLY A 1 246 ? -26.601 10.848 69.301 1.00 72.06 246 GLY A C 1
ATOM 2045 O O . GLY A 1 246 ? -25.868 10.952 68.319 1.00 72.06 246 GLY A O 1
ATOM 2046 N N . SER A 1 247 ? -27.702 11.588 69.453 1.00 70.69 247 SER A N 1
ATOM 2047 C CA . SER A 1 247 ? -28.184 12.539 68.442 1.00 70.69 247 SER A CA 1
ATOM 2048 C C . SER A 1 247 ? -27.238 13.734 68.256 1.00 70.69 247 SER A C 1
ATOM 2050 O O . SER A 1 247 ? -26.950 14.116 67.124 1.00 70.69 247 SER A O 1
ATOM 2052 N N . ALA A 1 248 ? -26.690 14.285 69.345 1.00 76.06 248 ALA A N 1
ATOM 2053 C CA . ALA A 1 248 ? -25.722 15.385 69.287 1.00 76.06 248 ALA A CA 1
ATOM 2054 C C . ALA A 1 248 ? -24.387 14.970 68.638 1.00 76.06 248 ALA A C 1
ATOM 2056 O O . ALA A 1 248 ? -23.816 15.732 67.856 1.00 76.06 248 ALA A O 1
ATOM 2057 N N . ASN A 1 249 ? -23.905 13.751 68.913 1.00 76.00 249 ASN A N 1
ATOM 2058 C CA . ASN A 1 249 ? -22.719 13.205 68.246 1.00 76.00 249 ASN A CA 1
ATOM 2059 C C . ASN A 1 249 ? -22.949 13.011 66.743 1.00 76.00 249 ASN A C 1
ATOM 2061 O O . ASN A 1 249 ? -22.067 13.333 65.949 1.00 76.00 249 ASN A O 1
ATOM 2065 N N . LEU A 1 250 ? -24.131 12.534 66.343 1.00 70.62 250 LEU A N 1
ATOM 2066 C CA . LEU A 1 250 ? -24.478 12.370 64.932 1.00 70.62 250 LEU A CA 1
ATOM 2067 C C . LEU A 1 250 ? -24.539 13.718 64.200 1.00 70.62 250 LEU A C 1
ATOM 2069 O O . LEU A 1 250 ? -24.005 13.845 63.101 1.00 70.62 250 LEU A O 1
ATOM 2073 N N . GLU A 1 251 ? -25.130 14.746 64.815 1.00 79.12 251 GLU A N 1
ATOM 2074 C CA . GLU A 1 251 ? -25.161 16.097 64.244 1.00 79.12 251 GLU A CA 1
ATOM 2075 C C . GLU A 1 251 ? -23.747 16.683 64.080 1.00 79.12 251 GLU A C 1
ATOM 2077 O O . GLU A 1 251 ? -23.439 17.300 63.057 1.00 79.12 251 GLU A O 1
ATOM 2082 N N . ALA A 1 252 ? -22.864 16.458 65.059 1.00 80.69 252 ALA A N 1
ATOM 2083 C CA . ALA A 1 252 ? -21.466 16.875 64.985 1.00 80.69 252 ALA A CA 1
ATOM 2084 C C . ALA A 1 252 ? -20.697 16.148 63.868 1.00 80.69 252 ALA A C 1
ATOM 2086 O O . ALA A 1 252 ? -19.885 16.772 63.181 1.00 80.69 252 ALA A O 1
ATOM 2087 N N . GLU A 1 253 ? -20.971 14.859 63.652 1.00 76.19 253 GLU A N 1
ATOM 2088 C CA . GLU A 1 253 ? -20.375 14.078 62.565 1.00 76.19 253 GLU A CA 1
ATOM 2089 C C . GLU A 1 253 ? -20.841 14.577 61.194 1.00 76.19 253 GLU A C 1
ATOM 2091 O O . GLU A 1 253 ? -20.020 14.825 60.313 1.00 76.19 253 GLU A O 1
ATOM 2096 N N . ILE A 1 254 ? -22.143 14.838 61.040 1.00 76.69 254 ILE A N 1
ATOM 2097 C CA . ILE A 1 254 ? -22.723 15.395 59.809 1.00 76.69 254 ILE A CA 1
ATOM 2098 C C . ILE A 1 254 ? -22.131 16.776 59.505 1.00 76.69 254 ILE A C 1
ATOM 2100 O O . ILE A 1 254 ? -21.749 17.044 58.366 1.00 76.69 254 ILE A O 1
ATOM 2104 N N . LYS A 1 255 ? -21.993 17.648 60.513 1.00 79.00 255 LYS A N 1
ATOM 2105 C CA . LYS A 1 255 ? -21.341 18.958 60.351 1.00 79.00 255 LYS A CA 1
ATOM 2106 C C . LYS A 1 255 ? -19.879 18.826 59.930 1.00 79.00 255 LYS A C 1
ATOM 2108 O O . LYS A 1 255 ? -19.438 19.585 59.070 1.00 79.00 255 LYS A O 1
ATOM 2113 N N . ARG A 1 256 ? -19.143 17.853 60.476 1.00 78.81 256 ARG A N 1
ATOM 2114 C CA . ARG A 1 256 ? -17.751 17.592 60.083 1.00 78.81 256 ARG A CA 1
ATOM 2115 C C . ARG A 1 256 ? -17.655 17.110 58.636 1.00 78.81 256 ARG A C 1
ATOM 2117 O O . ARG A 1 256 ? -16.826 17.622 57.892 1.00 78.81 256 ARG A O 1
ATOM 2124 N N . VAL A 1 257 ? -18.538 16.203 58.217 1.00 75.25 257 VAL A N 1
ATOM 2125 C CA . VAL A 1 257 ? -18.614 15.729 56.825 1.00 75.25 257 VAL A CA 1
ATOM 2126 C C . VAL A 1 257 ? -18.950 16.874 55.868 1.00 75.25 257 VAL A C 1
ATOM 2128 O O . VAL A 1 257 ? -18.295 17.022 54.838 1.00 75.25 257 VAL A O 1
ATOM 2131 N N . LEU A 1 258 ? -19.912 17.730 56.222 1.00 74.12 258 LEU A N 1
ATOM 2132 C CA . LEU A 1 258 ? -20.269 18.899 55.415 1.00 74.12 258 LEU A CA 1
ATOM 2133 C C . LEU A 1 258 ? -19.089 19.878 55.288 1.00 74.12 258 LEU A C 1
ATOM 2135 O O . LEU A 1 258 ? -18.810 20.371 54.198 1.00 74.12 258 LEU A O 1
ATOM 2139 N N . GLN A 1 259 ? -18.366 20.124 56.383 1.00 75.94 259 GLN A N 1
ATOM 2140 C CA . GLN A 1 259 ? -17.198 21.005 56.398 1.00 75.94 259 GLN A CA 1
ATOM 2141 C C . GLN A 1 259 ? -16.040 20.449 55.556 1.00 75.94 259 GLN A C 1
ATOM 2143 O O . GLN A 1 259 ? -15.406 21.211 54.828 1.00 75.94 259 GLN A O 1
ATOM 2148 N N . ILE A 1 260 ? -15.808 19.132 55.594 1.00 73.75 260 ILE A N 1
ATOM 2149 C CA . ILE A 1 260 ? -14.851 18.450 54.708 1.00 73.75 260 ILE A CA 1
ATOM 2150 C C . ILE A 1 260 ? -15.277 18.610 53.244 1.00 73.75 260 ILE A C 1
ATOM 2152 O O . ILE A 1 260 ? -14.442 18.928 52.406 1.00 73.75 260 ILE A O 1
ATOM 2156 N N . GLY A 1 261 ? -16.567 18.465 52.930 1.00 69.38 261 GLY A N 1
ATOM 2157 C CA . GLY A 1 261 ? -17.080 18.668 51.572 1.00 69.38 261 GLY A CA 1
ATOM 2158 C C . GLY A 1 261 ? -16.843 20.086 51.039 1.00 69.38 261 GLY A C 1
ATOM 2159 O O . GLY A 1 261 ? -16.437 20.252 49.890 1.00 69.38 261 GLY A O 1
ATOM 2160 N N . VAL A 1 262 ? -17.036 21.107 51.880 1.00 75.88 262 VAL A N 1
ATOM 2161 C CA . VAL A 1 262 ? -16.786 22.513 51.514 1.00 75.88 262 VAL A CA 1
ATOM 2162 C C . VAL A 1 262 ? -15.290 22.783 51.319 1.00 75.88 262 VAL A C 1
ATOM 2164 O O . VAL A 1 262 ? -14.916 23.354 50.298 1.00 75.88 262 VAL A O 1
ATOM 2167 N N . SER A 1 263 ? -14.432 22.321 52.235 1.00 71.44 263 SER A N 1
ATOM 2168 C CA . SER A 1 263 ? -12.969 22.448 52.110 1.00 71.44 263 SER A CA 1
ATOM 2169 C C . SER A 1 263 ? -12.437 21.719 50.873 1.00 71.44 263 SER A C 1
ATOM 2171 O O . SER A 1 263 ? -11.646 22.288 50.127 1.00 71.44 263 SER A O 1
ATOM 2173 N N . MET A 1 264 ? -12.931 20.511 50.590 1.00 65.94 264 MET A N 1
ATOM 2174 C CA . MET A 1 264 ? -12.550 19.743 49.403 1.00 65.94 264 MET A CA 1
ATOM 2175 C C . MET A 1 264 ? -12.977 20.449 48.109 1.00 65.94 264 MET A C 1
ATOM 2177 O O . MET A 1 264 ? -12.228 20.469 47.134 1.00 65.94 264 MET A O 1
ATOM 2181 N N . SER A 1 265 ? -14.161 21.069 48.096 1.00 68.38 265 SER A N 1
ATOM 2182 C CA . SER A 1 265 ? -14.626 21.861 46.954 1.00 68.38 265 SER A CA 1
ATOM 2183 C C . SER A 1 265 ? -13.785 23.125 46.744 1.00 68.38 265 SER A C 1
ATOM 2185 O O . SER A 1 265 ? -13.529 23.507 45.602 1.00 68.38 265 SER A O 1
ATOM 2187 N N . GLU A 1 266 ? -13.356 23.784 47.820 1.00 72.81 266 GLU A N 1
ATOM 2188 C CA . GLU A 1 266 ? -12.509 24.978 47.760 1.00 72.81 266 GLU A CA 1
ATOM 2189 C C . GLU A 1 266 ? -11.080 24.636 47.307 1.00 72.81 266 GLU A C 1
ATOM 2191 O O . GLU A 1 266 ? -10.521 25.313 46.444 1.00 72.81 266 GLU A O 1
ATOM 2196 N N . GLU A 1 267 ? -10.509 23.535 47.799 1.00 70.62 267 GLU A N 1
ATOM 2197 C CA . GLU A 1 267 ? -9.216 23.009 47.351 1.00 70.62 267 GLU A CA 1
ATOM 2198 C C . GLU A 1 267 ? -9.250 22.585 45.882 1.00 70.62 267 GLU A C 1
ATOM 2200 O O . GLU A 1 267 ? -8.342 22.937 45.128 1.00 70.62 267 GLU A O 1
ATOM 2205 N N . ALA A 1 268 ? -10.319 21.918 45.435 1.00 68.81 268 ALA A N 1
ATOM 2206 C CA . ALA A 1 268 ? -10.510 21.576 44.027 1.00 68.81 268 ALA A CA 1
ATOM 2207 C C . ALA A 1 268 ? -10.602 22.832 43.141 1.00 68.81 268 ALA A C 1
ATOM 2209 O O . ALA A 1 268 ? -10.024 22.873 42.052 1.00 68.81 268 ALA A O 1
ATOM 2210 N N . GLN A 1 269 ? -11.268 23.888 43.615 1.00 67.56 269 GLN A N 1
ATOM 2211 C CA . GLN A 1 269 ? -11.375 25.160 42.898 1.00 67.56 269 GLN A CA 1
ATOM 2212 C C . GLN A 1 269 ? -10.041 25.921 42.848 1.00 67.56 269 GLN A C 1
ATOM 2214 O O . GLN A 1 269 ? -9.679 26.478 41.803 1.00 67.56 269 GLN A O 1
ATOM 2219 N N . ASN A 1 270 ? -9.290 25.932 43.948 1.00 70.56 270 ASN A N 1
ATOM 2220 C CA . ASN A 1 270 ? -7.960 26.531 44.021 1.00 70.56 270 ASN A CA 1
ATOM 2221 C C . ASN A 1 270 ? -6.959 25.764 43.150 1.00 70.56 270 ASN A C 1
ATOM 2223 O O . ASN A 1 270 ? -6.186 26.387 42.421 1.00 70.56 270 ASN A O 1
ATOM 2227 N N . LEU A 1 271 ? -7.036 24.431 43.132 1.00 66.19 271 LEU A N 1
ATOM 2228 C CA . LEU A 1 271 ? -6.263 23.576 42.236 1.00 66.19 271 LEU A CA 1
ATOM 2229 C C . LEU A 1 271 ? -6.603 23.873 40.771 1.00 66.19 271 LEU A C 1
ATOM 2231 O O . LEU A 1 271 ? -5.701 24.140 39.982 1.00 66.19 271 LEU A O 1
ATOM 2235 N N . ALA A 1 272 ? -7.886 23.932 40.404 1.00 64.88 272 ALA A N 1
ATOM 2236 C CA . ALA A 1 272 ? -8.308 24.281 39.046 1.00 64.88 272 ALA A CA 1
ATOM 2237 C C . ALA A 1 272 ? -7.799 25.671 38.621 1.00 64.88 272 ALA A C 1
ATOM 2239 O O . ALA A 1 272 ? -7.362 25.861 37.486 1.00 64.88 272 ALA A O 1
ATOM 2240 N N . THR A 1 273 ? -7.794 26.643 39.533 1.00 66.00 273 THR A N 1
ATOM 2241 C CA . THR A 1 273 ? -7.296 28.002 39.264 1.00 66.00 273 THR A CA 1
ATOM 2242 C C . THR A 1 273 ? -5.769 28.037 39.126 1.00 66.00 273 THR A C 1
ATOM 2244 O O . THR A 1 273 ? -5.249 28.673 38.207 1.00 66.00 273 THR A O 1
ATOM 2247 N N . ALA A 1 274 ? -5.038 27.296 39.964 1.00 62.31 274 ALA A N 1
ATOM 2248 C CA . ALA A 1 274 ? -3.585 27.146 39.868 1.00 62.31 274 ALA A CA 1
ATOM 2249 C C . ALA A 1 274 ? -3.154 26.427 38.575 1.00 62.31 274 ALA A C 1
ATOM 2251 O O . ALA A 1 274 ? -2.153 26.804 37.958 1.00 62.31 274 ALA A O 1
ATOM 2252 N N . LEU A 1 275 ? -3.941 25.446 38.123 1.00 64.19 275 LEU A N 1
ATOM 2253 C CA . LEU A 1 275 ? -3.728 24.725 36.865 1.00 64.19 275 LEU A CA 1
ATOM 2254 C C . LEU A 1 275 ? -4.027 25.589 35.628 1.00 64.19 275 LEU A C 1
ATOM 2256 O O . LEU A 1 275 ? -3.375 25.414 34.601 1.00 64.19 275 LEU A O 1
ATOM 2260 N N . LYS A 1 276 ? -4.948 26.560 35.715 1.00 62.12 276 LYS A N 1
ATOM 2261 C CA . LYS A 1 276 ? -5.240 27.520 34.628 1.00 62.12 276 LYS A CA 1
ATOM 2262 C C . LYS A 1 276 ? -4.126 28.544 34.397 1.00 62.12 276 LYS A C 1
ATOM 2264 O O . LYS A 1 276 ? -3.906 28.949 33.259 1.00 62.12 276 LYS A O 1
ATOM 2269 N N . GLY A 1 277 ? -3.451 28.994 35.458 1.00 62.25 277 GLY A N 1
ATOM 2270 C CA . GLY A 1 277 ? -2.492 30.106 35.393 1.00 62.25 277 GLY A CA 1
ATOM 2271 C C . GLY A 1 277 ? -1.059 29.716 35.020 1.00 62.25 277 GLY A C 1
ATOM 2272 O O . GLY A 1 277 ? -0.284 30.573 34.599 1.00 62.25 277 GLY A O 1
ATOM 2273 N N . ASN A 1 278 ? -0.679 28.443 35.168 1.00 63.88 278 ASN A N 1
ATOM 2274 C CA . ASN A 1 278 ? 0.699 28.002 34.966 1.00 63.88 278 ASN A CA 1
ATOM 2275 C C . ASN A 1 278 ? 0.771 26.676 34.194 1.00 63.88 278 ASN A C 1
ATOM 2277 O O . ASN A 1 278 ? 0.574 25.602 34.763 1.00 63.88 278 ASN A O 1
ATOM 2281 N N . ASN A 1 279 ? 1.154 26.750 32.911 1.00 64.31 279 ASN A N 1
ATOM 2282 C CA . ASN A 1 279 ? 1.354 25.583 32.036 1.00 64.31 279 ASN A CA 1
ATOM 2283 C C . ASN A 1 279 ? 2.298 24.526 32.639 1.00 64.31 279 ASN A C 1
ATOM 2285 O O . ASN A 1 279 ? 2.167 23.345 32.334 1.00 64.31 279 ASN A O 1
ATOM 2289 N N . LYS A 1 280 ? 3.235 24.928 33.509 1.00 63.75 280 LYS A N 1
ATOM 2290 C CA . LYS A 1 280 ? 4.149 24.004 34.188 1.00 63.75 280 LYS A CA 1
ATOM 2291 C C . LYS A 1 280 ? 3.465 23.212 35.307 1.00 63.75 280 LYS A C 1
ATOM 2293 O O . LYS A 1 280 ? 3.768 22.042 35.486 1.00 63.75 280 LYS A O 1
ATOM 2298 N N . ILE A 1 281 ? 2.530 23.825 36.037 1.00 64.62 281 ILE A N 1
ATOM 2299 C CA . ILE A 1 281 ? 1.762 23.143 37.094 1.00 64.62 281 ILE A CA 1
ATOM 2300 C C . ILE A 1 281 ? 0.739 22.192 36.460 1.00 64.62 281 ILE A C 1
ATOM 2302 O O . ILE A 1 281 ? 0.577 21.075 36.939 1.00 64.62 281 ILE A O 1
ATOM 2306 N N . ALA A 1 282 ? 0.121 22.591 35.343 1.00 65.56 282 ALA A N 1
ATOM 2307 C CA . ALA A 1 282 ? -0.759 21.724 34.556 1.00 65.56 282 ALA A CA 1
ATOM 2308 C C . ALA A 1 282 ? -0.043 20.479 34.006 1.00 65.56 282 ALA A C 1
ATOM 2310 O O . ALA A 1 282 ? -0.608 19.388 34.047 1.00 65.56 282 ALA A O 1
ATOM 2311 N N . GLY A 1 283 ? 1.203 20.636 33.539 1.00 67.88 283 GLY A N 1
ATOM 2312 C CA . GLY A 1 283 ? 2.058 19.517 33.131 1.00 67.88 283 GLY A CA 1
ATOM 2313 C C . GLY A 1 283 ? 2.346 18.561 34.289 1.00 67.88 283 GLY A C 1
ATOM 2314 O O . GLY A 1 283 ? 2.002 17.386 34.206 1.00 67.88 283 GLY A O 1
ATOM 2315 N N . ASN A 1 284 ? 2.851 19.087 35.411 1.00 68.31 284 ASN A N 1
ATOM 2316 C CA . ASN A 1 284 ? 3.153 18.284 36.600 1.00 68.31 284 ASN A CA 1
ATOM 2317 C C . ASN A 1 284 ? 1.918 17.558 37.169 1.00 68.31 284 ASN A C 1
ATOM 2319 O O . ASN A 1 284 ? 2.026 16.431 37.639 1.00 68.31 284 ASN A O 1
ATOM 2323 N N . TRP A 1 285 ? 0.734 18.177 37.141 1.00 72.19 285 TRP A N 1
ATOM 2324 C CA . TRP A 1 285 ? -0.504 17.519 37.572 1.00 72.19 285 TRP A CA 1
ATOM 2325 C C . TRP A 1 285 ? -0.917 16.388 36.627 1.00 72.19 285 TRP A C 1
ATOM 2327 O O . TRP A 1 285 ? -1.343 15.333 37.088 1.00 72.19 285 TRP A O 1
ATOM 2337 N N . GLY A 1 286 ? -0.735 16.579 35.316 1.00 70.75 286 GLY A N 1
ATOM 2338 C CA . GLY A 1 286 ? -0.905 15.511 34.333 1.00 70.75 286 GLY A CA 1
ATOM 2339 C C . GLY A 1 286 ? 0.010 14.317 34.609 1.00 70.75 286 GLY A C 1
ATOM 2340 O O . GLY A 1 286 ? -0.440 13.180 34.497 1.00 70.75 286 GLY A O 1
ATOM 2341 N N . GLU A 1 287 ? 1.249 14.570 35.036 1.00 72.31 287 GLU A N 1
ATOM 2342 C CA . GLU A 1 287 ? 2.224 13.525 35.375 1.00 72.31 287 GLU A CA 1
ATOM 2343 C C . GLU A 1 287 ? 1.831 12.763 36.645 1.00 72.31 287 GLU A C 1
ATOM 2345 O O . GLU A 1 287 ? 1.855 11.535 36.652 1.00 72.31 287 GLU A O 1
ATOM 2350 N N . VAL A 1 288 ? 1.394 13.467 37.695 1.00 74.88 288 VAL A N 1
ATOM 2351 C CA . VAL A 1 288 ? 0.894 12.841 38.934 1.00 74.88 288 VAL A CA 1
ATOM 2352 C C . VAL A 1 288 ? -0.369 12.020 38.665 1.00 74.88 288 VAL A C 1
ATOM 2354 O O . VAL A 1 288 ? -0.529 10.919 39.192 1.00 74.88 288 VAL A O 1
ATOM 2357 N N . GLN A 1 289 ? -1.270 12.520 37.817 1.00 74.62 289 GLN A N 1
ATOM 2358 C CA . GLN A 1 289 ? -2.477 11.790 37.438 1.00 74.62 289 GLN A CA 1
ATOM 2359 C C . GLN A 1 289 ? -2.155 10.561 36.580 1.00 74.62 289 GLN A C 1
ATOM 2361 O O . GLN A 1 289 ? -2.792 9.519 36.750 1.00 74.62 289 GLN A O 1
ATOM 2366 N N . LEU A 1 290 ? -1.167 10.666 35.686 1.00 75.06 290 LEU A N 1
ATOM 2367 C CA . LEU A 1 290 ? -0.644 9.538 34.922 1.00 75.06 290 LEU A CA 1
ATOM 2368 C C . LEU A 1 290 ? -0.033 8.495 35.861 1.00 75.06 290 LEU A C 1
ATOM 2370 O O . LEU A 1 290 ? -0.341 7.316 35.731 1.00 75.06 290 LEU A O 1
ATOM 2374 N N . GLU A 1 291 ? 0.762 8.915 36.842 1.00 73.31 291 GLU A N 1
ATOM 2375 C CA . GLU A 1 291 ? 1.332 8.022 37.847 1.00 73.31 291 GLU A CA 1
ATOM 2376 C C . GLU A 1 291 ? 0.242 7.302 38.655 1.00 73.31 291 GLU A C 1
ATOM 2378 O O . GLU A 1 291 ? 0.259 6.077 38.770 1.00 73.31 291 GLU A O 1
ATOM 2383 N N . SER A 1 292 ? -0.759 8.036 39.141 1.00 76.19 292 SER A N 1
ATOM 2384 C CA . SER A 1 292 ? -1.897 7.463 39.866 1.00 76.19 292 SER A CA 1
ATOM 2385 C C . SER A 1 292 ? -2.704 6.483 39.003 1.00 76.19 292 SER A C 1
ATOM 2387 O O . SER A 1 292 ? -3.138 5.437 39.493 1.00 76.19 292 SER A O 1
ATOM 2389 N N . ALA A 1 293 ? -2.862 6.764 37.706 1.00 77.69 293 ALA A N 1
ATOM 2390 C CA . ALA A 1 293 ? -3.511 5.857 36.763 1.00 77.69 293 ALA A CA 1
ATOM 2391 C C . ALA A 1 293 ? -2.685 4.581 36.525 1.00 77.69 293 ALA A C 1
ATOM 2393 O O . ALA A 1 293 ? -3.254 3.490 36.494 1.00 77.69 293 ALA A O 1
ATOM 2394 N N . LEU A 1 294 ? -1.356 4.689 36.417 1.00 75.50 294 LEU A N 1
ATOM 2395 C CA . LEU A 1 294 ? -0.456 3.536 36.299 1.00 75.50 294 LEU A CA 1
ATOM 2396 C C . LEU A 1 294 ? -0.514 2.664 37.564 1.00 75.50 294 LEU A C 1
ATOM 2398 O O . LEU A 1 294 ? -0.655 1.446 37.459 1.00 75.50 294 LEU A O 1
ATOM 2402 N N . GLN A 1 295 ? -0.489 3.275 38.751 1.00 78.19 295 GLN A N 1
ATOM 2403 C CA . GLN A 1 295 ? -0.632 2.570 40.032 1.00 78.19 295 GLN A CA 1
ATOM 2404 C C . GLN A 1 295 ? -1.993 1.880 40.162 1.00 78.19 295 GLN A C 1
ATOM 2406 O O . GLN A 1 295 ? -2.061 0.716 40.551 1.00 78.19 295 GLN A O 1
ATOM 2411 N N . SER A 1 296 ? -3.074 2.562 39.773 1.00 73.19 296 SER A N 1
ATOM 2412 C CA . SER A 1 296 ? -4.433 1.999 39.772 1.00 73.19 296 SER A CA 1
ATOM 2413 C C . SER A 1 296 ? -4.582 0.846 38.775 1.00 73.19 296 SER A C 1
ATOM 2415 O O . SER A 1 296 ? -5.335 -0.092 39.022 1.00 73.19 296 SER A O 1
ATOM 2417 N N . ALA A 1 297 ? -3.827 0.876 37.674 1.00 77.12 297 ALA A N 1
ATOM 2418 C CA . ALA A 1 297 ? -3.713 -0.228 36.723 1.00 77.12 297 ALA A CA 1
ATOM 2419 C C . ALA A 1 297 ? -2.825 -1.387 37.230 1.00 77.12 297 ALA A C 1
ATOM 2421 O O . ALA A 1 297 ? -2.629 -2.368 36.513 1.00 77.12 297 ALA A O 1
ATOM 2422 N N . GLY A 1 298 ? -2.292 -1.297 38.455 1.00 77.19 298 GLY A N 1
ATOM 2423 C CA . GLY A 1 298 ? -1.477 -2.331 39.093 1.00 77.19 298 GLY A CA 1
ATOM 2424 C C . GLY A 1 298 ? 0.015 -2.277 38.747 1.00 77.19 298 GLY A C 1
ATOM 2425 O O . GLY A 1 298 ? 0.737 -3.241 39.006 1.00 77.19 298 GLY A O 1
ATOM 2426 N N . LEU A 1 299 ? 0.504 -1.185 38.152 1.00 77.94 299 LEU A N 1
ATOM 2427 C CA . LEU A 1 299 ? 1.928 -1.005 37.858 1.00 77.94 299 LEU A CA 1
ATOM 2428 C C . LEU A 1 299 ? 2.648 -0.455 39.099 1.00 77.94 299 LEU A C 1
ATOM 2430 O O . LEU A 1 299 ? 2.194 0.505 39.715 1.00 77.94 299 LEU A O 1
ATOM 2434 N N . LEU A 1 300 ? 3.781 -1.058 39.468 1.00 75.38 300 LEU A N 1
ATOM 2435 C CA . LEU A 1 300 ? 4.553 -0.682 40.649 1.00 75.38 300 LEU A CA 1
ATOM 2436 C C . LEU A 1 300 ? 5.652 0.312 40.263 1.00 75.38 300 LEU A C 1
ATOM 2438 O O . LEU A 1 300 ? 6.411 0.072 39.316 1.00 75.38 300 LEU A O 1
ATOM 2442 N N . ALA A 1 301 ? 5.749 1.406 41.020 1.00 71.38 301 ALA A N 1
ATOM 2443 C CA . ALA A 1 301 ? 6.835 2.374 40.905 1.00 71.38 301 ALA A CA 1
ATOM 2444 C C . ALA A 1 301 ? 8.188 1.698 41.191 1.00 71.38 301 ALA A C 1
ATOM 2446 O O . ALA A 1 301 ? 8.321 0.947 42.154 1.00 71.38 301 ALA A O 1
ATOM 2447 N N . GLY A 1 302 ? 9.197 1.958 40.362 1.00 69.38 302 GLY A N 1
ATOM 2448 C CA . GLY A 1 302 ? 10.548 1.399 40.484 1.00 69.38 302 GLY A CA 1
ATOM 2449 C C . GLY A 1 302 ? 10.746 0.034 39.817 1.00 69.38 302 GLY A C 1
ATOM 2450 O O . GLY A 1 302 ? 11.857 -0.254 39.381 1.00 69.38 302 GLY A O 1
ATOM 2451 N N . GLU A 1 303 ? 9.690 -0.775 39.664 1.00 67.38 303 GLU A N 1
ATOM 2452 C CA . GLU A 1 303 ? 9.755 -2.054 38.935 1.00 67.38 303 GLU A CA 1
ATOM 2453 C C . GLU A 1 303 ? 9.212 -1.941 37.510 1.00 67.38 303 GLU A C 1
ATOM 2455 O O . GLU A 1 303 ? 9.879 -2.318 36.547 1.00 67.38 303 GLU A O 1
ATOM 2460 N N . HIS A 1 304 ? 7.990 -1.424 37.367 1.00 70.62 304 HIS A N 1
ATOM 2461 C CA . HIS A 1 304 ? 7.305 -1.350 36.079 1.00 70.62 304 HIS A CA 1
ATOM 2462 C C . HIS A 1 304 ? 7.502 0.001 35.406 1.00 70.62 304 HIS A C 1
ATOM 2464 O O . HIS A 1 304 ? 7.638 0.052 34.185 1.00 70.62 304 HIS A O 1
ATOM 2470 N N . TYR A 1 305 ? 7.568 1.078 36.186 1.00 71.62 305 TYR A N 1
ATOM 2471 C CA . TYR A 1 305 ? 7.822 2.415 35.670 1.00 71.62 305 TYR A CA 1
ATOM 2472 C C . TYR A 1 305 ? 8.768 3.208 36.576 1.00 71.62 305 TYR A C 1
ATOM 2474 O O . TYR A 1 305 ? 8.858 2.949 37.774 1.00 71.62 305 TYR A O 1
ATOM 2482 N N . GLN A 1 306 ? 9.472 4.188 36.013 1.00 68.25 306 GLN A N 1
ATOM 2483 C CA . GLN A 1 306 ? 10.364 5.081 36.753 1.00 68.25 306 GLN A CA 1
ATOM 2484 C C . GLN A 1 306 ? 10.146 6.516 36.284 1.00 68.25 306 GLN A C 1
ATOM 2486 O O . GLN A 1 306 ? 10.255 6.802 35.091 1.00 68.25 306 GLN A O 1
ATOM 2491 N N . ALA A 1 307 ? 9.840 7.408 37.226 1.00 63.19 307 ALA A N 1
ATOM 2492 C CA . ALA A 1 307 ? 9.820 8.844 36.989 1.00 63.19 307 ALA A CA 1
ATOM 2493 C C . ALA A 1 307 ? 11.267 9.361 37.031 1.00 63.19 307 ALA A C 1
ATOM 2495 O O . ALA A 1 307 ? 11.966 9.162 38.026 1.00 63.19 307 ALA A O 1
ATOM 2496 N N . GLN A 1 308 ? 11.756 9.954 35.940 1.00 58.25 308 GLN A N 1
ATOM 2497 C CA . GLN A 1 308 ? 13.129 10.457 35.888 1.00 58.25 308 GLN A CA 1
ATOM 2498 C C . GLN A 1 308 ? 13.216 11.881 36.456 1.00 58.25 308 GLN A C 1
ATOM 2500 O O . GLN A 1 308 ? 12.451 12.762 36.064 1.00 58.25 308 GLN A O 1
ATOM 2505 N N . GLU A 1 309 ? 14.186 12.129 37.340 1.00 50.06 309 GLU A N 1
ATOM 2506 C CA . GLU A 1 309 ? 14.539 13.487 37.763 1.00 50.06 309 GLU A CA 1
ATOM 2507 C C . GLU A 1 309 ? 15.303 14.222 36.647 1.00 50.06 309 GLU A C 1
ATOM 2509 O O . GLU A 1 309 ? 16.111 13.644 35.922 1.00 50.06 309 GLU A O 1
ATOM 2514 N N . SER A 1 310 ? 15.006 15.513 36.485 1.00 49.41 310 SER A N 1
ATOM 2515 C CA . SER A 1 310 ? 15.422 16.348 35.351 1.00 49.41 310 SER A CA 1
ATOM 2516 C C . SER A 1 310 ? 16.926 16.302 35.034 1.00 49.41 310 SER A C 1
ATOM 2518 O O . SER A 1 310 ? 17.736 16.635 35.900 1.00 49.41 310 SER A O 1
ATOM 2520 N N . PHE A 1 311 ? 17.290 16.052 33.772 1.00 45.72 311 PHE A N 1
ATOM 2521 C CA . PHE A 1 311 ? 18.654 16.257 33.263 1.00 45.72 311 PHE A CA 1
ATOM 2522 C C . PHE A 1 311 ? 18.801 17.610 32.545 1.00 45.72 311 PHE A C 1
ATOM 2524 O O . PHE A 1 311 ? 17.853 18.153 31.968 1.00 45.72 311 PHE A O 1
ATOM 2531 N N . ARG A 1 312 ? 20.009 18.181 32.609 1.00 43.31 312 ARG A N 1
ATOM 2532 C CA . ARG A 1 312 ? 20.423 19.370 31.849 1.00 43.31 312 ARG A CA 1
ATOM 2533 C C . ARG A 1 312 ? 21.461 18.953 30.814 1.00 43.31 312 ARG A C 1
ATOM 2535 O O . ARG A 1 312 ? 22.413 18.271 31.175 1.00 43.31 312 ARG A O 1
ATOM 2542 N N . ASP A 1 313 ? 21.268 19.392 29.577 1.00 46.16 313 ASP A N 1
ATOM 2543 C CA . ASP A 1 313 ? 22.239 19.227 28.491 1.00 46.16 313 ASP A CA 1
ATOM 2544 C C . ASP A 1 313 ? 23.317 20.337 28.530 1.00 46.16 313 ASP A C 1
ATOM 2546 O O . ASP A 1 313 ? 23.104 21.378 29.167 1.00 46.16 313 ASP A O 1
ATOM 2550 N N . GLU A 1 314 ? 24.449 20.145 27.842 1.00 49.88 314 GLU A N 1
ATOM 2551 C CA . GLU A 1 314 ? 25.622 21.049 27.828 1.00 49.88 314 GLU A CA 1
ATOM 2552 C C . GLU A 1 314 ? 25.307 22.467 27.300 1.00 49.88 314 GLU A C 1
ATOM 2554 O O . GLU A 1 314 ? 26.024 23.423 27.587 1.00 49.88 314 GLU A O 1
ATOM 2559 N N . GLU A 1 315 ? 24.171 22.650 26.624 1.00 45.66 315 GLU A N 1
ATOM 2560 C CA . GLU A 1 315 ? 23.694 23.938 26.095 1.00 45.66 315 GLU A CA 1
ATOM 2561 C C . GLU A 1 315 ? 22.629 24.614 26.984 1.00 45.66 315 GLU A C 1
ATOM 2563 O O . GLU A 1 315 ? 21.927 25.536 26.562 1.00 45.66 315 GLU A O 1
ATOM 2568 N N . GLY A 1 316 ? 22.458 24.158 28.231 1.00 46.62 316 GLY A N 1
ATOM 2569 C CA . GLY A 1 316 ? 21.609 24.816 29.235 1.00 46.62 316 GLY A CA 1
ATOM 2570 C C . GLY A 1 316 ? 20.099 24.696 28.993 1.00 46.62 316 GLY A C 1
ATOM 2571 O O . GLY A 1 316 ? 19.300 25.275 29.738 1.00 46.62 316 GLY A O 1
ATOM 2572 N N . ARG A 1 317 ? 19.679 23.923 27.987 1.00 44.53 317 ARG A N 1
ATOM 2573 C CA . ARG A 1 317 ? 18.270 23.634 27.711 1.00 44.53 317 ARG 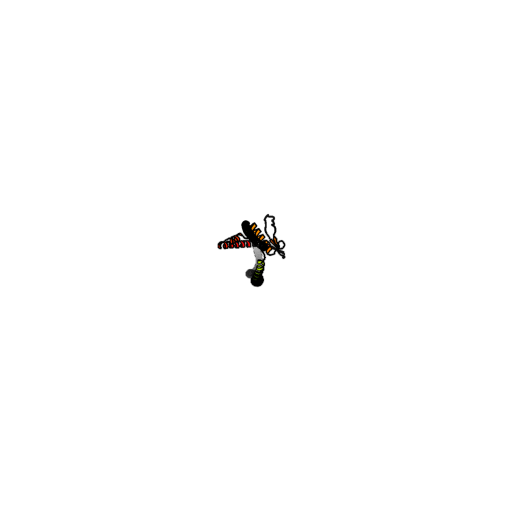A CA 1
ATOM 2574 C C . ARG A 1 317 ? 17.768 22.581 28.697 1.00 44.53 317 ARG A C 1
ATOM 2576 O O . ARG A 1 317 ? 18.281 21.469 28.779 1.00 44.53 317 ARG A O 1
ATOM 2583 N N . ARG A 1 318 ? 16.778 22.972 29.503 1.00 42.47 318 ARG A N 1
ATOM 2584 C CA . ARG A 1 318 ? 16.106 22.091 30.464 1.00 42.47 318 ARG A CA 1
ATOM 2585 C C . ARG A 1 318 ? 15.120 21.212 29.703 1.00 42.47 318 ARG A C 1
ATOM 2587 O O . ARG A 1 318 ? 14.126 21.725 29.194 1.00 42.47 318 ARG A O 1
ATOM 2594 N N . PHE A 1 319 ? 15.386 19.914 29.665 1.00 47.75 319 PHE A N 1
ATOM 2595 C CA . PHE A 1 319 ? 14.457 18.925 29.142 1.00 47.75 319 PHE A CA 1
ATOM 2596 C C . PHE A 1 319 ? 13.713 18.267 30.309 1.00 47.75 319 PHE A C 1
ATOM 2598 O O . PHE A 1 319 ? 14.309 17.849 31.299 1.00 47.75 319 PHE A O 1
ATOM 2605 N N . ALA A 1 320 ? 12.392 18.230 30.203 1.00 44.94 320 ALA A N 1
ATOM 2606 C CA . ALA A 1 320 ? 11.491 17.406 31.003 1.00 44.94 320 ALA A CA 1
ATOM 2607 C C . ALA A 1 320 ? 10.325 17.006 30.079 1.00 44.94 320 ALA A C 1
ATOM 2609 O O . ALA A 1 320 ? 10.017 17.819 29.193 1.00 44.94 320 ALA A O 1
ATOM 2610 N N . PRO A 1 321 ? 9.629 15.865 30.264 1.00 52.12 321 PRO A N 1
ATOM 2611 C CA . PRO A 1 321 ? 9.836 14.734 31.196 1.00 52.12 321 PRO A CA 1
ATOM 2612 C C . PRO A 1 321 ? 9.679 13.353 30.501 1.00 52.12 321 PRO A C 1
ATOM 2614 O O . PRO A 1 321 ? 9.191 13.276 29.376 1.00 52.12 321 PRO A O 1
ATOM 2617 N N . ILE A 1 322 ? 10.088 12.244 31.137 1.00 51.47 322 ILE A N 1
ATOM 2618 C CA . ILE A 1 322 ? 9.905 10.884 30.586 1.00 51.47 322 ILE A CA 1
ATOM 2619 C C . ILE A 1 322 ? 9.689 9.879 31.728 1.00 51.47 322 ILE A C 1
ATOM 2621 O O . ILE A 1 322 ? 10.610 9.585 32.489 1.00 51.47 322 ILE A O 1
ATOM 2625 N N . LEU A 1 323 ? 8.477 9.327 31.834 1.00 53.34 323 LEU A N 1
ATOM 2626 C CA . LEU A 1 323 ? 8.241 8.079 32.560 1.00 53.34 323 LEU A CA 1
ATOM 2627 C C . LEU A 1 323 ? 8.730 6.931 31.675 1.00 53.34 323 LEU A C 1
ATOM 2629 O O . LEU A 1 323 ? 8.201 6.723 30.581 1.00 53.34 323 LEU A O 1
ATOM 2633 N N . TRP A 1 324 ? 9.758 6.209 32.125 1.00 54.97 324 TRP A N 1
ATOM 2634 C CA . TRP A 1 324 ? 10.194 4.977 31.466 1.00 54.97 324 TRP A CA 1
ATOM 2635 C C . TRP A 1 324 ? 9.283 3.840 31.929 1.00 54.97 324 TRP A C 1
ATOM 2637 O O . TRP A 1 324 ? 8.902 3.800 33.097 1.00 54.97 324 TRP A O 1
ATOM 2647 N N . CYS A 1 325 ? 8.917 2.919 31.043 1.00 55.62 325 CYS A N 1
ATOM 2648 C CA . CYS A 1 325 ? 8.286 1.656 31.427 1.00 55.62 325 CYS A CA 1
ATOM 2649 C C . CYS A 1 325 ? 9.245 0.509 31.089 1.00 55.62 325 CYS A C 1
ATOM 2651 O O . CYS A 1 325 ? 9.655 0.372 29.931 1.00 55.62 325 CYS A O 1
ATOM 2653 N N . ILE A 1 326 ? 9.609 -0.318 32.075 1.00 54.16 326 ILE A N 1
ATOM 2654 C CA . ILE A 1 326 ? 10.428 -1.518 31.851 1.00 54.16 326 ILE A CA 1
ATOM 2655 C C . ILE A 1 326 ? 9.496 -2.638 31.417 1.00 54.16 326 ILE A C 1
ATOM 2657 O O . ILE A 1 326 ? 8.868 -3.313 32.230 1.00 54.16 326 ILE A O 1
ATOM 2661 N N . CYS A 1 327 ? 9.401 -2.861 30.111 1.00 53.19 327 CYS A N 1
ATOM 2662 C CA . CYS A 1 327 ? 8.773 -4.068 29.600 1.00 53.19 327 CYS A CA 1
ATOM 2663 C C . CYS A 1 327 ? 9.787 -5.224 29.633 1.00 53.19 327 CYS A C 1
ATOM 2665 O O . CYS A 1 327 ? 10.953 -5.041 29.274 1.00 53.19 327 CYS A O 1
ATOM 2667 N N . ARG A 1 328 ? 9.349 -6.449 29.968 1.00 48.22 328 ARG A N 1
ATOM 2668 C CA . ARG A 1 328 ? 10.195 -7.669 29.986 1.00 48.22 328 ARG A CA 1
ATOM 2669 C C . ARG A 1 328 ? 10.863 -8.002 28.632 1.00 48.22 328 ARG A C 1
ATOM 2671 O O . ARG A 1 328 ? 11.666 -8.926 28.563 1.00 48.22 328 ARG A O 1
ATOM 2678 N N . ILE A 1 329 ? 10.569 -7.249 27.567 1.00 45.47 329 ILE A N 1
ATOM 2679 C CA . ILE A 1 329 ? 11.036 -7.446 26.185 1.00 45.47 329 ILE A CA 1
ATOM 2680 C C . ILE A 1 329 ? 12.013 -6.330 25.742 1.00 45.47 329 ILE A C 1
ATOM 2682 O O . ILE A 1 329 ? 11.951 -5.880 24.604 1.00 45.47 329 ILE A O 1
ATOM 2686 N N . LYS A 1 330 ? 12.898 -5.829 26.622 1.00 54.72 330 LYS A N 1
ATOM 2687 C CA . LYS A 1 330 ? 13.973 -4.848 26.294 1.00 54.72 330 LYS A CA 1
ATOM 2688 C C . LYS A 1 330 ? 13.537 -3.611 25.470 1.00 54.72 330 LYS A C 1
ATOM 2690 O O . LYS A 1 330 ? 14.361 -2.995 24.799 1.00 54.72 330 LYS A O 1
ATOM 2695 N N . LYS A 1 331 ? 12.256 -3.238 25.500 1.00 52.25 331 LYS A N 1
ATOM 2696 C CA . LYS A 1 331 ? 11.719 -2.045 24.836 1.00 52.25 331 LYS A CA 1
ATOM 2697 C C . LYS A 1 331 ? 11.290 -1.056 25.908 1.00 52.25 331 LYS A C 1
ATOM 2699 O O . LYS A 1 331 ? 10.507 -1.411 26.788 1.00 52.25 331 LYS A O 1
ATOM 2704 N N . HIS A 1 332 ? 11.819 0.158 25.820 1.00 61.62 332 HIS A N 1
ATOM 2705 C CA . HIS A 1 332 ? 11.464 1.264 26.699 1.00 61.62 332 HIS A CA 1
ATOM 2706 C C . HIS A 1 332 ? 10.330 2.055 26.047 1.00 61.62 332 HIS A C 1
ATOM 2708 O O . HIS A 1 332 ? 10.473 2.517 24.916 1.00 61.62 332 HIS A O 1
ATOM 2714 N N . LEU A 1 333 ? 9.196 2.178 26.740 1.00 63.53 333 LEU A N 1
ATOM 2715 C CA . LEU A 1 333 ? 8.089 3.034 26.318 1.00 63.53 333 LEU A CA 1
ATOM 2716 C C . LEU A 1 333 ? 8.169 4.358 27.078 1.00 63.53 333 LEU A C 1
ATOM 2718 O O . LEU A 1 333 ? 8.282 4.353 28.303 1.00 63.53 333 LEU A O 1
ATOM 2722 N N . ILE A 1 334 ? 8.115 5.460 26.333 1.00 65.56 334 ILE A N 1
ATOM 2723 C CA . ILE A 1 334 ? 8.115 6.831 26.846 1.00 65.56 334 ILE A CA 1
ATOM 2724 C C . ILE A 1 334 ? 6.683 7.351 26.774 1.00 65.56 334 ILE A C 1
ATOM 2726 O O . ILE A 1 334 ? 6.089 7.355 25.694 1.00 65.56 334 ILE A O 1
ATOM 2730 N N . ILE A 1 335 ? 6.132 7.778 27.910 1.00 66.50 335 ILE A N 1
ATOM 2731 C CA . ILE A 1 335 ? 4.762 8.294 28.006 1.00 66.50 335 ILE A CA 1
ATOM 2732 C C . ILE A 1 335 ? 4.809 9.764 28.441 1.00 66.50 335 ILE A C 1
ATOM 2734 O O . ILE A 1 335 ? 5.422 10.085 29.457 1.00 66.50 335 ILE A O 1
ATOM 2738 N N . ASP A 1 336 ? 4.155 10.637 27.668 1.00 68.00 336 ASP A N 1
ATOM 2739 C CA . ASP A 1 336 ? 4.012 12.077 27.934 1.00 68.00 336 ASP A CA 1
ATOM 2740 C C . ASP A 1 336 ? 2.537 12.401 28.213 1.00 68.00 336 ASP A C 1
ATOM 2742 O O . ASP A 1 336 ? 1.663 12.123 27.386 1.00 68.00 336 ASP A O 1
ATOM 2746 N N . SER A 1 337 ? 2.243 12.980 29.378 1.00 66.31 337 SER A N 1
ATOM 2747 C CA . SER A 1 337 ? 0.897 13.433 29.735 1.00 66.31 337 SER A CA 1
ATOM 2748 C C . SER A 1 337 ? 0.716 14.900 29.353 1.00 66.31 337 SER A C 1
ATOM 2750 O O . SER A 1 337 ? 1.210 15.798 30.035 1.00 66.31 337 SER A O 1
ATOM 2752 N N . LYS A 1 338 ? -0.047 15.170 28.290 1.00 70.12 338 LYS A N 1
ATOM 2753 C CA . LYS A 1 338 ? -0.466 16.534 27.938 1.00 70.12 338 LYS A CA 1
ATOM 2754 C C . LYS A 1 338 ? -1.930 16.758 28.279 1.00 70.12 338 LYS A C 1
ATOM 2756 O O . LYS A 1 338 ? -2.810 16.096 27.738 1.00 70.12 338 LYS A O 1
ATOM 2761 N N . VAL A 1 339 ? -2.179 17.740 29.140 1.00 68.19 339 VAL A N 1
ATOM 2762 C CA . VAL A 1 339 ? -3.520 18.104 29.609 1.00 68.19 339 VAL A CA 1
ATOM 2763 C C . VAL A 1 339 ? -3.940 19.437 28.990 1.00 68.19 339 VAL A C 1
ATOM 2765 O O . VAL A 1 339 ? -3.189 20.412 29.024 1.00 68.19 339 VAL A O 1
ATOM 2768 N N . SER A 1 340 ? -5.156 19.501 28.443 1.00 70.50 340 SER A N 1
ATOM 2769 C CA . SER A 1 340 ? -5.803 20.758 28.047 1.00 70.50 340 SER A CA 1
ATOM 2770 C C . SER A 1 340 ? -7.035 21.001 28.913 1.00 70.50 340 SER A C 1
ATOM 2772 O O . SER A 1 340 ? -8.129 20.535 28.609 1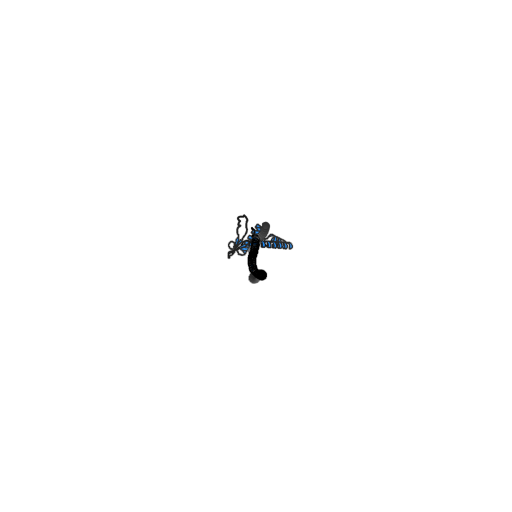.00 70.50 340 SER A O 1
ATOM 2774 N N . LEU A 1 341 ? -6.838 21.725 30.017 1.00 72.94 341 LEU A N 1
ATOM 2775 C CA . LEU A 1 341 ? -7.873 21.921 31.037 1.00 72.94 341 LEU A CA 1
ATOM 2776 C C . LEU A 1 341 ? -8.798 23.119 30.751 1.00 72.94 341 LEU A C 1
ATOM 2778 O O . LEU A 1 341 ? -9.931 23.141 31.212 1.00 72.94 341 LEU A O 1
ATOM 2782 N N . VAL A 1 342 ? -8.325 24.121 29.999 1.00 74.69 342 VAL A N 1
ATOM 2783 C CA . VAL A 1 342 ? -8.989 25.437 29.893 1.00 74.69 342 VAL A CA 1
ATOM 2784 C C . VAL A 1 342 ? -10.346 25.357 29.185 1.00 74.69 342 VAL A C 1
ATOM 2786 O O . VAL A 1 342 ? -11.345 25.800 29.741 1.00 74.69 342 VAL A O 1
ATOM 2789 N N . ALA A 1 343 ? -10.390 24.754 27.994 1.00 73.62 343 ALA A N 1
ATOM 2790 C CA . ALA A 1 343 ? -11.618 24.652 27.201 1.00 73.62 343 ALA A CA 1
ATOM 2791 C C . ALA A 1 343 ? -12.633 23.663 27.810 1.00 73.62 343 ALA A C 1
ATOM 2793 O O . ALA A 1 343 ? -13.835 23.907 27.789 1.00 73.62 343 ALA A O 1
ATOM 2794 N N . TYR A 1 344 ? -12.148 22.584 28.437 1.00 77.06 344 TYR A N 1
ATOM 2795 C CA . TYR A 1 344 ? -13.004 21.611 29.124 1.00 77.06 344 TYR A CA 1
ATOM 2796 C C . TYR A 1 344 ? -13.671 22.201 30.368 1.00 77.06 344 TYR A C 1
ATOM 2798 O O . TYR A 1 344 ? -14.874 22.062 30.558 1.00 77.06 344 TYR A O 1
ATOM 2806 N N . ASP A 1 345 ? -12.908 22.903 31.206 1.00 73.62 345 ASP A N 1
ATOM 2807 C CA . ASP A 1 345 ? -13.458 23.558 32.391 1.00 73.62 345 ASP A CA 1
ATOM 2808 C C . ASP A 1 345 ? -14.462 24.660 32.012 1.00 73.62 345 ASP A C 1
ATOM 2810 O O . ASP A 1 345 ? -15.500 24.788 32.657 1.00 73.62 345 ASP A O 1
ATOM 2814 N N . GLN A 1 346 ? -14.212 25.401 30.927 1.00 75.69 346 GLN A N 1
ATOM 2815 C CA . GLN A 1 346 ? -15.164 26.384 30.408 1.00 75.69 346 GLN A CA 1
ATOM 2816 C C . GLN A 1 346 ? -16.465 25.731 29.920 1.00 75.69 346 GLN A C 1
ATOM 2818 O O . GLN A 1 346 ? -17.537 26.271 30.182 1.00 75.69 346 GLN A O 1
ATOM 2823 N N . ALA A 1 347 ? -16.395 24.556 29.287 1.00 78.44 347 ALA A N 1
ATOM 2824 C CA . ALA A 1 347 ? -17.580 23.789 28.912 1.00 78.44 347 ALA A CA 1
ATOM 2825 C C . ALA A 1 347 ? -18.371 23.319 30.143 1.00 78.44 347 ALA A C 1
ATOM 2827 O O . ALA A 1 347 ? -19.581 23.496 30.195 1.00 78.44 347 ALA A O 1
ATOM 2828 N N . VAL A 1 348 ? -17.699 22.776 31.162 1.00 80.12 348 VAL A N 1
ATOM 2829 C CA . VAL A 1 348 ? -18.355 22.243 32.373 1.00 80.12 348 VAL A CA 1
ATOM 2830 C C . VAL A 1 348 ? -18.966 23.348 33.245 1.00 80.12 348 VAL A C 1
ATOM 2832 O O . VAL A 1 348 ? -19.971 23.114 33.911 1.00 80.12 348 VAL A O 1
ATOM 2835 N N . ARG A 1 349 ? -18.384 24.554 33.252 1.00 76.56 349 ARG A N 1
ATOM 2836 C CA . ARG A 1 349 ? -18.885 25.704 34.031 1.00 76.56 349 ARG A CA 1
ATOM 2837 C C . ARG A 1 349 ? -19.957 26.529 33.321 1.00 76.56 349 ARG A C 1
ATOM 2839 O O . ARG A 1 349 ? -20.522 27.422 33.945 1.00 76.56 349 ARG A O 1
ATOM 2846 N N . SER A 1 350 ? -20.184 26.302 32.032 1.00 77.62 350 SER A N 1
ATOM 2847 C CA . SER A 1 350 ? -21.158 27.075 31.263 1.00 77.62 350 SER A CA 1
ATOM 2848 C C . SER A 1 350 ? -22.568 26.538 31.494 1.00 77.62 350 SER A C 1
ATOM 2850 O O . SER A 1 350 ? -22.800 25.341 31.383 1.00 77.62 350 SER A O 1
ATOM 2852 N N . GLU A 1 351 ? -23.520 27.426 31.777 1.00 76.88 351 GLU A N 1
ATOM 2853 C CA . GLU A 1 351 ? -24.936 27.062 31.951 1.00 76.88 351 GLU A CA 1
ATOM 2854 C C . GLU A 1 351 ? -25.732 27.144 30.630 1.00 76.88 351 GLU A C 1
ATOM 2856 O O . GLU A 1 351 ? -26.824 26.589 30.519 1.00 76.88 351 GLU A O 1
ATOM 2861 N N . GLU A 1 352 ? -25.179 27.796 29.598 1.00 81.50 352 GLU A N 1
ATOM 2862 C CA . GLU A 1 352 ? -25.789 27.898 28.269 1.00 81.50 352 GLU A CA 1
ATOM 2863 C C . GLU A 1 352 ? -25.304 26.803 27.308 1.00 81.50 352 GLU A C 1
ATOM 2865 O O . GLU A 1 352 ? -24.112 26.690 27.017 1.00 81.50 352 GLU A O 1
ATOM 2870 N N . ASN A 1 353 ? -26.248 26.072 26.704 1.00 79.50 353 ASN A N 1
ATOM 2871 C CA . ASN A 1 353 ? -25.960 24.991 25.749 1.00 79.50 353 ASN A CA 1
ATOM 2872 C C . ASN A 1 353 ? -25.084 25.422 24.559 1.00 79.50 353 ASN A C 1
ATOM 2874 O O . ASN A 1 353 ? -24.272 24.634 24.076 1.00 79.50 353 ASN A O 1
ATOM 2878 N N . PHE A 1 354 ? -25.221 26.665 24.090 1.00 83.69 354 PHE A N 1
ATOM 2879 C CA . PHE A 1 354 ? -24.401 27.181 22.993 1.00 83.69 354 PHE A CA 1
ATOM 2880 C C . PHE A 1 354 ? -22.930 27.341 23.413 1.00 83.69 354 PHE A C 1
ATOM 2882 O O . PHE A 1 354 ? -22.037 26.836 22.732 1.00 83.69 354 PHE A O 1
ATOM 2889 N N . ALA A 1 355 ? -22.683 27.945 24.578 1.00 77.88 355 ALA A N 1
ATOM 2890 C CA . ALA A 1 355 ? -21.341 28.115 25.133 1.00 77.88 355 ALA A CA 1
ATOM 2891 C C . ALA A 1 355 ? -20.664 26.769 25.454 1.00 77.88 355 ALA A C 1
ATOM 2893 O O . ALA A 1 355 ? -19.465 26.618 25.217 1.00 77.88 355 ALA A O 1
ATOM 2894 N N . ILE A 1 356 ? -21.434 25.770 25.908 1.00 80.88 356 ILE A N 1
ATOM 2895 C CA . ILE A 1 356 ? -20.944 24.397 26.107 1.00 80.88 356 ILE A CA 1
ATOM 2896 C C . ILE A 1 356 ? -20.444 23.811 24.782 1.00 80.88 356 ILE A C 1
ATOM 2898 O O . ILE A 1 356 ? -19.320 23.314 24.719 1.00 80.88 356 ILE A O 1
ATOM 2902 N N . SER A 1 357 ? -21.253 23.883 23.717 1.00 81.94 357 SER A N 1
ATOM 2903 C CA . SER A 1 357 ? -20.888 23.307 22.415 1.00 81.94 357 SER A CA 1
ATOM 2904 C C . SER A 1 357 ? -19.619 23.935 21.834 1.00 81.94 357 SER A C 1
ATOM 2906 O O . SER A 1 357 ? -18.707 23.218 21.431 1.00 81.94 357 SER A O 1
ATOM 2908 N N . GLN A 1 358 ? -19.502 25.263 21.904 1.00 85.69 358 GLN A N 1
ATOM 2909 C CA . GLN A 1 358 ? -18.330 25.986 21.419 1.00 85.69 358 GLN A CA 1
ATOM 2910 C C . GLN A 1 358 ? -17.062 25.633 22.212 1.00 85.69 358 GLN A C 1
ATOM 2912 O O . GLN A 1 358 ? -16.006 25.393 21.628 1.00 85.69 358 GLN A O 1
ATOM 2917 N N . ALA A 1 359 ? -17.155 25.570 23.542 1.00 82.81 359 ALA A N 1
ATOM 2918 C CA . ALA A 1 359 ? -16.018 25.232 24.392 1.00 82.81 359 ALA A CA 1
ATOM 2919 C C . ALA A 1 359 ? -15.560 23.769 24.205 1.00 82.81 359 ALA A C 1
ATOM 2921 O O . ALA A 1 359 ? -14.361 23.483 24.251 1.00 82.81 359 ALA A O 1
ATOM 2922 N N . LEU A 1 360 ? -16.486 22.842 23.934 1.00 83.38 360 LEU A N 1
ATOM 2923 C CA . LEU A 1 360 ? -16.153 21.457 23.582 1.00 83.38 360 LEU A CA 1
ATOM 2924 C C . LEU A 1 360 ? -15.482 21.351 22.206 1.00 83.38 360 LEU A C 1
ATOM 2926 O O . LEU A 1 360 ? -14.517 20.598 22.063 1.00 83.38 360 LEU A O 1
ATOM 2930 N N . ASP A 1 361 ? -15.923 22.128 21.218 1.00 85.50 361 ASP A N 1
ATOM 2931 C CA . ASP A 1 361 ? -15.270 22.181 19.906 1.00 85.50 361 ASP A CA 1
ATOM 2932 C C . ASP A 1 361 ? -13.834 22.714 20.022 1.00 85.50 361 ASP A C 1
ATOM 2934 O O . ASP A 1 361 ? -12.891 22.119 19.489 1.00 85.50 361 ASP A O 1
ATOM 2938 N N . GLU A 1 362 ? -13.627 23.781 20.797 1.00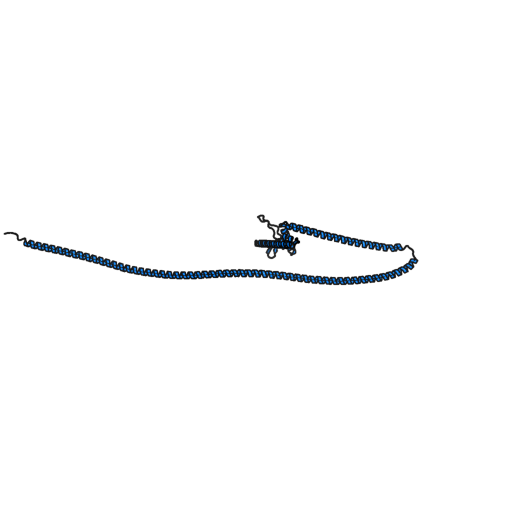 83.50 362 GLU A N 1
ATOM 2939 C CA . GLU A 1 362 ? -12.292 24.314 21.093 1.00 83.50 362 GLU A CA 1
ATOM 2940 C C . GLU A 1 362 ? -11.410 23.294 21.831 1.00 83.50 362 GLU A C 1
ATOM 2942 O O . GLU A 1 362 ? -10.213 23.169 21.538 1.00 83.50 362 GLU A O 1
ATOM 2947 N N . HIS A 1 363 ? -11.990 22.515 22.747 1.00 82.81 363 HIS A N 1
ATOM 2948 C CA . HIS A 1 363 ? -11.298 21.430 23.437 1.00 82.81 363 HIS A CA 1
ATOM 2949 C C . HIS A 1 363 ? -10.837 20.336 22.463 1.00 82.81 363 HIS A C 1
ATOM 2951 O O . HIS A 1 363 ? -9.661 19.958 22.476 1.00 82.81 363 HIS A O 1
ATOM 2957 N N . CYS A 1 364 ? -11.714 19.887 21.562 1.00 82.69 364 CYS A N 1
ATOM 2958 C CA . CYS A 1 364 ? -11.399 18.900 20.527 1.00 82.69 364 CYS A CA 1
ATOM 2959 C C . CYS A 1 364 ? -10.271 19.378 19.603 1.00 82.69 364 CYS A C 1
ATOM 2961 O O . CYS A 1 364 ? -9.321 18.637 19.333 1.00 82.69 364 CYS A O 1
ATOM 2963 N N . VAL A 1 365 ? -10.320 20.639 19.162 1.00 84.69 365 VAL A N 1
ATOM 2964 C CA . VAL A 1 365 ? -9.268 21.240 18.328 1.00 84.69 365 VAL A CA 1
ATOM 2965 C C . VAL A 1 365 ? -7.934 21.270 19.072 1.00 84.69 365 VAL A C 1
ATOM 2967 O O . VAL A 1 365 ? -6.893 20.924 18.504 1.00 84.69 365 VAL A O 1
ATOM 2970 N N . ARG A 1 366 ? -7.935 21.632 20.359 1.00 80.62 366 ARG A N 1
ATOM 2971 C CA . ARG A 1 366 ? -6.707 21.680 21.160 1.00 80.62 366 ARG A CA 1
ATOM 2972 C C . ARG A 1 366 ? -6.106 20.291 21.375 1.00 80.62 366 ARG A C 1
ATOM 2974 O O . ARG A 1 366 ? -4.886 20.151 21.277 1.00 80.62 366 ARG A O 1
ATOM 2981 N N . TYR A 1 367 ? -6.936 19.270 21.585 1.00 79.81 367 TYR A N 1
ATOM 2982 C CA . TYR A 1 367 ? -6.502 17.871 21.641 1.00 79.81 367 TYR A CA 1
ATOM 2983 C C . TYR A 1 367 ? -5.917 17.387 20.311 1.00 79.81 367 TYR A C 1
ATOM 2985 O O . TYR A 1 367 ? -4.866 16.747 20.304 1.00 79.81 367 TYR A O 1
ATOM 2993 N N . ALA A 1 368 ? -6.521 17.750 19.177 1.00 78.25 368 ALA A N 1
ATOM 2994 C CA . ALA A 1 368 ? -5.993 17.406 17.857 1.00 78.25 368 ALA A CA 1
ATOM 2995 C C . ALA A 1 368 ? -4.600 18.018 17.605 1.00 78.25 368 ALA A C 1
ATOM 2997 O O . ALA A 1 368 ? -3.722 17.362 17.038 1.00 78.25 368 ALA A O 1
ATOM 2998 N N . ILE A 1 369 ? -4.367 19.253 18.062 1.00 77.81 369 ILE A N 1
ATOM 2999 C CA . ILE A 1 369 ? -3.047 19.905 18.007 1.00 77.81 369 ILE A CA 1
ATOM 3000 C C . ILE A 1 369 ? -2.044 19.170 18.905 1.00 77.81 369 ILE A C 1
ATOM 3002 O O . ILE A 1 369 ? -0.940 18.861 18.463 1.00 77.81 369 ILE A O 1
ATOM 3006 N N . ILE A 1 370 ? -2.439 18.839 20.138 1.00 72.50 370 ILE A N 1
ATOM 3007 C CA . ILE A 1 370 ? -1.611 18.090 21.094 1.00 72.50 370 ILE A CA 1
ATOM 3008 C C . ILE A 1 370 ? -1.174 16.740 20.512 1.00 72.50 370 ILE A C 1
ATOM 3010 O O . ILE A 1 370 ? 0.014 16.420 20.554 1.00 72.50 370 ILE A O 1
ATOM 3014 N N . LEU A 1 371 ? -2.104 15.983 19.924 1.00 69.50 371 LEU A N 1
ATOM 3015 C CA . LEU A 1 371 ? -1.827 14.694 19.287 1.00 69.50 371 LEU A CA 1
ATOM 3016 C C . LEU A 1 371 ? -0.858 14.841 18.111 1.00 69.50 371 LEU A C 1
ATOM 3018 O O . LEU A 1 371 ? 0.099 14.076 18.002 1.00 69.50 371 LEU A O 1
ATOM 3022 N N . ARG A 1 372 ? -1.054 15.857 17.264 1.00 72.81 372 ARG A N 1
ATOM 3023 C CA . ARG A 1 372 ? -0.157 16.148 16.137 1.00 72.81 372 ARG A CA 1
ATOM 3024 C C . ARG A 1 372 ? 1.259 16.496 16.607 1.00 72.81 372 ARG A C 1
ATOM 3026 O O . ARG A 1 372 ? 2.229 16.029 16.011 1.00 72.81 372 ARG A O 1
ATOM 3033 N N . ASP A 1 373 ? 1.384 17.275 17.677 1.00 65.81 373 ASP A N 1
ATOM 3034 C CA . ASP A 1 373 ? 2.676 17.635 18.265 1.00 65.81 373 ASP A CA 1
ATOM 3035 C C . ASP A 1 373 ? 3.363 16.447 18.950 1.00 65.81 373 ASP A C 1
ATOM 3037 O O . ASP A 1 373 ? 4.588 16.343 18.898 1.00 65.81 373 ASP A O 1
ATOM 3041 N N . CYS A 1 374 ? 2.609 15.543 19.583 1.00 62.12 374 CYS A N 1
ATOM 3042 C CA . CYS A 1 374 ? 3.161 14.312 20.152 1.00 62.12 374 CYS A CA 1
ATOM 3043 C C . CYS A 1 374 ? 3.662 13.362 19.060 1.00 62.12 374 CYS A C 1
ATOM 3045 O O . CYS A 1 374 ? 4.796 12.900 19.148 1.00 62.12 374 CYS A O 1
ATOM 3047 N N . LEU A 1 375 ? 2.881 13.152 17.994 1.00 61.31 375 LEU A N 1
ATOM 3048 C CA . LEU A 1 375 ? 3.264 12.304 16.856 1.00 61.31 375 LEU A CA 1
ATOM 3049 C C . LEU A 1 375 ? 4.520 12.808 16.130 1.00 61.31 375 LEU A C 1
ATOM 3051 O O . LEU A 1 375 ? 5.347 12.009 15.694 1.00 61.31 375 LEU A O 1
ATOM 3055 N N . ARG A 1 376 ? 4.704 14.133 16.033 1.00 58.81 376 ARG A N 1
ATOM 3056 C CA . ARG A 1 376 ? 5.936 14.733 15.490 1.00 58.81 376 ARG A CA 1
ATOM 3057 C C . ARG A 1 376 ? 7.167 14.511 16.367 1.00 58.81 376 ARG A C 1
ATOM 3059 O O . ARG A 1 376 ? 8.276 14.549 15.852 1.00 58.81 376 ARG A O 1
ATOM 3066 N N . ARG A 1 377 ? 7.002 14.334 17.681 1.00 55.97 377 ARG A N 1
ATOM 3067 C CA . ARG A 1 377 ? 8.125 14.151 18.616 1.00 55.97 377 ARG A CA 1
ATOM 3068 C C . ARG A 1 377 ? 8.569 12.694 18.720 1.00 55.97 377 ARG A C 1
ATOM 3070 O O . ARG A 1 377 ? 9.761 12.448 18.850 1.00 55.97 377 ARG A O 1
ATOM 3077 N N . THR A 1 378 ? 7.655 11.734 18.590 1.00 50.19 378 THR A N 1
ATOM 3078 C CA . THR A 1 378 ? 7.984 10.296 18.572 1.00 50.19 378 THR A CA 1
ATOM 3079 C C . THR A 1 378 ? 8.754 9.852 17.328 1.00 50.19 378 THR A C 1
ATOM 3081 O O . THR A 1 378 ? 9.371 8.795 17.347 1.00 50.19 378 THR A O 1
ATOM 3084 N N . THR A 1 379 ? 8.767 10.650 16.258 1.00 42.56 379 THR A N 1
ATOM 3085 C CA . THR A 1 379 ? 9.475 10.330 15.006 1.00 42.56 379 THR A CA 1
ATOM 3086 C C . THR A 1 379 ? 10.952 10.747 14.991 1.00 42.56 379 THR A C 1
ATOM 3088 O O . THR A 1 379 ? 11.652 10.411 14.043 1.00 42.56 379 THR A O 1
ATOM 3091 N N . VAL A 1 380 ? 11.446 11.456 16.016 1.00 38.66 380 VAL A N 1
ATOM 3092 C CA . VAL A 1 380 ? 12.808 12.039 16.024 1.00 38.66 380 VAL A CA 1
ATOM 3093 C C . VAL A 1 380 ? 13.828 11.217 16.831 1.00 38.66 380 VAL A C 1
ATOM 3095 O O . VAL A 1 380 ? 15.023 11.473 16.737 1.00 38.66 380 VAL A O 1
ATOM 3098 N N . HIS A 1 381 ? 13.405 10.186 17.565 1.00 39.09 381 HIS A N 1
ATOM 3099 C CA . HIS A 1 381 ? 14.324 9.333 18.325 1.00 39.09 381 HIS A CA 1
ATOM 3100 C C . HIS A 1 381 ? 14.071 7.853 18.035 1.00 39.09 381 HIS A C 1
ATOM 3102 O O . HIS A 1 381 ? 13.323 7.189 18.749 1.00 39.09 381 HIS A O 1
ATOM 3108 N N . TYR A 1 382 ? 14.709 7.367 16.973 1.00 31.30 382 TYR A N 1
ATOM 3109 C CA . TYR A 1 382 ? 15.050 5.961 16.776 1.00 31.30 382 TYR A CA 1
ATOM 3110 C C . TYR A 1 382 ? 16.550 5.841 16.551 1.00 31.30 382 TYR A C 1
ATOM 3112 O O . TYR A 1 382 ? 17.098 6.725 15.851 1.00 31.30 382 TYR A O 1
#